Protein AF-A0A3B3SW61-F1 (afdb_monomer)

Structure (mmCIF, N/CA/C/O backbone):
data_AF-A0A3B3SW61-F1
#
_entry.id   AF-A0A3B3SW61-F1
#
loop_
_atom_site.group_PDB
_atom_site.id
_atom_site.type_symbol
_atom_site.label_atom_id
_atom_site.label_alt_id
_atom_site.label_comp_id
_atom_site.label_asym_id
_atom_site.label_entity_id
_atom_site.label_seq_id
_atom_site.pdbx_PDB_ins_code
_atom_site.Cartn_x
_atom_site.Cartn_y
_atom_site.Cartn_z
_atom_site.occupancy
_atom_site.B_iso_or_equiv
_atom_site.auth_seq_id
_atom_site.auth_comp_id
_atom_site.auth_asym_id
_atom_site.auth_atom_id
_atom_site.pdbx_PDB_model_num
ATOM 1 N N . MET A 1 1 ? 24.365 -12.251 9.605 1.00 31.44 1 MET A N 1
ATOM 2 C CA . MET A 1 1 ? 22.947 -12.475 9.958 1.00 31.44 1 MET A CA 1
ATOM 3 C C . MET A 1 1 ? 22.188 -12.544 8.644 1.00 31.44 1 MET A C 1
ATOM 5 O O . MET A 1 1 ? 21.934 -11.515 8.028 1.00 31.44 1 MET A O 1
ATOM 9 N N . LEU A 1 2 ? 22.034 -13.763 8.128 1.00 22.08 2 LEU A N 1
ATOM 10 C CA . LEU A 1 2 ? 21.362 -14.038 6.863 1.00 22.08 2 LEU A CA 1
ATOM 11 C C . LEU A 1 2 ? 19.875 -13.718 7.051 1.00 22.08 2 LEU A C 1
ATOM 13 O O . LEU A 1 2 ? 19.217 -14.345 7.874 1.00 22.08 2 LEU A O 1
ATOM 17 N N . SER A 1 3 ? 19.357 -12.724 6.327 1.00 28.44 3 SER A N 1
ATOM 18 C CA . SER A 1 3 ? 17.913 -12.499 6.224 1.00 28.44 3 SER A CA 1
ATOM 19 C C . SER A 1 3 ? 17.337 -13.613 5.351 1.00 28.44 3 SER A C 1
ATOM 21 O O . SER A 1 3 ? 17.220 -13.475 4.136 1.00 28.44 3 SER A O 1
ATOM 23 N N . MET A 1 4 ? 17.069 -14.768 5.960 1.00 30.02 4 MET A N 1
ATOM 24 C CA . MET A 1 4 ? 16.315 -15.842 5.327 1.00 30.02 4 MET A CA 1
ATOM 25 C C . MET A 1 4 ? 14.887 -15.760 5.820 1.00 30.02 4 MET A C 1
ATOM 27 O O . MET A 1 4 ? 14.519 -16.306 6.853 1.00 30.02 4 MET A O 1
ATOM 31 N N . THR A 1 5 ? 14.074 -15.045 5.059 1.00 35.41 5 THR A N 1
ATOM 32 C CA . THR A 1 5 ? 12.634 -15.121 5.197 1.00 35.41 5 THR A CA 1
ATOM 33 C C . THR A 1 5 ? 12.111 -15.882 3.966 1.00 35.41 5 THR A C 1
ATOM 35 O O . THR A 1 5 ? 12.302 -15.492 2.825 1.00 35.41 5 THR A O 1
ATOM 38 N N . TYR A 1 6 ? 11.444 -17.009 4.244 1.00 39.66 6 TYR A N 1
ATOM 39 C CA . TYR A 1 6 ? 10.606 -17.940 3.451 1.00 39.66 6 TYR A CA 1
ATOM 40 C C . TYR A 1 6 ? 9.915 -17.514 2.113 1.00 39.66 6 TYR A C 1
ATOM 42 O O . TYR A 1 6 ? 9.439 -16.400 1.949 1.00 39.66 6 TYR A O 1
ATOM 50 N N . SER A 1 7 ? 9.765 -18.467 1.186 1.00 32.28 7 SER A N 1
ATOM 51 C CA . SER A 1 7 ? 9.124 -18.350 -0.135 1.00 32.28 7 SER A CA 1
ATOM 52 C C . SER A 1 7 ? 7.865 -19.225 -0.204 1.00 32.28 7 SER A C 1
ATOM 54 O O . SER A 1 7 ? 7.958 -20.424 0.026 1.00 32.28 7 SER A O 1
ATOM 56 N N . GLU A 1 8 ? 6.710 -18.678 -0.604 1.00 35.56 8 GLU A N 1
ATOM 57 C CA . GLU A 1 8 ? 5.520 -19.470 -0.992 1.00 35.56 8 GLU A CA 1
ATOM 58 C C . GLU A 1 8 ? 5.561 -19.934 -2.469 1.00 35.56 8 GLU A C 1
ATOM 60 O O . GLU A 1 8 ? 4.531 -20.192 -3.098 1.00 35.56 8 GLU A O 1
ATOM 65 N N . SER A 1 9 ? 6.745 -20.049 -3.077 1.00 30.30 9 SER A N 1
ATOM 66 C CA . SER A 1 9 ? 6.878 -20.451 -4.482 1.00 30.30 9 SER A CA 1
ATOM 67 C C . SER A 1 9 ? 6.997 -21.968 -4.661 1.00 30.30 9 SER A C 1
ATOM 69 O O . SER A 1 9 ? 8.022 -22.454 -5.127 1.00 30.30 9 SER A O 1
ATOM 71 N N . VAL A 1 10 ? 5.927 -22.721 -4.386 1.00 31.41 10 VAL A N 1
ATOM 72 C CA . VAL A 1 10 ? 5.709 -24.045 -5.010 1.00 31.41 10 VAL A CA 1
ATOM 73 C C . VAL A 1 10 ? 4.218 -24.237 -5.316 1.00 31.41 10 VAL A C 1
ATOM 75 O O . VAL A 1 10 ? 3.521 -25.048 -4.714 1.00 31.41 10 VAL A O 1
ATOM 78 N N . ARG A 1 11 ? 3.698 -23.467 -6.281 1.00 37.19 11 ARG A N 1
ATOM 79 C CA . ARG A 1 11 ? 2.415 -23.766 -6.957 1.00 37.19 11 ARG A CA 1
ATOM 80 C C . ARG A 1 11 ? 2.598 -24.435 -8.331 1.00 37.19 11 ARG A C 1
ATOM 82 O O . ARG A 1 11 ? 1.612 -24.686 -9.014 1.00 37.19 11 ARG A O 1
ATOM 89 N N . SER A 1 12 ? 3.825 -24.758 -8.752 1.00 33.00 12 SER A N 1
ATOM 90 C CA . SER A 1 12 ? 4.093 -25.288 -10.103 1.00 33.00 12 SER A CA 1
ATOM 91 C C . SER A 1 12 ? 3.860 -26.798 -10.281 1.00 33.00 12 SER A C 1
ATOM 93 O O . SER A 1 12 ? 3.837 -27.257 -11.418 1.00 33.00 12 SER A O 1
ATOM 95 N N . GLY A 1 13 ? 3.641 -27.572 -9.210 1.00 28.38 13 GLY A N 1
ATOM 96 C CA . GLY A 1 13 ? 3.442 -29.030 -9.304 1.00 28.38 13 GLY A CA 1
ATOM 97 C C . GLY A 1 13 ? 1.989 -29.501 -9.455 1.00 28.38 13 GLY A C 1
ATOM 98 O O . GLY A 1 13 ? 1.749 -30.552 -10.037 1.00 28.38 13 GLY A O 1
ATOM 99 N N . ILE A 1 14 ? 1.009 -28.732 -8.966 1.00 29.86 14 ILE A N 1
ATOM 100 C CA . ILE A 1 14 ? -0.398 -29.184 -8.873 1.00 29.86 14 ILE A CA 1
ATOM 101 C C . ILE A 1 14 ? -1.234 -28.745 -10.090 1.00 29.86 14 ILE A C 1
ATOM 103 O O . ILE A 1 14 ? -2.204 -29.402 -10.454 1.00 29.86 14 ILE A O 1
ATOM 107 N N . ASN A 1 15 ? -0.816 -27.697 -10.807 1.00 28.27 15 ASN A N 1
ATOM 108 C CA . ASN A 1 15 ? -1.546 -27.188 -11.977 1.00 28.27 15 ASN A CA 1
ATOM 109 C C . ASN A 1 15 ? -1.396 -28.031 -13.259 1.00 28.27 15 ASN A C 1
ATOM 111 O O . ASN A 1 15 ? -1.887 -27.616 -14.303 1.00 28.27 15 ASN A O 1
ATOM 115 N N . ARG A 1 16 ? -0.753 -29.207 -13.210 1.00 28.89 16 ARG A N 1
ATOM 116 C CA . ARG A 1 16 ? -0.733 -30.140 -14.353 1.00 28.89 16 ARG A CA 1
ATOM 117 C C . ARG A 1 16 ? -1.947 -31.077 -14.419 1.00 28.89 16 ARG A C 1
ATOM 119 O O . ARG A 1 16 ? -2.065 -31.780 -15.411 1.00 28.89 16 ARG A O 1
ATOM 126 N N . TYR A 1 17 ? -2.850 -31.058 -13.431 1.00 28.19 17 TYR A N 1
ATOM 127 C CA . TYR A 1 17 ? -3.995 -31.985 -13.389 1.00 28.19 17 TYR A CA 1
ATOM 128 C C . TYR A 1 17 ? -5.391 -31.354 -13.296 1.00 28.19 17 TYR A C 1
ATOM 130 O O . TYR A 1 17 ? -6.367 -32.083 -13.170 1.00 28.19 17 TYR A O 1
ATOM 138 N N . HIS A 1 18 ? -5.537 -30.033 -13.425 1.00 31.31 18 HIS A N 1
ATOM 139 C CA . HIS A 1 18 ? -6.867 -29.410 -13.438 1.00 31.31 18 HIS A CA 1
ATOM 140 C C . HIS A 1 18 ? -7.036 -28.459 -14.616 1.00 31.31 18 HIS A C 1
ATOM 142 O O . HIS A 1 18 ? -7.050 -27.238 -14.482 1.00 31.31 18 HIS A O 1
ATOM 148 N N . SER A 1 19 ? -7.181 -29.063 -15.788 1.00 31.80 19 SER A N 1
ATOM 149 C CA . SER A 1 19 ? -7.811 -28.453 -16.949 1.00 31.80 19 SER A CA 1
ATOM 150 C C . SER A 1 19 ? -9.094 -29.223 -17.255 1.00 31.80 19 SER A C 1
ATOM 152 O O . SER A 1 19 ? -9.089 -30.048 -18.154 1.00 31.80 19 SER A O 1
ATOM 154 N N . GLU A 1 20 ? -10.160 -28.967 -16.491 1.00 25.61 20 GLU A N 1
ATOM 155 C CA . GLU A 1 20 ? -11.553 -29.115 -16.940 1.00 25.61 20 GLU A CA 1
ATOM 156 C C . GLU A 1 20 ? -12.473 -28.141 -16.171 1.00 25.61 20 GLU A C 1
ATOM 158 O O . GLU A 1 20 ? -12.154 -27.755 -15.040 1.00 25.61 20 GLU A O 1
ATOM 163 N N . PRO A 1 21 ? -13.568 -27.656 -16.789 1.00 32.59 21 PRO A N 1
ATOM 164 C CA . PRO A 1 21 ? -14.309 -26.489 -16.334 1.00 32.59 21 PRO A CA 1
ATOM 165 C C . PRO A 1 21 ? -15.531 -26.876 -15.493 1.00 32.59 21 PRO A C 1
ATOM 167 O O . PRO A 1 21 ? -16.487 -27.449 -16.000 1.00 32.59 21 PRO A O 1
ATOM 170 N N . GLY A 1 22 ? -15.536 -26.468 -14.224 1.00 38.56 22 GLY A N 1
ATOM 171 C CA . GLY A 1 22 ? -16.728 -26.514 -13.374 1.00 38.56 22 GLY A CA 1
ATOM 172 C C . GLY A 1 22 ? -16.395 -26.862 -11.933 1.00 38.56 22 GLY A C 1
ATOM 173 O O . GLY A 1 22 ? -16.347 -28.030 -11.580 1.00 38.56 22 GLY A O 1
ATOM 174 N N . LEU A 1 23 ? -16.179 -25.857 -11.084 1.00 35.75 23 LEU A N 1
ATOM 175 C CA . LEU A 1 23 ? -16.117 -26.068 -9.638 1.00 35.75 23 LEU A CA 1
ATOM 176 C C . LEU A 1 23 ? -16.973 -25.013 -8.941 1.00 35.75 23 LEU A C 1
ATOM 178 O O . LEU A 1 23 ? -16.667 -23.821 -8.945 1.00 35.75 23 LEU A O 1
ATOM 182 N N . SER A 1 24 ? -18.075 -25.516 -8.392 1.00 39.88 24 SER A N 1
ATOM 183 C CA . SER A 1 24 ? -18.967 -24.885 -7.430 1.00 39.88 24 SER A CA 1
ATOM 184 C C . SER A 1 24 ? -18.215 -24.375 -6.199 1.00 39.88 24 SER A C 1
ATOM 186 O O . SER A 1 24 ? -17.149 -24.885 -5.851 1.00 39.8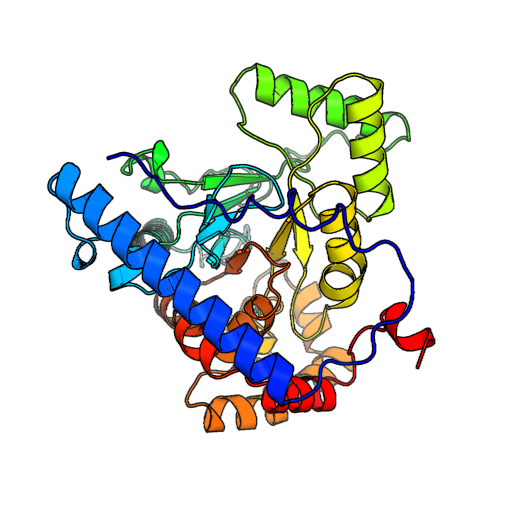8 24 SER A O 1
ATOM 188 N N . VAL A 1 25 ? -18.813 -23.400 -5.511 1.00 41.09 25 VAL A N 1
ATOM 189 C CA . VAL A 1 25 ? -18.373 -22.903 -4.197 1.00 41.09 25 VAL A CA 1
ATOM 190 C C . VAL A 1 25 ? -18.068 -24.090 -3.258 1.00 41.09 25 VAL A C 1
ATOM 192 O O . VAL A 1 25 ? -18.908 -24.989 -3.160 1.00 41.09 25 VAL A O 1
ATOM 195 N N . PRO A 1 26 ? -16.898 -24.134 -2.585 1.00 41.12 26 PRO A N 1
ATOM 196 C CA . PRO A 1 26 ? -16.522 -25.272 -1.749 1.00 41.12 26 PRO A CA 1
ATOM 197 C C . PRO A 1 26 ? -17.505 -25.473 -0.593 1.00 41.12 26 PRO A C 1
ATOM 199 O O . PRO A 1 26 ? -17.930 -24.511 0.054 1.00 41.12 26 PRO A O 1
ATOM 202 N N . ARG A 1 27 ? -17.846 -26.728 -0.291 1.00 43.34 27 ARG A N 1
ATOM 203 C CA . ARG A 1 27 ? -18.752 -27.063 0.823 1.00 43.34 27 ARG A CA 1
ATOM 204 C C . ARG A 1 27 ? -18.097 -26.734 2.179 1.00 43.34 27 ARG A C 1
ATOM 206 O O . ARG A 1 27 ? -16.873 -26.795 2.291 1.00 43.34 27 ARG A O 1
ATOM 213 N N . PRO A 1 28 ? -18.863 -26.467 3.255 1.00 51.44 28 PRO A N 1
ATOM 214 C CA . PRO A 1 28 ? -18.308 -26.125 4.574 1.00 51.44 28 PRO A CA 1
ATOM 215 C C . PRO A 1 28 ? -17.262 -27.124 5.108 1.00 51.44 28 PRO A C 1
ATOM 217 O O . PRO A 1 28 ? -16.262 -26.726 5.702 1.00 51.44 28 PRO A O 1
ATOM 220 N N . ALA A 1 29 ? -17.434 -28.420 4.823 1.00 49.50 29 ALA A N 1
ATOM 221 C CA . ALA A 1 29 ? -16.477 -29.467 5.187 1.00 49.50 29 ALA A CA 1
ATOM 222 C C . ALA A 1 29 ? -15.121 -29.350 4.453 1.00 49.50 29 ALA A C 1
ATOM 224 O O . ALA A 1 29 ? -14.077 -29.655 5.033 1.00 49.50 29 ALA A O 1
ATOM 225 N N . GLU A 1 30 ? -15.122 -28.869 3.205 1.00 53.88 30 GLU A N 1
ATOM 226 C CA . GLU A 1 30 ? -13.921 -28.644 2.388 1.00 53.88 30 GLU A CA 1
ATOM 227 C C . GLU A 1 30 ? -13.146 -27.413 2.897 1.00 53.88 30 GLU A C 1
ATOM 229 O O . GLU A 1 30 ? -11.917 -27.444 2.975 1.00 53.88 30 GLU A O 1
ATOM 234 N N . H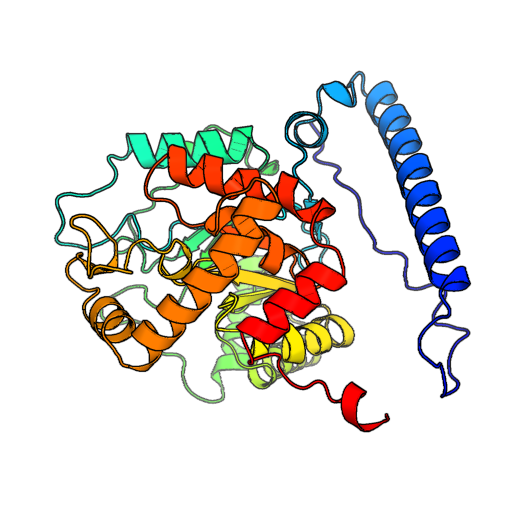IS A 1 31 ? -13.848 -26.374 3.372 1.00 56.91 31 HIS A N 1
ATOM 235 C CA . HIS A 1 31 ? -13.238 -25.222 4.050 1.00 56.91 31 HIS A CA 1
ATOM 236 C C . HIS A 1 31 ? -12.486 -25.625 5.329 1.00 56.91 31 HIS A C 1
ATOM 238 O O . HIS A 1 31 ? -11.333 -25.230 5.517 1.00 56.91 31 HIS A O 1
ATOM 244 N N . SER A 1 32 ? -13.088 -26.463 6.180 1.00 61.12 32 SER A N 1
ATOM 245 C CA . SER A 1 32 ? -12.436 -26.953 7.404 1.00 61.12 32 SER A CA 1
ATOM 246 C C . SER A 1 32 ? -11.259 -27.899 7.128 1.00 61.12 32 SER A C 1
ATOM 248 O O . SER A 1 32 ? -10.341 -28.001 7.942 1.00 61.12 32 SER A O 1
ATOM 250 N N . GLN A 1 33 ? -11.261 -28.622 6.003 1.00 67.88 33 GLN A N 1
ATOM 251 C CA . GLN A 1 33 ? -10.112 -29.430 5.575 1.00 67.88 33 GLN A CA 1
ATOM 252 C C . GLN A 1 33 ? -8.972 -28.561 5.032 1.00 67.88 33 GLN A C 1
ATOM 254 O O . GLN A 1 33 ? -7.822 -28.763 5.418 1.00 67.88 33 GLN A O 1
ATOM 259 N N . LEU A 1 34 ? -9.279 -27.560 4.201 1.00 66.44 34 LEU A N 1
ATOM 260 C CA . LEU A 1 34 ? -8.298 -26.595 3.692 1.00 66.44 34 LEU A CA 1
ATOM 261 C C . LEU A 1 34 ? -7.635 -25.805 4.823 1.00 66.44 34 LEU A C 1
ATOM 263 O O . LEU A 1 34 ? -6.422 -25.593 4.799 1.00 66.44 34 LEU A O 1
ATOM 267 N N . GLN A 1 35 ? -8.409 -25.403 5.832 1.00 67.12 35 GLN A N 1
ATOM 268 C CA . GLN A 1 35 ? -7.884 -24.728 7.014 1.00 67.12 35 GLN A CA 1
ATOM 269 C C . GLN A 1 35 ? -6.935 -25.634 7.810 1.00 67.12 35 GLN A C 1
ATOM 271 O O . GLN A 1 35 ? -5.802 -25.234 8.073 1.00 67.12 35 GLN A O 1
ATOM 276 N N . ARG A 1 36 ? -7.325 -26.889 8.074 1.00 72.06 36 ARG A N 1
ATOM 277 C CA . ARG A 1 36 ? -6.449 -27.874 8.734 1.00 72.06 36 ARG A CA 1
ATOM 278 C C . ARG A 1 36 ? -5.160 -28.140 7.955 1.00 72.06 36 ARG A C 1
ATOM 280 O O . ARG A 1 36 ? -4.090 -28.214 8.549 1.00 72.06 36 ARG A O 1
ATOM 287 N N . GLN A 1 37 ? -5.226 -28.235 6.627 1.00 72.81 37 GLN A N 1
ATOM 288 C CA . GLN A 1 37 ? -4.029 -28.388 5.792 1.00 72.81 37 GLN A CA 1
ATOM 289 C C . GLN A 1 37 ? -3.109 -27.160 5.857 1.00 72.81 37 GLN A C 1
ATOM 291 O O . GLN A 1 37 ? -1.886 -27.310 5.875 1.00 72.81 37 GLN A O 1
ATOM 296 N N . ARG A 1 38 ? -3.672 -25.944 5.902 1.00 70.75 38 ARG A N 1
ATOM 297 C CA . ARG A 1 38 ? -2.899 -24.704 6.092 1.00 70.75 38 ARG A CA 1
ATOM 298 C C . ARG A 1 38 ? -2.202 -24.694 7.453 1.00 70.75 38 ARG A C 1
ATOM 300 O O . ARG A 1 38 ? -1.011 -24.405 7.507 1.00 70.75 38 ARG A O 1
ATOM 307 N N . GLU A 1 39 ? -2.912 -25.066 8.514 1.00 74.88 39 GLU A N 1
ATOM 308 C CA . GLU A 1 39 ? -2.375 -25.152 9.878 1.00 74.88 39 GLU A CA 1
ATOM 309 C C . GLU A 1 39 ? -1.251 -26.191 9.983 1.00 74.88 39 GLU A C 1
ATOM 311 O O . GLU A 1 39 ? -0.175 -25.886 10.495 1.00 74.88 39 GLU A O 1
ATOM 316 N N . GLN A 1 40 ? -1.440 -27.386 9.414 1.00 76.56 40 GLN A N 1
ATOM 317 C CA . GLN A 1 40 ? -0.412 -28.434 9.386 1.00 76.56 40 GLN A CA 1
ATOM 318 C C . GLN A 1 40 ? 0.857 -27.992 8.645 1.00 76.56 40 GLN A C 1
ATOM 320 O O . GLN A 1 40 ? 1.968 -28.246 9.111 1.00 76.56 40 GLN A O 1
ATOM 325 N N . ARG A 1 41 ? 0.714 -27.302 7.506 1.00 75.31 41 ARG A N 1
ATOM 326 C CA . ARG A 1 41 ? 1.860 -26.765 6.753 1.00 75.31 41 ARG A CA 1
ATOM 327 C C . ARG A 1 41 ? 2.576 -25.656 7.513 1.00 75.31 41 ARG A C 1
ATOM 329 O O . ARG A 1 41 ? 3.802 -25.662 7.562 1.00 75.31 41 ARG A O 1
ATOM 336 N N . ALA A 1 42 ? 1.824 -24.741 8.124 1.00 73.94 42 ALA A N 1
ATOM 337 C CA . ALA A 1 42 ? 2.391 -23.684 8.953 1.00 73.94 42 ALA A CA 1
ATOM 338 C C . ALA A 1 42 ? 3.188 -24.271 10.129 1.00 73.94 42 ALA A C 1
ATOM 340 O O . ALA A 1 42 ? 4.319 -23.852 10.363 1.00 73.94 42 ALA A O 1
ATOM 341 N N . ALA A 1 43 ? 2.653 -25.296 10.800 1.00 77.50 43 ALA A N 1
ATOM 342 C CA . ALA A 1 43 ? 3.328 -25.982 11.900 1.00 77.50 43 ALA A CA 1
ATOM 343 C C . ALA A 1 43 ? 4.609 -26.707 11.453 1.00 77.50 43 ALA A C 1
ATOM 345 O O . ALA A 1 43 ? 5.641 -26.605 12.114 1.00 77.50 43 ALA A O 1
ATOM 346 N N . MET A 1 44 ? 4.575 -27.404 10.312 1.00 78.50 44 MET A N 1
ATOM 347 C CA . MET A 1 44 ? 5.760 -28.062 9.750 1.00 78.50 44 MET A CA 1
ATOM 348 C C . MET A 1 44 ? 6.855 -27.048 9.391 1.00 78.50 44 MET A C 1
ATOM 350 O O . MET A 1 44 ? 8.032 -27.288 9.639 1.00 78.50 44 MET A O 1
ATOM 354 N N . HIS A 1 45 ? 6.482 -25.893 8.840 1.00 72.81 45 HIS A N 1
ATOM 355 C CA . HIS A 1 45 ? 7.439 -24.826 8.559 1.00 72.81 45 HIS A CA 1
ATOM 356 C C . HIS A 1 45 ? 8.017 -24.172 9.798 1.00 72.81 45 HIS A C 1
ATOM 358 O O . HIS A 1 45 ? 9.206 -23.863 9.796 1.00 72.81 45 HIS A O 1
ATOM 364 N N . LEU A 1 46 ? 7.210 -23.990 10.843 1.00 77.62 46 LEU A N 1
ATOM 365 C CA . LEU A 1 46 ? 7.704 -23.462 12.107 1.00 77.62 46 LEU A CA 1
ATOM 366 C C . LEU A 1 46 ? 8.801 -24.373 12.674 1.00 77.62 46 LEU A C 1
ATOM 368 O O . LEU A 1 46 ? 9.880 -23.887 12.991 1.00 77.62 46 LEU A O 1
ATOM 372 N N . ARG A 1 47 ? 8.576 -25.695 12.665 1.00 81.81 47 ARG A N 1
ATOM 373 C CA . ARG A 1 47 ? 9.578 -26.693 13.082 1.00 81.81 47 ARG A CA 1
ATOM 374 C C . ARG A 1 47 ? 10.853 -26.631 12.244 1.00 81.81 47 ARG A C 1
ATOM 376 O O . ARG A 1 47 ? 11.937 -26.510 12.798 1.00 81.81 47 ARG A O 1
ATOM 383 N N . ASN A 1 48 ? 10.731 -26.621 10.915 1.00 83.06 48 ASN A N 1
ATOM 384 C CA . ASN A 1 48 ? 11.902 -26.525 10.035 1.00 83.06 48 ASN A CA 1
ATOM 385 C C . ASN A 1 48 ? 12.709 -25.238 10.278 1.00 83.06 48 ASN A C 1
ATOM 387 O O . ASN A 1 48 ? 13.934 -25.236 10.168 1.00 83.06 48 ASN A O 1
ATOM 391 N N . MET A 1 49 ? 12.025 -24.130 10.577 1.00 77.44 49 MET A N 1
ATOM 392 C CA . MET A 1 49 ? 12.671 -22.859 10.885 1.00 77.44 49 MET A CA 1
ATOM 393 C C . MET A 1 49 ? 13.357 -22.894 12.252 1.00 77.44 49 MET A C 1
ATOM 395 O O . MET A 1 49 ? 14.489 -22.433 12.355 1.00 77.44 49 MET A O 1
ATOM 399 N N . GLU A 1 50 ? 12.727 -23.471 13.276 1.00 82.88 50 GLU A N 1
ATOM 400 C CA . GLU A 1 50 ? 13.361 -23.690 14.581 1.00 82.88 50 GLU A CA 1
ATOM 401 C C . GLU A 1 50 ? 14.634 -24.526 14.455 1.00 82.88 50 GLU A C 1
ATOM 403 O O . GLU A 1 50 ? 15.662 -24.150 15.014 1.00 82.88 50 GLU A O 1
ATOM 408 N N . ASP A 1 51 ? 14.597 -25.614 13.685 1.00 85.19 51 ASP A N 1
ATOM 409 C CA . ASP A 1 51 ? 15.768 -26.462 13.455 1.00 85.19 51 ASP A CA 1
ATOM 410 C C . ASP A 1 51 ? 16.883 -25.689 12.733 1.00 85.19 51 ASP A C 1
ATOM 412 O O . ASP A 1 51 ? 18.045 -25.740 13.138 1.00 85.19 51 ASP A O 1
ATOM 416 N N . PHE A 1 52 ? 16.537 -24.895 11.713 1.00 83.25 52 PHE A N 1
ATOM 417 C CA . PHE A 1 52 ? 17.494 -24.038 11.011 1.00 83.25 52 PHE A CA 1
ATOM 418 C C . PHE A 1 52 ? 18.137 -22.985 11.917 1.00 83.25 52 PHE A C 1
ATOM 420 O O . PHE A 1 52 ? 19.352 -22.778 11.859 1.00 83.25 52 PHE A O 1
ATOM 427 N N . LEU A 1 53 ? 17.339 -22.314 12.747 1.00 83.88 53 LEU A N 1
ATOM 428 C CA . LEU A 1 53 ? 17.827 -21.296 13.673 1.00 83.88 53 LEU A CA 1
ATOM 429 C C . LEU A 1 53 ? 18.737 -21.921 14.735 1.00 83.88 53 LEU A C 1
ATOM 431 O O . LEU A 1 53 ? 19.839 -21.414 14.950 1.00 83.88 53 LEU A O 1
ATOM 435 N N . LYS A 1 54 ? 18.353 -23.080 15.289 1.00 86.19 54 LYS A N 1
ATOM 436 C CA . LYS A 1 54 ? 19.183 -23.852 16.227 1.00 86.19 54 LYS A CA 1
ATOM 437 C C . LYS A 1 54 ? 20.536 -24.223 15.627 1.00 86.19 54 LYS A C 1
ATOM 439 O O . LYS A 1 54 ? 21.550 -24.052 16.298 1.00 86.19 54 LYS A O 1
ATOM 444 N N . MET A 1 55 ? 20.583 -24.644 14.357 1.00 88.06 55 MET A N 1
ATOM 445 C CA . MET A 1 55 ? 21.851 -24.927 13.660 1.00 88.06 55 MET A CA 1
ATOM 446 C C . MET A 1 55 ? 22.791 -23.713 13.585 1.00 88.06 55 MET A C 1
ATOM 448 O O . MET A 1 55 ? 24.001 -23.886 13.475 1.00 88.06 55 MET A O 1
ATOM 452 N N . HIS A 1 56 ? 22.255 -22.493 13.656 1.00 84.12 56 HIS A N 1
ATOM 453 C CA . HIS A 1 56 ? 23.022 -21.247 13.613 1.00 84.12 56 HIS A CA 1
ATOM 454 C C . HIS A 1 56 ? 23.148 -20.569 14.988 1.00 84.12 56 HIS A C 1
ATOM 456 O O . HIS A 1 56 ? 23.595 -19.424 15.053 1.00 84.12 56 HIS A O 1
ATOM 462 N N . GLY A 1 57 ? 22.760 -21.253 16.072 1.00 83.50 57 GLY A N 1
ATOM 463 C CA . GLY A 1 57 ? 22.810 -20.717 17.435 1.00 83.50 57 GLY A CA 1
ATOM 464 C C . GLY A 1 57 ? 21.835 -19.564 17.690 1.00 83.50 57 GLY A C 1
ATOM 465 O O . GLY A 1 57 ? 22.131 -18.700 18.506 1.00 83.50 57 GLY A O 1
ATOM 466 N N . LEU A 1 58 ? 20.710 -19.519 16.969 1.00 83.88 58 LEU A N 1
ATOM 467 C CA . LEU A 1 58 ? 19.662 -18.504 17.108 1.00 83.88 58 LEU A CA 1
ATOM 468 C C . LEU A 1 58 ? 18.371 -19.128 17.654 1.00 83.88 58 LEU A C 1
ATOM 470 O O . LEU A 1 58 ? 18.065 -20.286 17.359 1.00 83.88 58 LEU A O 1
ATOM 474 N N . SER A 1 59 ? 17.585 -18.350 18.400 1.00 81.31 59 SER A N 1
ATOM 475 C CA . SER A 1 59 ? 16.243 -18.741 18.845 1.00 81.31 59 SER A CA 1
ATOM 476 C C . SER A 1 59 ? 15.144 -18.153 17.952 1.00 81.31 59 SER A C 1
ATOM 478 O O . SER A 1 59 ? 15.253 -17.041 17.428 1.00 81.31 59 SER A O 1
ATOM 480 N N . LEU A 1 60 ? 14.037 -18.889 17.808 1.00 76.38 60 LEU A N 1
ATOM 481 C CA . LEU A 1 60 ? 12.826 -18.370 17.171 1.00 76.38 60 LEU A CA 1
ATOM 482 C C . LEU A 1 60 ? 12.224 -17.201 17.968 1.00 76.38 60 LEU A C 1
ATOM 484 O O . LEU A 1 60 ? 11.748 -16.239 17.371 1.00 76.38 60 LEU A O 1
ATOM 488 N N . GLU A 1 61 ? 12.294 -17.253 19.298 1.00 76.81 61 GLU A N 1
ATOM 489 C CA . GLU A 1 61 ? 11.744 -16.227 20.198 1.00 76.81 61 GLU A CA 1
ATOM 490 C C . GLU A 1 61 ? 12.506 -14.894 20.118 1.00 76.81 61 GLU A C 1
ATOM 492 O O . GLU A 1 61 ? 11.970 -13.831 20.433 1.00 76.81 61 GLU A O 1
ATOM 497 N N . GLU A 1 62 ? 13.751 -14.938 19.644 1.00 76.62 62 GLU A N 1
ATOM 498 C CA . GLU A 1 62 ? 14.598 -13.765 19.405 1.00 76.62 62 GLU A CA 1
ATOM 499 C C . GLU A 1 62 ? 14.349 -13.134 18.026 1.00 76.62 62 GLU A C 1
ATOM 501 O O . GLU A 1 62 ? 14.838 -12.040 17.734 1.00 76.62 62 GLU A O 1
ATOM 506 N N . CYS A 1 63 ? 13.596 -13.802 17.146 1.00 76.81 63 CYS A N 1
ATOM 507 C CA . CYS A 1 63 ? 13.307 -13.276 15.820 1.00 76.81 63 CYS A CA 1
ATOM 508 C C . CYS A 1 63 ? 12.294 -12.130 15.907 1.00 76.81 63 CYS A C 1
ATOM 510 O O . CYS A 1 63 ? 11.200 -12.287 16.448 1.00 76.81 63 CYS A O 1
ATOM 512 N N . VAL A 1 64 ? 12.606 -11.005 15.256 1.00 77.50 64 VAL A N 1
ATOM 513 C CA . VAL A 1 64 ? 11.748 -9.804 15.226 1.00 77.50 64 VAL A CA 1
ATOM 514 C C . VAL A 1 64 ? 10.309 -10.139 14.821 1.00 77.50 64 VAL A C 1
ATOM 516 O O . VAL A 1 64 ? 9.366 -9.669 15.440 1.00 77.50 64 VAL A O 1
ATOM 519 N N . SER A 1 65 ? 10.115 -11.014 13.828 1.00 75.31 65 SER A N 1
ATOM 520 C CA . SER A 1 65 ? 8.775 -11.436 13.398 1.00 75.31 65 SER A CA 1
ATOM 521 C C . SER A 1 65 ? 7.969 -12.147 14.486 1.00 75.31 65 SER A C 1
ATOM 523 O O . SER A 1 65 ? 6.747 -12.038 14.491 1.00 75.31 65 SER A O 1
ATOM 525 N N . TYR A 1 66 ? 8.633 -12.903 15.366 1.00 77.81 66 TYR A N 1
ATOM 526 C CA . TYR A 1 66 ? 7.981 -13.616 16.463 1.00 77.81 66 TYR A CA 1
ATOM 527 C C . TYR A 1 66 ? 7.582 -12.640 17.572 1.00 77.81 66 TYR A C 1
ATOM 529 O O . TYR A 1 66 ? 6.453 -12.680 18.048 1.00 77.81 66 TYR A O 1
ATOM 537 N N . GLN A 1 67 ? 8.472 -11.703 17.907 1.00 80.88 67 GLN A N 1
ATOM 538 C CA . GLN A 1 67 ? 8.233 -10.687 18.933 1.00 80.88 67 GLN A CA 1
ATOM 539 C C . GLN A 1 67 ? 7.154 -9.674 18.528 1.00 80.88 67 GLN A C 1
ATOM 541 O O . GLN A 1 67 ? 6.331 -9.286 19.352 1.00 80.88 67 GLN A O 1
ATOM 546 N N . THR A 1 68 ? 7.135 -9.250 17.260 1.00 84.25 68 THR A N 1
ATOM 547 C CA . THR A 1 68 ? 6.244 -8.173 16.795 1.00 84.25 68 THR A CA 1
ATOM 548 C C . THR A 1 68 ? 4.988 -8.686 16.090 1.00 84.25 68 THR A C 1
ATOM 550 O O . THR A 1 68 ? 4.039 -7.934 15.871 1.00 84.25 68 THR A O 1
ATOM 553 N N . GLY A 1 69 ? 4.969 -9.960 15.685 1.00 86.50 69 GLY A N 1
ATOM 554 C CA . GLY A 1 69 ? 3.917 -10.530 14.840 1.00 86.50 69 GLY A CA 1
ATOM 555 C C . GLY A 1 69 ? 3.941 -10.029 13.388 1.00 86.50 69 GLY A C 1
ATOM 556 O O . GLY A 1 69 ? 3.016 -10.326 12.624 1.00 86.50 69 GLY A O 1
ATOM 557 N N . MET A 1 70 ? 4.975 -9.276 12.983 1.00 93.25 70 MET A N 1
ATOM 558 C CA . MET A 1 70 ? 5.098 -8.747 11.625 1.00 93.25 70 MET A CA 1
ATOM 559 C C . MET A 1 70 ? 5.184 -9.875 10.596 1.00 93.25 70 MET A C 1
ATOM 561 O O . MET A 1 70 ? 6.059 -10.743 10.644 1.00 93.25 70 MET A O 1
ATOM 565 N N . LYS A 1 71 ? 4.288 -9.827 9.609 1.00 91.38 71 LYS A N 1
ATOM 566 C CA . LYS A 1 71 ? 4.254 -10.792 8.510 1.00 91.38 71 LYS A CA 1
ATOM 567 C C . LYS A 1 71 ? 5.067 -10.261 7.345 1.00 91.38 71 LYS A C 1
ATOM 569 O O . LYS A 1 71 ? 4.883 -9.127 6.923 1.00 91.38 71 LYS A O 1
ATOM 574 N N . TYR A 1 72 ? 5.900 -11.113 6.769 1.00 92.56 72 TYR A N 1
ATOM 575 C CA . TYR A 1 72 ? 6.636 -10.804 5.548 1.00 92.56 72 TYR A CA 1
ATOM 576 C C . TYR A 1 72 ? 5.983 -11.518 4.366 1.00 92.56 72 TYR A C 1
ATOM 578 O O . TYR A 1 72 ? 5.410 -12.597 4.528 1.00 92.56 72 TYR A O 1
ATOM 586 N N . ARG A 1 73 ? 6.081 -10.970 3.158 1.00 93.38 73 ARG A N 1
ATOM 587 C CA . ARG A 1 73 ? 5.528 -11.559 1.924 1.00 93.38 73 ARG A CA 1
ATOM 588 C C . ARG A 1 73 ? 6.460 -11.275 0.752 1.00 93.38 73 ARG A C 1
ATOM 590 O O . ARG A 1 73 ? 7.261 -10.345 0.816 1.00 93.38 73 ARG A O 1
ATOM 597 N N . ASN A 1 74 ? 6.374 -12.074 -0.306 1.00 96.94 74 ASN A N 1
ATOM 598 C CA . ASN A 1 74 ? 7.019 -11.736 -1.571 1.00 96.94 74 ASN A CA 1
ATOM 599 C C . ASN A 1 74 ? 6.333 -10.508 -2.187 1.00 96.94 74 ASN A C 1
ATOM 601 O O . ASN A 1 74 ? 5.104 -10.384 -2.147 1.00 96.94 74 ASN A O 1
ATOM 605 N N . LEU A 1 75 ? 7.123 -9.606 -2.771 1.00 96.31 75 LEU A N 1
ATOM 606 C CA . LEU A 1 75 ? 6.597 -8.524 -3.593 1.00 96.31 75 LEU A CA 1
ATOM 607 C C . LEU A 1 75 ? 6.295 -9.075 -4.992 1.00 96.31 75 LEU A C 1
ATOM 609 O O . LEU A 1 75 ? 7.193 -9.251 -5.820 1.00 96.31 75 LEU A O 1
ATOM 613 N N . GLY A 1 76 ? 5.027 -9.407 -5.228 1.00 95.00 76 GLY A N 1
ATOM 614 C CA . GLY A 1 76 ? 4.615 -10.144 -6.424 1.00 95.00 76 GLY A CA 1
ATOM 615 C C . GLY A 1 76 ? 5.206 -11.554 -6.456 1.00 95.00 76 GLY A C 1
ATOM 616 O O . GLY A 1 76 ? 5.326 -12.211 -5.425 1.00 95.00 76 GLY A O 1
ATOM 617 N N . LYS A 1 77 ? 5.592 -12.023 -7.646 1.00 96.81 77 LYS A N 1
ATOM 618 C CA . LYS A 1 77 ? 6.321 -13.292 -7.831 1.00 96.81 77 LYS A CA 1
ATOM 619 C C . LYS A 1 77 ? 7.847 -13.137 -7.733 1.00 96.81 77 LYS A C 1
ATOM 621 O O . LYS A 1 77 ? 8.568 -14.086 -8.025 1.00 96.81 77 LYS A O 1
ATOM 626 N N . SER A 1 78 ? 8.350 -11.956 -7.365 1.00 95.25 78 SER A N 1
ATOM 627 C CA . SER A 1 78 ? 9.790 -11.744 -7.182 1.00 95.25 78 SER A CA 1
ATOM 628 C C . SER A 1 78 ? 10.310 -12.440 -5.917 1.00 95.25 78 SER A C 1
ATOM 630 O O . SER A 1 78 ? 9.544 -12.786 -5.016 1.00 95.25 78 SER A O 1
ATOM 632 N N . GLY A 1 79 ? 11.630 -12.613 -5.816 1.00 94.44 79 GLY A N 1
ATOM 633 C CA . GLY A 1 79 ? 12.283 -13.102 -4.595 1.00 94.44 79 GLY A CA 1
ATOM 634 C C . GLY A 1 79 ? 12.391 -12.058 -3.475 1.00 94.44 79 GLY A C 1
ATOM 635 O O . GLY A 1 79 ? 12.815 -12.398 -2.373 1.00 94.44 79 GLY A O 1
ATOM 636 N N . LEU A 1 80 ? 12.026 -10.795 -3.730 1.00 94.81 80 LEU A N 1
ATOM 637 C CA . LEU A 1 80 ? 12.132 -9.715 -2.751 1.00 94.81 80 LEU A CA 1
ATOM 638 C C . LEU A 1 80 ? 11.056 -9.863 -1.673 1.00 94.81 80 LEU A C 1
ATOM 640 O O . LEU A 1 80 ? 9.863 -9.873 -1.984 1.00 94.81 80 LEU A O 1
ATOM 644 N N . ARG A 1 81 ? 11.472 -9.919 -0.403 1.00 95.25 81 ARG A N 1
ATOM 645 C CA . ARG A 1 81 ? 10.550 -9.958 0.734 1.00 95.25 81 ARG A CA 1
ATOM 646 C C . ARG A 1 81 ? 10.399 -8.619 1.426 1.00 95.25 81 ARG A C 1
ATOM 648 O O . ARG A 1 81 ? 11.377 -7.986 1.818 1.00 95.25 81 ARG A O 1
ATOM 655 N N . VAL A 1 82 ? 9.144 -8.246 1.628 1.00 96.06 82 VAL A N 1
ATOM 656 C CA . VAL A 1 82 ? 8.732 -7.018 2.302 1.00 96.06 82 VAL A CA 1
ATOM 657 C C . VAL A 1 82 ? 7.855 -7.358 3.500 1.00 96.06 82 VAL A C 1
ATOM 659 O O . VAL A 1 82 ? 7.122 -8.350 3.473 1.00 96.06 82 VAL A O 1
ATOM 662 N N . SER A 1 83 ? 7.938 -6.558 4.557 1.00 96.81 83 SER A N 1
ATOM 663 C CA . SER A 1 83 ? 6.940 -6.534 5.624 1.00 96.81 83 SER A CA 1
ATOM 664 C C . SER A 1 83 ? 5.569 -6.186 5.033 1.00 96.81 83 SER A C 1
ATOM 666 O O . SER A 1 83 ? 5.483 -5.449 4.054 1.00 96.81 83 SER A O 1
ATOM 668 N N . CYS A 1 84 ? 4.484 -6.726 5.592 1.00 96.69 84 CYS A N 1
ATOM 669 C CA . CYS A 1 84 ? 3.133 -6.446 5.101 1.00 96.69 84 CYS A CA 1
ATOM 670 C C . CYS A 1 84 ? 2.710 -4.992 5.358 1.00 96.69 84 CYS A C 1
ATOM 672 O O . CYS A 1 84 ? 1.810 -4.485 4.697 1.00 96.69 84 CYS A O 1
ATOM 674 N N . LEU A 1 85 ? 3.372 -4.309 6.287 1.00 97.62 85 LEU A N 1
ATOM 675 C CA . LEU A 1 85 ? 3.294 -2.865 6.457 1.00 97.62 85 LEU A CA 1
ATOM 676 C C . LEU A 1 85 ? 4.624 -2.246 6.032 1.00 97.62 85 LEU A C 1
ATOM 678 O O . LEU A 1 85 ? 5.684 -2.753 6.395 1.00 97.62 85 LEU A O 1
ATOM 682 N N . GLY A 1 86 ? 4.569 -1.149 5.287 1.00 95.62 86 GLY A N 1
ATOM 683 C CA . GLY A 1 86 ? 5.719 -0.298 4.987 1.00 95.62 86 GLY A CA 1
ATOM 684 C C . GLY A 1 86 ? 5.496 1.112 5.517 1.00 95.62 86 GLY A C 1
ATOM 685 O O . GLY A 1 86 ? 4.359 1.497 5.778 1.00 95.62 86 GLY A O 1
ATOM 686 N N . LEU A 1 87 ? 6.559 1.897 5.651 1.00 92.31 87 LEU A N 1
ATOM 687 C CA . LEU A 1 87 ? 6.471 3.309 6.024 1.00 92.31 87 LEU A CA 1
ATOM 688 C C . LEU A 1 87 ? 6.785 4.183 4.805 1.00 92.31 87 LEU A C 1
ATOM 690 O O . LEU A 1 87 ? 7.879 4.111 4.249 1.00 92.31 87 LEU A O 1
ATOM 694 N N . GLY A 1 88 ? 5.827 5.002 4.379 1.00 82.75 88 GLY A N 1
ATOM 695 C CA . GLY A 1 88 ? 6.030 5.985 3.319 1.00 82.75 88 GLY A CA 1
ATOM 696 C C . GLY A 1 88 ? 6.369 7.367 3.875 1.00 82.75 88 GLY A C 1
ATOM 697 O O . GLY A 1 88 ? 5.742 7.838 4.820 1.00 82.75 88 GLY A O 1
ATOM 698 N N .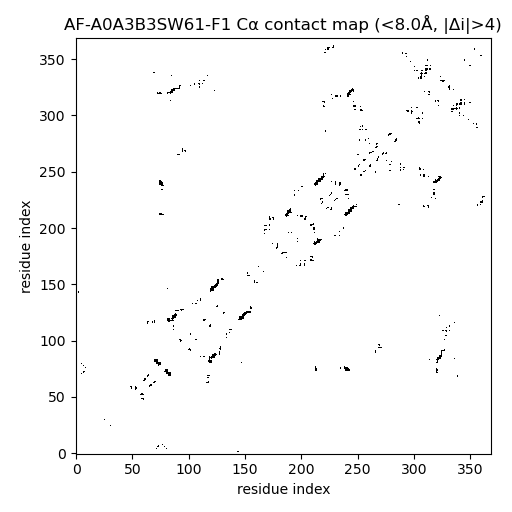 GLU A 1 89 ? 7.287 8.076 3.220 1.00 69.19 89 GLU A N 1
ATOM 699 C CA . GLU A 1 89 ? 7.612 9.489 3.486 1.00 69.19 89 GLU A CA 1
ATOM 700 C C . GLU A 1 89 ? 6.501 10.448 2.989 1.00 69.19 89 GLU A C 1
ATOM 702 O O . GLU A 1 89 ? 6.564 11.670 3.140 1.00 69.19 89 GLU A O 1
ATOM 707 N N . CYS A 1 90 ? 5.442 9.910 2.380 1.00 49.12 90 CYS A N 1
ATOM 708 C CA . CYS A 1 90 ? 4.470 10.694 1.636 1.00 49.12 90 CYS A CA 1
ATOM 709 C C . CYS A 1 90 ? 3.526 11.501 2.556 1.00 49.12 90 CYS A C 1
ATOM 711 O O . CYS A 1 90 ? 2.537 10.995 3.089 1.00 49.12 90 CYS A O 1
ATOM 713 N N . THR A 1 91 ? 3.809 12.809 2.618 1.00 43.91 91 THR A N 1
ATOM 714 C CA . THR A 1 91 ? 2.948 13.989 2.893 1.00 43.91 91 THR A CA 1
ATOM 715 C C . THR A 1 91 ? 2.782 14.558 4.304 1.00 43.91 91 THR A C 1
ATOM 717 O O . THR A 1 91 ? 2.463 15.742 4.381 1.00 43.91 91 THR A O 1
ATOM 720 N N . ASP A 1 92 ? 3.106 13.869 5.402 1.00 42.47 92 ASP A N 1
ATOM 721 C CA . ASP A 1 92 ? 3.104 14.554 6.720 1.00 42.47 92 ASP A CA 1
ATOM 722 C C . ASP A 1 92 ? 4.365 15.405 6.956 1.00 42.47 92 ASP A C 1
ATOM 724 O O . ASP A 1 92 ? 4.426 16.215 7.875 1.00 42.47 92 ASP A O 1
ATOM 728 N N . VAL A 1 93 ? 5.364 15.274 6.078 1.00 39.91 93 VAL A N 1
ATOM 729 C CA . VAL A 1 93 ? 6.688 15.896 6.230 1.00 39.91 93 VAL A CA 1
ATOM 730 C C . VAL A 1 93 ? 6.882 17.134 5.340 1.00 39.91 93 VAL A C 1
ATOM 732 O O . VAL A 1 93 ? 7.884 17.841 5.467 1.00 39.91 93 VAL A O 1
ATOM 735 N N . VAL A 1 94 ? 5.961 17.441 4.415 1.00 37.94 94 VAL A N 1
ATOM 736 C CA . VAL A 1 94 ? 6.260 18.408 3.345 1.00 37.94 94 VAL A CA 1
ATOM 737 C C . VAL A 1 94 ? 5.044 19.243 2.937 1.00 37.94 94 VAL A C 1
ATOM 739 O O . VAL A 1 94 ? 4.318 18.921 1.999 1.00 37.94 94 VAL A O 1
ATOM 742 N N . SER A 1 95 ? 4.902 20.408 3.569 1.00 34.19 95 SER A N 1
ATOM 743 C CA . SER A 1 95 ? 4.512 21.621 2.849 1.00 34.19 95 SER A CA 1
ATOM 744 C C . SER A 1 95 ? 5.666 22.609 2.947 1.00 34.19 95 SER A C 1
ATOM 746 O O . SER A 1 95 ? 6.161 22.894 4.036 1.00 34.19 95 SER A O 1
ATOM 748 N N . LYS A 1 96 ? 6.093 23.140 1.797 1.00 34.94 96 LYS A N 1
ATOM 749 C CA . LYS A 1 96 ? 7.221 24.072 1.597 1.00 34.94 96 LYS A CA 1
ATOM 750 C C . LYS A 1 96 ? 7.078 25.410 2.349 1.00 34.94 96 LYS A C 1
ATOM 752 O O . LYS A 1 96 ? 7.845 26.332 2.102 1.00 34.94 96 LYS A O 1
ATOM 757 N N . THR A 1 97 ? 6.065 25.561 3.199 1.00 32.53 97 THR A N 1
ATOM 758 C CA . THR A 1 97 ? 5.731 26.814 3.886 1.00 32.53 97 THR A CA 1
ATOM 759 C C . THR A 1 97 ? 5.169 26.619 5.297 1.00 32.53 97 THR A C 1
ATOM 761 O O . THR A 1 97 ? 4.758 27.599 5.909 1.00 32.53 97 THR A O 1
ATOM 764 N N . CYS A 1 98 ? 5.143 25.392 5.831 1.00 30.39 98 CYS A N 1
ATOM 765 C CA . CYS A 1 98 ? 4.717 25.150 7.208 1.00 30.39 98 CYS A CA 1
ATOM 766 C C . CYS A 1 98 ? 5.929 24.940 8.115 1.00 30.39 98 CYS A C 1
ATOM 768 O O . CYS A 1 98 ? 6.715 24.016 7.920 1.00 30.39 98 CYS A O 1
ATOM 770 N N . SER A 1 99 ? 5.987 25.716 9.193 1.00 28.44 99 SER A N 1
ATOM 771 C CA . SER A 1 99 ? 6.836 25.501 10.372 1.00 28.44 99 SER A CA 1
ATOM 772 C C . SER A 1 99 ? 6.536 24.186 11.122 1.00 28.44 99 SER A C 1
ATOM 774 O O . SER A 1 99 ? 7.098 23.941 12.178 1.00 28.44 99 SER A O 1
ATOM 776 N N . LEU A 1 100 ? 5.682 23.319 10.566 1.00 36.47 100 LEU A N 1
ATOM 777 C CA . LEU A 1 100 ? 5.422 21.940 10.991 1.00 36.47 100 LEU A CA 1
ATOM 778 C C . LEU A 1 100 ? 6.270 20.982 10.155 1.00 36.47 100 LEU A C 1
ATOM 780 O O . LEU A 1 100 ? 5.798 19.986 9.612 1.00 36.47 100 LEU A O 1
ATOM 784 N N . THR A 1 101 ? 7.547 21.323 10.008 1.00 42.28 101 THR A N 1
ATOM 785 C CA . THR A 1 101 ? 8.526 20.303 9.659 1.00 42.28 101 THR A CA 1
ATOM 786 C C . THR A 1 101 ? 8.481 19.341 10.832 1.00 42.28 101 THR A C 1
ATOM 788 O O . THR A 1 101 ? 8.744 19.777 11.952 1.00 42.28 101 THR A O 1
ATOM 791 N N . LEU A 1 102 ? 8.141 18.066 10.621 1.00 49.00 102 LEU A N 1
ATOM 792 C CA . LEU A 1 102 ? 8.574 17.077 11.597 1.00 49.00 102 LEU A CA 1
ATOM 793 C C . LEU A 1 102 ? 10.065 17.310 11.778 1.00 49.00 102 LEU A C 1
ATOM 795 O O . LEU A 1 102 ? 10.825 17.202 10.807 1.00 49.00 102 LEU A O 1
ATOM 799 N N . VAL A 1 103 ? 10.446 17.754 12.978 1.00 55.41 103 VAL A N 1
ATOM 800 C CA . VAL A 1 103 ? 11.843 17.967 13.345 1.00 55.41 103 VAL A CA 1
ATOM 801 C C . VAL A 1 103 ? 12.574 16.696 12.907 1.00 55.41 103 VAL A C 1
ATOM 803 O O . VAL A 1 103 ? 12.004 15.621 13.091 1.00 55.41 103 VAL A O 1
ATOM 806 N N . PRO A 1 104 ? 13.761 16.760 12.279 1.00 64.19 104 PRO A N 1
ATOM 807 C CA . PRO A 1 104 ? 14.475 15.567 11.805 1.00 64.19 104 PRO A CA 1
ATOM 808 C C . PRO A 1 104 ? 14.474 14.399 12.810 1.00 64.19 104 PRO A C 1
ATOM 810 O O . PRO A 1 104 ? 14.328 13.247 12.417 1.00 64.19 104 PRO A O 1
ATOM 813 N N . GLN A 1 105 ? 14.483 14.738 14.101 1.00 69.50 105 GLN A N 1
ATOM 814 C CA . GLN A 1 105 ? 14.276 13.856 15.249 1.00 69.50 105 GLN A CA 1
ATOM 815 C C . GLN A 1 105 ? 12.991 13.002 15.189 1.00 69.50 105 GLN A C 1
ATOM 817 O O . GLN A 1 105 ? 13.059 11.802 15.414 1.00 69.50 105 GLN A O 1
ATOM 822 N N . MET A 1 106 ? 11.822 13.560 14.852 1.00 78.38 106 MET A N 1
ATOM 823 C CA . MET A 1 106 ? 10.569 12.794 14.760 1.00 78.38 106 MET A CA 1
ATOM 824 C C . MET A 1 106 ? 10.565 11.838 13.562 1.00 78.38 106 MET A C 1
ATOM 826 O O . MET A 1 106 ? 10.063 10.724 13.662 1.00 78.38 106 MET A O 1
ATOM 830 N N . ALA A 1 107 ? 11.146 12.234 12.424 1.00 74.06 107 ALA A N 1
ATOM 831 C CA . ALA A 1 107 ? 11.281 11.327 11.281 1.00 74.06 107 ALA A CA 1
ATOM 832 C C . ALA A 1 107 ? 12.182 10.129 11.630 1.00 74.06 107 ALA A C 1
ATOM 834 O O . ALA A 1 107 ? 11.859 8.988 11.305 1.00 74.06 107 ALA A O 1
ATOM 835 N N . GLU A 1 108 ? 13.278 10.383 12.345 1.00 78.06 108 GLU A N 1
ATOM 836 C CA . GLU A 1 108 ? 14.151 9.352 12.905 1.00 78.06 108 GLU A CA 1
ATOM 837 C C . GLU A 1 108 ? 13.430 8.453 13.920 1.00 78.06 108 GLU A C 1
ATOM 839 O O . GLU A 1 108 ? 13.544 7.230 13.827 1.00 78.06 108 GLU A O 1
ATOM 844 N N . GLN A 1 109 ? 12.629 9.022 14.824 1.00 84.31 109 GLN A N 1
ATOM 845 C CA . GLN A 1 109 ? 11.815 8.257 15.774 1.00 84.31 109 GLN A CA 1
ATOM 846 C C . GLN A 1 109 ? 10.811 7.347 15.061 1.00 84.31 109 GLN A C 1
ATOM 848 O O . GLN A 1 109 ? 10.736 6.164 15.377 1.00 84.31 109 GLN A O 1
ATOM 853 N N . LEU A 1 110 ? 10.087 7.859 14.062 1.00 87.12 110 LEU A N 1
ATOM 854 C CA . LEU A 1 110 ? 9.136 7.073 13.270 1.00 87.12 110 LEU A CA 1
ATOM 855 C C . LEU A 1 110 ? 9.819 5.917 12.534 1.00 87.12 110 LEU A C 1
ATOM 857 O O . LEU A 1 110 ? 9.326 4.792 12.561 1.00 87.12 110 LEU A O 1
ATOM 861 N N . MET A 1 111 ? 10.959 6.175 11.890 1.00 85.12 111 MET A N 1
ATOM 862 C CA . MET A 1 111 ? 11.710 5.128 11.192 1.00 85.12 111 MET A CA 1
ATOM 863 C C . MET A 1 111 ? 12.272 4.083 12.156 1.00 85.12 111 MET A C 1
ATOM 865 O O . MET A 1 111 ? 12.202 2.890 11.864 1.00 85.12 111 MET A O 1
ATOM 869 N N . THR A 1 112 ? 12.804 4.519 13.300 1.00 86.88 112 THR A N 1
ATOM 870 C CA . THR A 1 112 ? 13.329 3.628 14.343 1.00 86.88 112 THR A CA 1
ATOM 871 C C . THR A 1 112 ? 12.224 2.731 14.877 1.00 86.88 112 THR A C 1
ATOM 873 O O .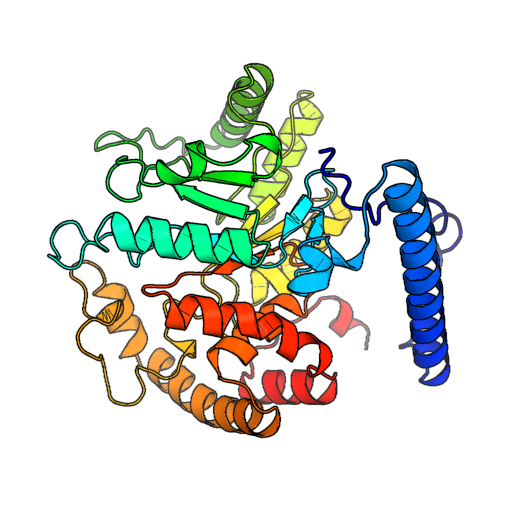 THR A 1 112 ? 12.371 1.512 14.858 1.00 86.88 112 THR A O 1
ATOM 876 N N . LEU A 1 113 ? 11.082 3.321 15.227 1.00 90.81 113 LEU A N 1
ATOM 877 C CA . LEU A 1 113 ? 9.920 2.605 15.733 1.00 90.81 113 LEU A CA 1
ATOM 878 C C . LEU A 1 113 ? 9.367 1.613 14.706 1.00 90.81 113 LEU A C 1
ATOM 880 O O . LEU A 1 113 ? 9.072 0.470 15.048 1.00 90.81 113 LEU A O 1
ATOM 884 N N . ALA A 1 114 ? 9.270 2.016 13.437 1.00 91.50 114 ALA A N 1
ATOM 885 C CA . ALA A 1 114 ? 8.873 1.129 12.350 1.00 91.50 114 ALA A CA 1
ATOM 886 C C . ALA A 1 114 ? 9.826 -0.073 12.238 1.00 91.50 114 ALA A C 1
ATOM 888 O O . ALA A 1 114 ? 9.373 -1.219 12.219 1.00 91.50 114 ALA A O 1
ATOM 889 N N . TYR A 1 115 ? 11.137 0.180 12.207 1.00 90.38 115 TYR A N 1
ATOM 890 C CA . TYR A 1 115 ? 12.155 -0.863 12.087 1.00 90.38 115 TYR A CA 1
ATOM 891 C C . TYR A 1 115 ? 12.147 -1.832 13.275 1.00 90.38 115 TYR A C 1
ATOM 893 O O . TYR A 1 115 ? 12.191 -3.045 13.078 1.00 90.38 115 TYR A O 1
ATOM 901 N N . GLU A 1 116 ? 12.043 -1.317 14.501 1.00 90.19 116 GLU A N 1
ATOM 902 C CA . GLU A 1 116 ? 11.979 -2.120 15.730 1.00 90.19 116 GLU A CA 1
ATOM 903 C C . GLU A 1 116 ? 10.718 -2.988 15.790 1.00 90.19 116 GLU A C 1
ATOM 905 O O . GLU A 1 116 ? 10.762 -4.104 16.298 1.00 90.19 116 GLU A O 1
ATOM 910 N N . ASN A 1 117 ? 9.626 -2.543 15.163 1.00 93.44 117 ASN A N 1
ATOM 911 C CA . ASN A 1 117 ? 8.408 -3.335 14.988 1.00 93.44 117 ASN A CA 1
ATOM 912 C C . ASN A 1 117 ? 8.453 -4.284 13.766 1.00 93.44 117 ASN A C 1
ATOM 914 O O . ASN A 1 117 ? 7.466 -4.953 13.449 1.00 93.44 117 ASN A O 1
ATOM 918 N N . GLY A 1 118 ? 9.597 -4.396 13.083 1.00 92.69 118 GLY A N 1
ATOM 919 C CA . GLY A 1 118 ? 9.815 -5.318 11.965 1.00 92.69 118 GLY A CA 1
ATOM 920 C C . GLY A 1 118 ? 9.427 -4.778 10.588 1.00 92.69 118 GLY A C 1
ATOM 921 O O . GLY A 1 118 ? 9.394 -5.540 9.624 1.00 92.69 118 GLY A O 1
ATOM 922 N N . ILE A 1 119 ? 9.136 -3.484 10.447 1.00 94.62 119 ILE A N 1
ATOM 923 C CA . ILE A 1 119 ? 8.965 -2.885 9.120 1.00 94.62 119 ILE A CA 1
ATOM 924 C C . ILE A 1 119 ? 10.333 -2.809 8.439 1.00 94.62 119 ILE A C 1
ATOM 926 O O . ILE A 1 119 ? 11.250 -2.148 8.926 1.00 94.62 119 ILE A O 1
ATOM 930 N N . ASN A 1 120 ? 10.463 -3.465 7.285 1.00 94.44 120 ASN A N 1
ATOM 931 C CA . ASN A 1 120 ? 11.676 -3.409 6.469 1.00 94.44 120 ASN A CA 1
ATOM 932 C C . ASN A 1 120 ? 11.520 -2.540 5.214 1.00 94.44 120 ASN A C 1
ATOM 934 O O . ASN A 1 120 ? 12.523 -2.237 4.571 1.00 94.44 120 ASN A O 1
ATOM 938 N N . LEU A 1 121 ? 10.289 -2.164 4.859 1.00 94.56 121 LEU A N 1
ATOM 939 C CA . LEU A 1 121 ? 9.958 -1.421 3.649 1.00 94.56 121 LEU A CA 1
ATOM 940 C C . LEU A 1 121 ? 9.784 0.071 3.947 1.00 94.56 121 LEU A C 1
ATOM 942 O O . LEU A 1 121 ? 8.862 0.458 4.666 1.00 94.56 121 LEU A O 1
ATOM 946 N N . PHE A 1 122 ? 10.626 0.897 3.328 1.00 91.75 122 PHE A N 1
ATOM 947 C CA . PHE A 1 122 ? 10.618 2.353 3.456 1.00 91.75 122 PHE A CA 1
ATOM 948 C C . PHE A 1 122 ? 10.540 3.001 2.076 1.00 91.75 122 PHE A C 1
ATOM 950 O O . PHE A 1 122 ? 11.366 2.721 1.207 1.00 91.75 122 PHE A O 1
ATOM 957 N N . ASP A 1 123 ? 9.553 3.869 1.878 1.00 88.19 123 ASP A N 1
ATOM 958 C CA . ASP A 1 123 ? 9.226 4.432 0.571 1.00 88.19 123 ASP A CA 1
ATOM 959 C C . ASP A 1 123 ? 9.367 5.960 0.534 1.00 88.19 123 ASP A C 1
ATOM 961 O O . ASP A 1 123 ? 8.881 6.661 1.418 1.00 88.19 123 ASP A O 1
ATOM 965 N N . THR A 1 124 ? 10.001 6.482 -0.516 1.00 84.62 124 THR A N 1
ATOM 966 C CA . THR A 1 124 ? 10.190 7.919 -0.764 1.00 84.62 124 THR A CA 1
ATOM 967 C C . THR A 1 124 ? 9.996 8.273 -2.251 1.00 84.62 124 THR A C 1
ATOM 969 O O . THR A 1 124 ? 9.594 7.437 -3.064 1.00 84.62 124 THR A O 1
ATO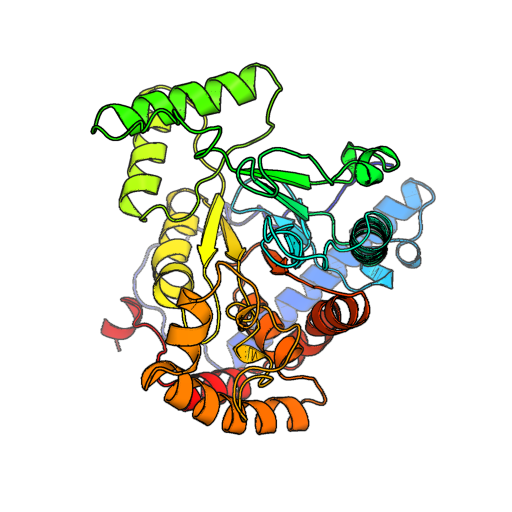M 972 N N . ALA A 1 125 ? 10.225 9.531 -2.625 1.00 76.88 125 ALA A N 1
ATOM 973 C CA . ALA A 1 125 ? 10.236 10.021 -3.999 1.00 76.88 125 ALA A CA 1
ATOM 974 C C . ALA A 1 125 ? 11.068 11.303 -4.102 1.00 76.88 125 ALA A C 1
ATOM 976 O O . ALA A 1 125 ? 11.090 12.103 -3.171 1.00 76.88 125 ALA A O 1
ATOM 977 N N . GLU A 1 126 ? 11.675 11.559 -5.262 1.00 75.56 126 GLU A N 1
ATOM 978 C CA . GLU A 1 126 ? 12.490 12.770 -5.473 1.00 75.56 126 GLU A CA 1
ATOM 979 C C . GLU A 1 126 ? 11.697 14.079 -5.293 1.00 75.56 126 GLU A C 1
ATOM 981 O O . GLU A 1 126 ? 12.223 15.091 -4.831 1.00 75.56 126 GLU A O 1
ATOM 986 N N . VAL A 1 127 ? 10.399 14.050 -5.614 1.00 69.31 127 VAL A N 1
ATOM 987 C CA . VAL A 1 127 ? 9.508 15.210 -5.491 1.00 69.31 127 VAL A CA 1
ATOM 988 C C . VAL A 1 127 ? 9.236 15.562 -4.028 1.00 69.31 127 VAL A C 1
ATOM 990 O O . VAL A 1 127 ? 8.894 16.706 -3.703 1.00 69.31 127 VAL A O 1
ATOM 993 N N . TYR A 1 128 ? 9.409 14.600 -3.119 1.00 67.56 128 TYR A N 1
ATOM 994 C CA . TYR A 1 128 ? 9.237 14.842 -1.698 1.00 67.56 128 TYR A CA 1
ATOM 995 C C . TYR A 1 128 ? 10.361 15.759 -1.209 1.00 67.56 128 TYR A C 1
ATOM 997 O O . TYR A 1 128 ? 11.534 15.605 -1.539 1.00 67.56 128 TYR A O 1
ATOM 1005 N N . ALA A 1 129 ? 9.974 16.800 -0.472 1.00 56.28 129 ALA A N 1
ATOM 1006 C CA . ALA A 1 129 ? 10.870 17.816 0.079 1.00 56.28 129 ALA A CA 1
ATOM 1007 C C . ALA A 1 129 ? 11.800 18.510 -0.945 1.00 56.28 129 ALA A C 1
ATOM 1009 O O . ALA A 1 129 ? 12.806 19.093 -0.537 1.00 56.28 129 ALA A O 1
ATOM 1010 N N . ALA A 1 130 ? 11.451 18.505 -2.242 1.00 56.12 130 ALA A N 1
ATOM 1011 C CA . ALA A 1 130 ? 12.294 19.012 -3.331 1.00 56.12 130 ALA A CA 1
ATOM 1012 C C . ALA A 1 130 ? 13.701 18.379 -3.346 1.00 56.12 130 ALA A C 1
ATOM 1014 O O . ALA A 1 130 ? 14.701 19.090 -3.435 1.00 56.12 130 ALA A O 1
ATOM 1015 N N . GLY A 1 131 ? 13.764 17.053 -3.205 1.00 52.22 131 GLY A N 1
ATOM 1016 C CA . GLY A 1 131 ? 15.001 16.285 -3.309 1.00 52.22 131 GLY A CA 1
ATOM 1017 C C . GLY A 1 131 ? 15.887 16.305 -2.064 1.00 52.22 131 GLY A C 1
ATOM 1018 O O . GLY A 1 131 ? 17.014 15.835 -2.145 1.00 52.22 131 GLY A O 1
ATOM 1019 N N . LYS A 1 132 ? 15.426 16.829 -0.916 1.00 53.94 132 LYS A N 1
ATOM 1020 C CA . LYS A 1 132 ? 16.160 16.716 0.359 1.00 53.94 132 LYS A CA 1
ATOM 1021 C C . LYS A 1 132 ? 15.939 15.319 0.957 1.00 53.94 132 LYS A C 1
ATOM 1023 O O . LYS A 1 132 ? 14.852 15.087 1.486 1.00 53.94 132 LYS A O 1
ATOM 1028 N N . PRO A 1 133 ? 16.930 14.408 0.922 1.00 47.81 133 PRO A N 1
ATOM 1029 C CA . PRO A 1 133 ? 16.739 13.054 1.418 1.00 47.81 133 PRO A CA 1
ATOM 1030 C C . PRO A 1 133 ? 16.694 13.068 2.950 1.00 47.81 133 PRO A C 1
ATOM 1032 O O . PRO A 1 133 ? 17.623 13.552 3.594 1.00 47.81 133 PRO A O 1
ATOM 1035 N N . ARG A 1 134 ? 15.616 12.542 3.546 1.00 53.19 134 ARG A N 1
ATOM 1036 C CA . ARG A 1 134 ? 15.463 12.438 5.014 1.00 53.19 134 ARG A CA 1
ATOM 1037 C C . ARG A 1 134 ? 15.673 11.026 5.562 1.00 53.19 134 ARG A C 1
ATOM 1039 O O . ARG A 1 134 ? 15.604 10.823 6.768 1.00 53.19 134 ARG A O 1
ATOM 1046 N N . LEU A 1 135 ? 16.023 10.069 4.702 1.00 53.72 135 LEU A N 1
ATOM 1047 C CA . LEU A 1 135 ? 16.381 8.693 5.079 1.00 53.72 135 LEU A CA 1
ATOM 1048 C C . LEU A 1 135 ? 17.796 8.574 5.692 1.00 53.72 135 LEU A C 1
ATOM 1050 O O . LEU A 1 135 ? 18.350 7.479 5.750 1.00 53.72 135 LEU A O 1
ATOM 1054 N N . SER A 1 136 ? 18.411 9.668 6.155 1.00 48.72 136 SER A N 1
ATOM 1055 C CA . SER A 1 136 ? 19.788 9.661 6.674 1.00 48.72 136 SER A CA 1
ATOM 1056 C C . SER A 1 136 ? 19.980 8.715 7.868 1.00 48.72 136 SER A C 1
ATOM 1058 O O . SER A 1 136 ? 21.016 8.061 7.953 1.00 48.72 136 SER A O 1
ATOM 1060 N N . CYS A 1 137 ? 18.976 8.558 8.737 1.00 48.94 137 CYS A N 1
ATOM 1061 C CA . CYS A 1 137 ? 19.034 7.658 9.902 1.00 48.94 137 CYS A CA 1
ATOM 1062 C C . CYS A 1 137 ? 19.111 6.161 9.516 1.00 48.94 137 CYS A C 1
ATOM 1064 O O . CYS A 1 137 ? 19.685 5.344 10.235 1.00 48.94 137 CYS A O 1
ATOM 1066 N N . VAL A 1 138 ? 18.628 5.788 8.324 1.00 52.28 138 VAL A N 1
ATOM 1067 C CA . VAL A 1 138 ? 18.669 4.402 7.822 1.00 52.28 138 VAL A CA 1
ATOM 1068 C C . VAL A 1 138 ? 20.111 3.910 7.608 1.00 52.28 138 VAL A C 1
ATOM 1070 O O . VAL A 1 138 ? 20.369 2.706 7.642 1.00 52.28 138 VAL A O 1
ATOM 1073 N N . SER A 1 139 ? 21.070 4.832 7.456 1.00 52.47 139 SER A N 1
ATOM 1074 C CA . SER A 1 139 ? 22.498 4.526 7.290 1.00 52.47 139 SER A CA 1
ATOM 1075 C C . SER A 1 139 ? 23.137 3.802 8.484 1.00 52.47 139 SER A C 1
ATOM 1077 O O . SER A 1 139 ? 24.155 3.136 8.307 1.00 52.47 139 SER A O 1
ATOM 1079 N N . LEU A 1 140 ? 22.532 3.873 9.677 1.00 53.44 140 LEU A N 1
ATOM 1080 C CA . LEU A 1 140 ? 23.035 3.212 10.888 1.00 53.44 140 LEU A CA 1
ATOM 1081 C C . LEU A 1 140 ? 22.629 1.732 10.986 1.00 53.44 140 LEU A C 1
ATOM 1083 O O . LEU A 1 140 ? 23.118 1.001 11.850 1.00 53.44 140 LEU A O 1
ATOM 1087 N N . ARG A 1 141 ? 21.725 1.264 10.118 1.00 69.31 141 ARG A N 1
ATOM 1088 C CA . ARG A 1 141 ? 21.261 -0.128 10.087 1.00 69.31 141 ARG A CA 1
ATOM 1089 C C . ARG A 1 141 ? 21.942 -0.890 8.947 1.00 69.31 141 ARG A C 1
ATOM 1091 O O . ARG A 1 141 ? 22.421 -0.317 7.970 1.00 69.31 141 ARG A O 1
ATOM 1098 N N . ARG A 1 142 ? 21.981 -2.224 9.046 1.00 77.75 142 ARG A N 1
ATOM 1099 C CA . ARG A 1 142 ? 22.540 -3.064 7.975 1.00 77.75 142 ARG A CA 1
ATOM 1100 C C . ARG A 1 142 ? 21.716 -2.882 6.702 1.00 77.75 142 ARG A C 1
ATOM 1102 O O . ARG A 1 142 ? 20.554 -3.260 6.659 1.00 77.75 142 ARG A O 1
ATOM 1109 N N . ARG A 1 143 ? 22.334 -2.389 5.626 1.00 83.06 143 ARG A N 1
ATOM 1110 C CA . ARG A 1 143 ? 21.657 -2.160 4.336 1.00 83.06 143 ARG A CA 1
ATOM 1111 C C . ARG A 1 143 ? 20.908 -3.390 3.804 1.00 83.06 143 ARG A C 1
ATOM 1113 O O . ARG A 1 143 ? 19.900 -3.228 3.121 1.00 83.06 143 ARG A O 1
ATOM 1120 N N . SER A 1 144 ? 21.387 -4.594 4.116 1.00 85.88 144 SER A N 1
ATOM 1121 C CA . SER A 1 144 ? 20.790 -5.869 3.703 1.00 85.88 144 SER A CA 1
ATOM 1122 C C . SER A 1 144 ? 19.503 -6.250 4.444 1.00 85.88 144 SER A C 1
ATOM 1124 O O . SER A 1 144 ? 18.791 -7.128 3.964 1.00 85.88 144 SER A O 1
ATOM 1126 N N . SER A 1 145 ? 19.177 -5.617 5.578 1.00 86.00 145 SER A N 1
ATOM 1127 C CA . SER A 1 145 ? 17.905 -5.838 6.284 1.00 86.00 145 SER A CA 1
ATOM 1128 C C . SER A 1 145 ? 16.788 -4.893 5.8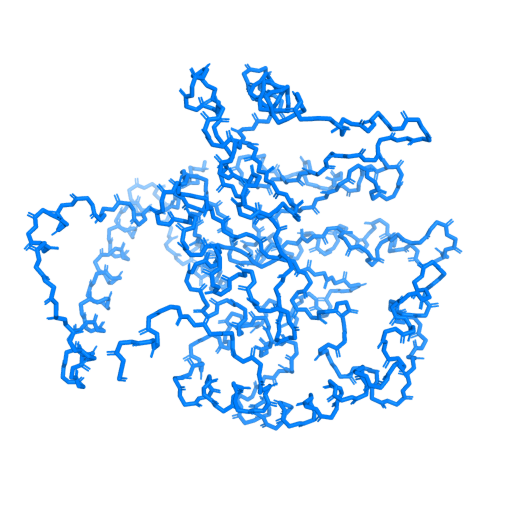32 1.00 86.00 145 SER A C 1
ATOM 1130 O O . SER A 1 145 ? 15.678 -4.980 6.347 1.00 86.00 145 SER A O 1
ATOM 1132 N N . LEU A 1 146 ? 17.059 -4.010 4.865 1.00 89.00 146 LEU A N 1
ATOM 1133 C CA . LEU A 1 146 ? 16.174 -2.917 4.468 1.00 89.00 146 LEU A CA 1
ATOM 1134 C C . LEU A 1 146 ? 15.795 -2.984 2.988 1.00 89.00 146 LEU A C 1
ATOM 1136 O O . LEU A 1 146 ? 16.633 -3.210 2.109 1.00 89.00 146 LEU A O 1
ATOM 1140 N N . VAL A 1 147 ? 14.534 -2.673 2.713 1.00 93.25 147 VAL A N 1
ATOM 1141 C CA . VAL A 1 147 ? 13.983 -2.456 1.378 1.00 93.25 147 VAL A CA 1
ATOM 1142 C C . VAL A 1 147 ? 13.631 -0.979 1.258 1.00 93.25 147 VAL A C 1
ATOM 1144 O O . VAL A 1 147 ? 12.675 -0.504 1.859 1.00 93.25 147 VAL A O 1
ATOM 1147 N N . ILE A 1 148 ? 14.428 -0.246 0.486 1.00 90.81 148 ILE A N 1
ATOM 1148 C CA . ILE A 1 148 ? 14.225 1.184 0.241 1.00 90.81 148 ILE A CA 1
ATOM 1149 C C . ILE A 1 148 ? 13.686 1.344 -1.177 1.00 90.81 148 ILE A C 1
ATOM 1151 O O . ILE A 1 148 ? 14.306 0.854 -2.124 1.00 90.81 148 ILE A O 1
ATOM 1155 N N . THR A 1 149 ? 12.556 2.029 -1.324 1.00 90.62 149 THR A N 1
ATOM 1156 C CA . THR A 1 149 ? 11.950 2.355 -2.618 1.00 90.62 149 THR A CA 1
ATOM 1157 C C . THR A 1 149 ? 11.926 3.865 -2.827 1.00 90.62 149 THR A C 1
ATOM 1159 O O . THR A 1 149 ? 11.678 4.630 -1.899 1.00 90.62 149 THR A O 1
ATOM 1162 N N . THR A 1 150 ? 12.187 4.309 -4.056 1.00 88.12 150 THR A N 1
ATOM 1163 C CA . THR A 1 150 ? 12.056 5.715 -4.462 1.00 88.12 150 THR A CA 1
ATOM 1164 C C . THR A 1 150 ? 11.304 5.815 -5.787 1.00 88.12 150 THR A C 1
ATOM 1166 O O . THR A 1 150 ? 11.327 4.871 -6.578 1.00 88.12 150 THR A O 1
ATOM 1169 N N . LYS A 1 151 ? 10.628 6.941 -6.028 1.00 86.25 151 LYS A N 1
ATOM 1170 C CA . LYS A 1 151 ? 9.897 7.231 -7.273 1.00 86.25 151 LYS A CA 1
ATOM 1171 C C . LYS A 1 151 ? 10.527 8.405 -8.004 1.00 86.25 151 LYS A C 1
ATOM 1173 O O . LYS A 1 151 ? 10.856 9.415 -7.378 1.00 86.25 151 LYS A O 1
ATOM 1178 N N . ILE A 1 152 ? 10.616 8.266 -9.322 1.00 83.88 152 ILE A N 1
ATOM 1179 C CA . ILE A 1 152 ? 11.219 9.234 -10.238 1.00 83.88 152 ILE A CA 1
ATOM 1180 C C . ILE A 1 152 ? 10.149 9.702 -11.224 1.00 83.88 152 ILE A C 1
ATOM 1182 O O . ILE A 1 152 ? 9.481 8.871 -11.837 1.00 83.88 152 ILE A O 1
ATOM 1186 N N . PHE A 1 153 ? 9.969 11.018 -11.325 1.00 79.25 153 PHE A N 1
ATOM 1187 C CA . PHE A 1 153 ? 9.158 11.695 -12.339 1.00 79.25 153 PHE A CA 1
ATOM 1188 C C . PHE A 1 153 ? 9.401 13.221 -12.327 1.00 79.25 153 PHE A C 1
ATOM 1190 O O . PHE A 1 153 ? 9.596 13.836 -13.371 1.00 79.25 153 PHE A O 1
ATOM 1197 N N . TRP A 1 154 ? 9.387 13.850 -11.144 1.00 70.56 154 TRP A N 1
ATOM 1198 C CA . TRP A 1 154 ? 9.472 15.306 -10.959 1.00 70.56 154 TRP A CA 1
ATOM 1199 C C . TRP A 1 154 ? 10.800 15.745 -10.311 1.00 70.56 154 TRP A C 1
ATOM 1201 O O . TRP A 1 154 ? 10.820 16.186 -9.160 1.00 70.56 154 TRP A O 1
ATOM 1211 N N . GLY A 1 155 ? 11.903 15.679 -11.061 1.00 60.78 155 GLY A N 1
ATOM 1212 C CA . GLY A 1 155 ? 13.253 16.028 -10.582 1.00 60.78 155 GLY A CA 1
ATOM 1213 C C . GLY A 1 155 ? 13.623 17.523 -10.602 1.00 60.78 155 GLY A C 1
ATOM 1214 O O . GLY A 1 155 ? 14.714 17.894 -10.176 1.00 60.78 155 GLY A O 1
ATOM 1215 N N . GLY A 1 156 ? 12.752 18.418 -11.090 1.00 58.97 156 GLY A N 1
ATOM 1216 C CA . GLY A 1 156 ? 13.035 19.859 -11.165 1.00 58.97 156 GLY A CA 1
ATOM 1217 C C . GLY A 1 156 ? 12.001 20.668 -11.958 1.00 58.97 156 GLY A C 1
ATOM 1218 O O . GLY A 1 156 ? 11.010 20.125 -12.435 1.00 58.97 156 GLY A O 1
ATOM 1219 N N . LYS A 1 157 ? 12.234 21.984 -12.123 1.00 51.09 157 LYS A N 1
ATOM 1220 C CA . LYS A 1 157 ? 11.358 22.889 -12.911 1.00 51.09 157 LYS A CA 1
ATOM 1221 C C . LYS A 1 157 ? 11.292 22.540 -14.408 1.00 51.09 157 LYS A C 1
ATOM 1223 O O . LYS A 1 157 ? 10.357 22.963 -15.074 1.00 51.09 157 LYS A O 1
ATOM 1228 N N . TYR A 1 158 ? 12.260 21.771 -14.901 1.00 46.62 158 TYR A N 1
ATOM 1229 C CA . TYR A 1 158 ? 12.381 21.328 -16.292 1.00 46.62 158 TYR A CA 1
ATOM 1230 C C . TYR A 1 158 ? 12.333 19.795 -16.389 1.00 46.62 158 TYR A C 1
ATOM 1232 O O . TYR A 1 158 ? 13.140 19.191 -17.088 1.00 46.62 158 TYR A O 1
ATOM 1240 N N . GLY A 1 159 ? 11.448 19.149 -15.621 1.00 38.84 159 GLY A N 1
ATOM 1241 C CA . GLY A 1 159 ? 11.260 17.699 -15.703 1.00 38.84 159 GLY A CA 1
ATOM 1242 C C . GLY A 1 159 ? 10.916 17.286 -17.136 1.00 38.84 159 GLY A C 1
ATOM 1243 O O . GLY A 1 159 ? 9.944 17.781 -17.705 1.00 38.84 159 GLY A O 1
ATOM 1244 N N . ILE A 1 160 ? 11.739 16.417 -17.726 1.00 36.84 160 ILE A N 1
ATOM 1245 C CA . ILE A 1 160 ? 11.511 15.874 -19.066 1.00 36.84 160 ILE A CA 1
ATOM 1246 C C . ILE A 1 160 ? 10.312 14.934 -18.973 1.00 36.84 160 ILE A C 1
ATOM 1248 O O . ILE A 1 160 ? 10.373 13.863 -18.373 1.00 36.84 160 ILE A O 1
ATOM 1252 N N . CYS A 1 161 ? 9.202 15.374 -19.552 1.00 38.38 161 CYS A N 1
ATOM 1253 C CA . CYS A 1 161 ? 7.990 14.591 -19.689 1.00 38.38 161 CYS A CA 1
ATOM 1254 C C . CYS A 1 161 ? 8.186 13.603 -20.850 1.00 38.38 161 CYS A C 1
ATOM 1256 O O . CYS A 1 161 ? 8.012 13.969 -22.011 1.00 38.38 161 CYS A O 1
ATOM 1258 N N . LEU A 1 162 ? 8.590 12.364 -20.558 1.00 38.12 162 LEU A N 1
ATOM 1259 C CA . LEU A 1 162 ? 8.614 11.281 -21.548 1.00 38.12 162 LEU A CA 1
ATOM 1260 C C . LEU A 1 162 ? 7.169 10.814 -21.812 1.00 38.12 162 LEU A C 1
ATOM 1262 O O . LEU A 1 162 ? 6.741 9.777 -21.317 1.00 38.12 162 LEU A O 1
ATOM 1266 N N . LEU A 1 163 ? 6.389 11.609 -22.550 1.00 38.97 163 LEU A N 1
ATOM 1267 C CA . LEU A 1 163 ? 5.033 11.261 -22.991 1.00 38.97 163 LEU A CA 1
ATOM 1268 C C . LEU A 1 163 ? 4.937 11.303 -24.515 1.00 38.97 163 LEU A C 1
ATOM 1270 O O . LEU A 1 163 ? 4.417 12.255 -25.084 1.00 38.97 163 LEU A O 1
ATOM 1274 N N . LEU A 1 164 ? 5.404 10.244 -25.169 1.00 34.22 164 LEU A N 1
ATOM 1275 C CA . LEU A 1 164 ? 4.955 9.818 -26.499 1.00 34.22 164 LEU A CA 1
ATOM 1276 C C . LEU A 1 164 ? 5.039 8.283 -26.552 1.00 34.22 164 LEU A C 1
ATOM 1278 O O . LEU A 1 164 ? 5.808 7.722 -25.785 1.00 34.22 164 LEU A O 1
ATOM 1282 N N . PRO A 1 165 ? 4.305 7.570 -27.422 1.00 40.69 165 PRO A N 1
ATOM 1283 C CA . PRO A 1 165 ? 4.243 6.094 -27.456 1.00 40.69 165 PRO A CA 1
ATOM 1284 C C . PRO A 1 165 ? 5.584 5.357 -27.696 1.00 40.69 165 PRO A C 1
ATOM 1286 O O . PRO A 1 165 ? 5.638 4.135 -27.634 1.00 40.69 165 PRO A O 1
ATOM 1289 N N . PHE A 1 166 ? 6.693 6.077 -27.894 1.00 45.84 166 PHE A N 1
ATOM 1290 C CA . PHE A 1 166 ? 8.063 5.547 -27.813 1.00 45.84 166 PHE A CA 1
ATOM 1291 C C . PHE A 1 166 ? 8.612 5.459 -26.366 1.00 45.84 166 PHE A C 1
ATOM 1293 O O . PHE A 1 166 ? 9.657 4.851 -26.127 1.00 45.84 166 PHE A O 1
ATOM 1300 N N . ALA A 1 167 ? 7.896 6.019 -25.387 1.00 72.81 167 ALA A N 1
ATOM 1301 C CA . ALA A 1 167 ? 8.336 6.215 -24.009 1.00 72.81 167 ALA A CA 1
ATOM 1302 C C . ALA A 1 167 ? 8.320 4.940 -23.164 1.00 72.81 167 ALA A C 1
ATOM 1304 O O . ALA A 1 167 ? 9.167 4.818 -22.283 1.00 72.81 167 ALA A O 1
ATOM 1305 N N . VAL A 1 168 ? 7.424 3.971 -23.406 1.00 86.06 168 VAL A N 1
ATOM 1306 C CA . VAL A 1 168 ? 7.429 2.725 -22.612 1.00 86.06 168 VAL A CA 1
ATOM 1307 C C . VAL A 1 168 ? 8.668 1.899 -22.937 1.00 86.06 168 VAL A C 1
ATOM 1309 O O . VAL A 1 168 ? 9.356 1.453 -22.021 1.00 86.06 168 VAL A O 1
ATOM 1312 N N . ALA A 1 169 ? 9.017 1.767 -24.221 1.00 90.56 169 ALA A N 1
ATOM 1313 C CA . ALA A 1 169 ? 10.233 1.075 -24.631 1.00 90.56 169 ALA A CA 1
ATOM 1314 C C . ALA A 1 169 ? 11.480 1.705 -24.002 1.00 90.56 169 ALA A C 1
ATOM 1316 O O . ALA A 1 169 ? 12.264 1.007 -23.359 1.00 90.56 169 ALA A O 1
ATOM 1317 N N . GLU A 1 170 ? 11.632 3.024 -24.132 1.00 93.62 170 GLU A N 1
ATOM 1318 C CA . GLU A 1 170 ? 12.742 3.770 -23.537 1.00 93.62 170 GLU A CA 1
ATOM 1319 C C . GLU A 1 170 ? 12.765 3.671 -22.005 1.00 93.62 170 GLU A C 1
ATOM 1321 O O . GLU A 1 170 ? 13.817 3.391 -21.434 1.00 93.62 170 GLU A O 1
ATOM 1326 N N . THR A 1 171 ? 11.611 3.789 -21.340 1.00 92.69 171 THR A N 1
ATOM 1327 C CA . THR A 1 171 ? 11.493 3.646 -19.880 1.00 92.69 171 THR A CA 1
ATOM 1328 C C . THR A 1 171 ? 11.954 2.266 -19.427 1.00 92.69 171 THR A C 1
ATOM 1330 O O . THR A 1 171 ? 12.752 2.165 -18.498 1.00 92.69 171 THR A O 1
ATOM 1333 N N . VAL A 1 172 ? 11.523 1.192 -20.097 1.00 96.31 172 VAL A N 1
ATOM 1334 C CA . VAL A 1 172 ? 11.958 -0.172 -19.758 1.00 96.31 172 VAL A CA 1
ATOM 1335 C C . VAL A 1 172 ? 13.466 -0.334 -19.993 1.00 96.31 172 VAL A C 1
ATOM 1337 O O . VAL A 1 172 ? 14.145 -0.943 -19.158 1.00 96.31 172 VAL A O 1
ATOM 1340 N N . ARG A 1 173 ? 14.029 0.262 -21.061 1.00 96.50 173 ARG A N 1
ATOM 1341 C CA . ARG A 1 173 ? 15.487 0.265 -21.291 1.00 96.50 173 ARG A CA 1
ATOM 1342 C C . ARG A 1 173 ? 16.233 0.997 -20.184 1.00 96.50 173 ARG A C 1
ATOM 1344 O O . ARG A 1 173 ? 17.212 0.458 -19.676 1.00 96.50 173 ARG A O 1
ATOM 1351 N N . ALA A 1 174 ? 15.772 2.185 -19.806 1.00 95.81 174 ALA A N 1
ATOM 1352 C CA . ALA A 1 174 ? 16.383 3.006 -18.770 1.00 95.81 174 ALA A CA 1
ATOM 1353 C C . ALA A 1 174 ? 16.323 2.307 -17.405 1.00 95.81 174 ALA A C 1
ATOM 1355 O O . ALA A 1 174 ? 17.342 2.196 -16.725 1.00 95.81 174 ALA A O 1
ATOM 1356 N N . MET A 1 175 ? 15.167 1.743 -17.043 1.00 96.81 175 MET A N 1
ATOM 1357 C CA . MET A 1 175 ? 14.993 0.982 -15.802 1.00 96.81 175 MET A CA 1
ATOM 1358 C C . MET A 1 175 ? 15.870 -0.275 -15.774 1.00 96.81 175 MET A C 1
ATOM 1360 O O . MET A 1 175 ? 16.495 -0.585 -14.763 1.00 96.81 175 MET A O 1
ATOM 1364 N N . THR A 1 176 ? 15.991 -0.972 -16.904 1.00 97.94 176 THR A N 1
ATOM 1365 C CA . THR A 1 176 ? 16.907 -2.115 -17.030 1.00 97.94 176 THR A CA 1
ATOM 1366 C C . THR A 1 176 ? 18.368 -1.681 -16.921 1.00 97.94 176 THR A C 1
ATOM 1368 O O . THR A 1 176 ? 19.161 -2.355 -16.267 1.00 97.94 176 THR A O 1
ATOM 1371 N N . HIS A 1 177 ? 18.734 -0.543 -17.514 1.00 97.88 177 HIS A N 1
ATOM 1372 C CA . HIS A 1 177 ? 20.085 0.003 -17.439 1.00 97.88 177 HIS A CA 1
ATOM 1373 C C . HIS A 1 177 ? 20.486 0.317 -15.993 1.00 97.88 177 HIS A C 1
ATOM 1375 O O . HIS A 1 177 ? 21.520 -0.173 -15.546 1.00 97.88 177 HIS A O 1
ATOM 1381 N N . VAL A 1 178 ? 19.664 1.053 -15.235 1.00 95.44 178 VAL A N 1
ATOM 1382 C CA . VAL A 1 178 ? 19.989 1.395 -13.836 1.00 95.44 178 VAL A CA 1
ATOM 1383 C C . VAL A 1 178 ? 20.068 0.161 -12.932 1.00 95.44 178 VAL A C 1
ATOM 1385 O O . VAL A 1 178 ? 20.845 0.159 -11.977 1.00 95.44 178 VAL A O 1
ATOM 1388 N N . ILE A 1 179 ? 19.329 -0.911 -13.246 1.00 97.31 179 ILE A N 1
ATOM 1389 C CA . ILE A 1 179 ? 19.466 -2.194 -12.545 1.00 97.31 179 ILE A CA 1
ATOM 1390 C C . ILE A 1 179 ? 20.800 -2.862 -12.880 1.00 97.31 179 ILE A C 1
ATOM 1392 O O . ILE A 1 179 ? 21.537 -3.254 -11.978 1.00 97.31 179 ILE A O 1
ATOM 1396 N N . ASN A 1 180 ? 21.159 -2.933 -14.162 1.00 98.06 180 ASN A N 1
ATOM 1397 C CA . ASN A 1 180 ? 22.424 -3.530 -14.596 1.00 98.06 180 ASN A CA 1
ATOM 1398 C C . ASN A 1 180 ? 23.655 -2.753 -14.095 1.00 98.06 180 ASN A C 1
ATOM 1400 O O . ASN A 1 180 ? 24.706 -3.351 -13.889 1.00 98.06 180 ASN A O 1
ATOM 1404 N N . GLN A 1 181 ? 23.526 -1.443 -13.866 1.00 97.88 181 GLN A N 1
ATOM 1405 C CA . GLN A 1 181 ? 24.559 -0.607 -13.238 1.00 97.88 181 GLN A CA 1
ATOM 1406 C C . GLN A 1 181 ? 24.605 -0.742 -11.702 1.00 97.88 181 GLN A C 1
ATOM 1408 O O . GLN A 1 181 ? 25.418 -0.091 -11.051 1.00 97.88 181 GLN A O 1
ATOM 1413 N N . GLY A 1 182 ? 23.727 -1.547 -11.094 1.00 94.25 182 GLY A N 1
ATOM 1414 C CA . GLY A 1 182 ? 23.678 -1.745 -9.643 1.00 94.25 182 GLY A CA 1
ATOM 1415 C C . GLY A 1 182 ? 23.101 -0.563 -8.855 1.00 94.25 182 GLY A C 1
ATOM 1416 O O . GLY A 1 182 ? 23.221 -0.533 -7.631 1.00 94.25 182 GLY A O 1
ATOM 1417 N N . MET A 1 183 ? 22.459 0.404 -9.521 1.00 91.94 183 MET A N 1
ATOM 1418 C CA . MET A 1 183 ? 21.825 1.559 -8.866 1.00 91.94 183 MET A CA 1
ATOM 1419 C C . MET A 1 183 ? 20.474 1.192 -8.236 1.00 91.94 183 MET A C 1
ATOM 1421 O O . MET A 1 183 ? 20.062 1.785 -7.240 1.00 91.94 183 MET A O 1
ATOM 1425 N N . ALA A 1 184 ? 19.790 0.198 -8.805 1.00 94.88 184 ALA A N 1
ATOM 1426 C CA . ALA A 1 184 ? 18.561 -0.384 -8.282 1.00 94.88 184 ALA A CA 1
ATOM 1427 C C . ALA A 1 184 ? 18.624 -1.915 -8.369 1.00 94.88 184 ALA A C 1
ATOM 1429 O O . ALA A 1 184 ? 19.297 -2.466 -9.230 1.00 94.88 184 ALA A O 1
ATOM 1430 N N . MET A 1 185 ? 17.904 -2.617 -7.491 1.00 95.69 185 MET A N 1
ATOM 1431 C CA . MET A 1 185 ? 17.797 -4.086 -7.564 1.00 95.69 185 MET A CA 1
ATOM 1432 C C . MET A 1 185 ? 16.631 -4.533 -8.452 1.00 95.69 185 MET A C 1
ATOM 1434 O 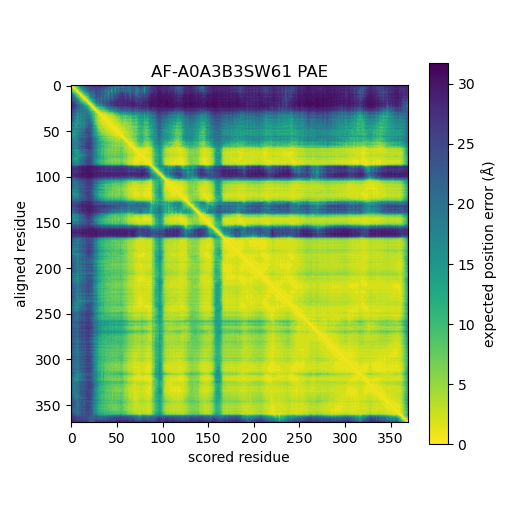O . MET A 1 185 ? 16.703 -5.555 -9.125 1.00 95.69 185 MET A O 1
ATOM 1438 N N . TYR A 1 186 ? 15.543 -3.762 -8.434 1.00 98.00 186 TYR A N 1
ATOM 1439 C CA . TYR A 1 186 ? 14.308 -4.014 -9.167 1.00 98.00 186 TYR A CA 1
ATOM 1440 C C . TYR A 1 186 ? 13.663 -2.678 -9.530 1.00 98.00 186 TYR A C 1
ATOM 1442 O O . TYR A 1 186 ? 13.994 -1.648 -8.939 1.00 98.00 186 TYR A O 1
ATOM 1450 N N . TRP A 1 187 ? 12.689 -2.711 -10.437 1.00 97.94 187 TRP A N 1
ATOM 1451 C CA . TRP A 1 187 ? 11.839 -1.563 -10.731 1.00 97.94 187 TRP A CA 1
ATOM 1452 C C . TRP A 1 187 ? 10.358 -1.945 -10.696 1.00 97.94 187 TRP A C 1
ATOM 1454 O O . TRP A 1 187 ? 9.982 -3.122 -10.724 1.00 97.94 187 TRP A O 1
ATOM 1464 N N . GLY A 1 188 ? 9.516 -0.925 -10.600 1.00 96.75 188 GLY A N 1
ATOM 1465 C CA . GLY A 1 188 ? 8.071 -1.056 -10.539 1.00 96.75 188 GLY A CA 1
ATOM 1466 C C . GLY A 1 188 ? 7.389 0.172 -11.120 1.00 96.75 188 GLY A C 1
ATOM 1467 O O . GLY A 1 188 ? 8.036 1.136 -11.526 1.00 96.75 188 GLY A O 1
ATOM 1468 N N . THR A 1 189 ? 6.069 0.117 -11.143 1.00 96.50 189 THR A N 1
ATOM 1469 C CA . THR A 1 189 ? 5.194 1.160 -11.680 1.00 96.50 189 THR A CA 1
ATOM 1470 C C . THR A 1 189 ? 4.420 1.831 -10.543 1.00 96.50 189 THR A C 1
ATOM 1472 O O . THR A 1 189 ? 4.368 1.311 -9.424 1.00 96.50 189 THR A O 1
ATOM 1475 N N . SER A 1 190 ? 3.882 3.030 -10.774 1.00 93.44 190 SER A N 1
ATOM 1476 C CA . SER A 1 190 ? 2.961 3.671 -9.830 1.00 93.44 190 SER A CA 1
ATOM 1477 C C . SER A 1 190 ? 1.953 4.521 -10.578 1.00 93.44 190 SER A C 1
ATOM 1479 O O . SER A 1 190 ? 2.340 5.405 -11.339 1.00 93.44 190 SER A O 1
ATOM 1481 N N . ARG A 1 191 ? 0.661 4.278 -10.324 1.00 90.75 191 ARG A N 1
ATOM 1482 C CA . ARG A 1 191 ? -0.470 4.917 -11.022 1.00 90.75 191 ARG A CA 1
ATOM 1483 C C . ARG A 1 191 ? -0.580 4.546 -12.505 1.00 90.75 191 ARG A C 1
ATOM 1485 O O . ARG A 1 191 ? -1.339 5.189 -13.216 1.00 90.75 191 ARG A O 1
ATOM 1492 N N . TRP A 1 192 ? 0.084 3.478 -12.944 1.00 93.88 192 TRP A N 1
ATOM 1493 C CA . TRP A 1 192 ? -0.025 2.983 -14.320 1.00 93.88 192 TRP A CA 1
ATOM 1494 C C . TRP A 1 192 ? -1.288 2.140 -14.492 1.00 93.88 192 TRP A C 1
ATOM 1496 O O . TRP A 1 192 ? -1.659 1.367 -13.606 1.00 93.88 192 TRP A O 1
ATOM 1506 N N . SER A 1 193 ? -1.970 2.271 -15.619 1.00 94.75 193 SER A N 1
ATOM 1507 C CA . SER A 1 193 ? -3.072 1.391 -15.996 1.00 94.75 193 SER A CA 1
ATOM 1508 C C . SER A 1 193 ? -2.578 -0.050 -16.219 1.00 94.75 193 SER A C 1
ATOM 1510 O O . SER A 1 193 ? -1.405 -0.274 -16.529 1.00 94.75 193 SER A O 1
ATOM 1512 N N . PRO A 1 194 ? -3.455 -1.066 -16.116 1.00 94.50 194 PRO A N 1
ATOM 1513 C CA . PRO A 1 194 ? -3.073 -2.444 -16.429 1.00 94.50 194 PRO A CA 1
ATOM 1514 C C . PRO A 1 194 ? -2.548 -2.624 -17.854 1.00 94.50 194 PRO A C 1
ATOM 1516 O O . PRO A 1 194 ? -1.725 -3.506 -18.090 1.00 94.50 194 PRO A O 1
ATOM 1519 N N . MET A 1 195 ? -3.026 -1.796 -18.789 1.00 95.19 195 MET A N 1
ATOM 1520 C CA . MET A 1 195 ? -2.584 -1.804 -20.179 1.00 95.19 195 MET A CA 1
ATOM 1521 C C . MET A 1 195 ? -1.122 -1.366 -20.290 1.00 95.19 195 MET A C 1
ATOM 1523 O O . MET A 1 195 ? -0.327 -2.106 -20.856 1.00 95.19 195 MET A O 1
ATOM 1527 N N . GLU A 1 196 ? -0.747 -0.245 -19.669 1.00 95.19 196 GLU A N 1
ATOM 1528 C CA . GLU A 1 196 ? 0.639 0.250 -19.672 1.00 95.19 196 GLU A CA 1
ATOM 1529 C C . GLU A 1 196 ? 1.593 -0.723 -18.957 1.00 95.19 196 GLU A C 1
ATOM 1531 O O . GLU A 1 196 ? 2.714 -0.955 -19.408 1.00 95.19 196 GLU A O 1
ATOM 1536 N N . ILE A 1 197 ? 1.152 -1.360 -17.862 1.00 96.38 197 ILE A N 1
ATOM 1537 C CA . ILE A 1 197 ? 1.957 -2.382 -17.164 1.00 96.38 197 ILE A CA 1
ATOM 1538 C C . ILE A 1 197 ? 2.193 -3.600 -18.071 1.00 96.38 197 ILE A C 1
ATOM 1540 O O . ILE A 1 197 ? 3.296 -4.152 -18.110 1.00 96.38 197 ILE A O 1
ATOM 1544 N N . MET A 1 198 ? 1.167 -4.034 -18.808 1.00 97.56 198 MET A N 1
ATOM 1545 C CA . MET A 1 198 ? 1.292 -5.140 -19.758 1.00 97.56 198 MET A CA 1
ATOM 1546 C C . MET A 1 198 ? 2.158 -4.762 -20.964 1.00 97.56 198 MET A C 1
ATOM 1548 O O . MET A 1 198 ? 2.932 -5.592 -21.434 1.00 97.56 198 MET A O 1
ATOM 1552 N N . GLU A 1 199 ? 2.076 -3.520 -21.437 1.00 96.56 199 GLU A N 1
ATOM 1553 C CA . GLU A 1 199 ? 2.944 -2.994 -22.490 1.00 96.56 199 GLU A CA 1
ATOM 1554 C C . GLU A 1 199 ? 4.412 -3.019 -22.050 1.00 96.56 199 GLU A C 1
ATOM 1556 O O . GLU A 1 199 ? 5.252 -3.582 -22.753 1.00 96.56 199 GLU A O 1
ATOM 1561 N N . ALA A 1 200 ? 4.715 -2.532 -20.841 1.00 96.56 200 ALA A N 1
ATOM 1562 C CA . ALA A 1 200 ? 6.055 -2.604 -20.263 1.00 96.56 200 ALA A CA 1
ATOM 1563 C C . ALA A 1 200 ? 6.570 -4.049 -20.164 1.00 96.56 200 ALA A C 1
ATOM 1565 O O . ALA A 1 200 ? 7.729 -4.329 -20.478 1.00 96.56 200 ALA A O 1
ATOM 1566 N N . TYR A 1 201 ? 5.705 -4.987 -19.767 1.00 98.00 201 TYR A N 1
ATOM 1567 C CA . TYR A 1 201 ? 6.040 -6.408 -19.760 1.00 98.00 201 TYR A CA 1
ATOM 1568 C C . TYR A 1 201 ? 6.308 -6.946 -21.173 1.00 98.00 201 TYR A C 1
ATOM 1570 O O . TYR A 1 201 ? 7.282 -7.671 -21.378 1.00 98.00 201 TYR A O 1
ATOM 1578 N N . SER A 1 202 ? 5.472 -6.586 -22.150 1.00 97.81 202 SER A N 1
ATOM 1579 C CA . SER A 1 202 ? 5.612 -7.001 -23.549 1.00 97.81 202 SER A CA 1
ATOM 1580 C C . SER A 1 202 ? 6.935 -6.520 -24.142 1.00 97.81 202 SER A C 1
ATOM 1582 O O . SER A 1 202 ? 7.691 -7.324 -24.685 1.00 97.81 202 SER A O 1
ATOM 1584 N N . VAL A 1 203 ? 7.267 -5.239 -23.953 1.00 96.81 203 VAL A N 1
ATOM 1585 C CA . VAL A 1 203 ? 8.561 -4.653 -24.333 1.00 96.81 203 VAL A CA 1
ATOM 1586 C C . VAL A 1 203 ? 9.710 -5.417 -23.679 1.00 96.81 203 VAL A C 1
ATOM 1588 O O . VAL A 1 203 ? 10.660 -5.805 -24.361 1.00 96.81 203 VAL A O 1
ATOM 1591 N N . ALA A 1 204 ? 9.625 -5.669 -22.368 1.00 97.69 204 ALA A N 1
ATOM 1592 C CA . ALA A 1 204 ? 10.673 -6.382 -21.650 1.00 97.69 204 ALA A CA 1
ATOM 1593 C C . ALA A 1 204 ? 10.899 -7.789 -22.220 1.00 97.69 204 ALA A C 1
ATOM 1595 O O . ALA A 1 204 ? 12.039 -8.211 -22.399 1.00 97.69 204 ALA A O 1
ATOM 1596 N N . ARG A 1 205 ? 9.831 -8.505 -22.583 1.00 97.94 205 ARG A N 1
ATOM 1597 C CA . ARG A 1 205 ? 9.945 -9.820 -23.227 1.00 97.94 205 ARG A CA 1
ATOM 1598 C C . ARG A 1 205 ? 10.491 -9.743 -24.648 1.00 97.94 205 ARG A C 1
ATOM 1600 O O . ARG A 1 205 ? 11.355 -10.544 -24.985 1.00 97.94 205 ARG A O 1
ATOM 1607 N N . GLN A 1 206 ? 10.035 -8.782 -25.448 1.00 97.69 206 GLN A N 1
ATOM 1608 C CA . GLN A 1 206 ? 10.460 -8.616 -26.838 1.00 97.69 206 GLN A CA 1
ATOM 1609 C C . GLN A 1 206 ? 11.953 -8.283 -26.958 1.00 97.69 206 GLN A C 1
ATOM 1611 O O . GLN A 1 206 ? 12.623 -8.774 -27.862 1.00 97.69 206 GLN A O 1
ATOM 1616 N N . PHE A 1 207 ? 12.478 -7.461 -26.048 1.00 97.44 207 PHE A N 1
ATOM 1617 C CA . PHE A 1 207 ? 13.852 -6.956 -26.114 1.00 97.44 207 PHE A CA 1
ATOM 1618 C C . PHE A 1 207 ? 14.779 -7.537 -25.037 1.00 97.44 207 PHE A C 1
ATOM 1620 O O . PHE A 1 207 ? 15.850 -6.980 -24.802 1.00 97.44 207 PHE A O 1
ATOM 1627 N N . ASN A 1 208 ? 14.379 -8.638 -24.388 1.00 97.81 208 ASN A N 1
ATOM 1628 C CA . ASN A 1 208 ? 15.124 -9.297 -23.307 1.00 97.81 208 ASN A CA 1
ATOM 1629 C C . ASN A 1 208 ? 15.574 -8.323 -22.197 1.00 97.81 208 ASN A C 1
ATOM 1631 O O . ASN A 1 208 ? 16.733 -8.294 -21.786 1.00 97.81 208 ASN A O 1
ATOM 1635 N N . GLN A 1 209 ? 14.646 -7.483 -21.748 1.00 98.19 209 GLN A N 1
ATOM 1636 C CA . GLN A 1 209 ? 14.848 -6.521 -20.670 1.00 98.19 209 GLN A CA 1
ATOM 1637 C C . GLN A 1 209 ? 14.172 -6.992 -19.380 1.00 98.19 209 GLN A C 1
ATOM 1639 O O . GLN A 1 209 ? 13.461 -8.000 -19.351 1.00 98.19 209 GLN A O 1
ATOM 1644 N N . ILE A 1 210 ? 14.399 -6.265 -18.288 1.00 98.00 210 ILE A N 1
ATOM 1645 C CA . ILE A 1 210 ? 13.878 -6.633 -16.971 1.00 98.00 210 ILE A CA 1
ATOM 1646 C C . ILE A 1 210 ? 12.439 -6.098 -16.845 1.00 98.00 210 ILE A C 1
ATOM 1648 O O . ILE A 1 210 ? 12.245 -4.893 -16.992 1.00 98.00 210 ILE A O 1
ATOM 1652 N N . PRO A 1 211 ? 11.418 -6.935 -16.576 1.00 98.19 211 PRO A N 1
ATOM 1653 C CA . PRO A 1 211 ? 10.038 -6.478 -16.382 1.00 98.19 211 PRO A CA 1
ATOM 1654 C C . PRO A 1 211 ? 9.820 -5.856 -14.987 1.00 98.19 211 PRO A C 1
ATOM 1656 O O . PRO A 1 211 ? 10.580 -6.158 -14.061 1.00 98.19 211 PRO A O 1
ATOM 1659 N N . PRO A 1 212 ? 8.767 -5.036 -14.797 1.00 97.50 212 PRO A N 1
ATOM 1660 C CA . PRO A 1 212 ? 8.445 -4.481 -13.485 1.00 97.50 212 PRO A CA 1
ATOM 1661 C C . PRO A 1 212 ? 7.942 -5.583 -12.542 1.00 97.50 212 PRO A C 1
ATOM 1663 O O . PRO A 1 212 ? 7.225 -6.492 -12.965 1.00 97.50 212 PRO A O 1
ATOM 1666 N N . ILE A 1 213 ? 8.281 -5.499 -11.251 1.00 97.38 213 ILE A N 1
ATOM 1667 C CA . ILE A 1 213 ? 7.867 -6.507 -10.252 1.00 97.38 213 ILE A CA 1
ATOM 1668 C C . ILE A 1 213 ? 6.656 -6.085 -9.417 1.00 97.38 213 ILE A C 1
ATOM 1670 O O . ILE A 1 213 ? 6.021 -6.929 -8.781 1.00 97.38 213 ILE A O 1
ATOM 1674 N N . CYS A 1 214 ? 6.334 -4.792 -9.388 1.00 97.38 214 CYS A N 1
ATOM 1675 C CA . CYS A 1 214 ? 5.241 -4.254 -8.589 1.00 97.38 214 CYS A CA 1
ATOM 1676 C C . CYS A 1 214 ? 4.549 -3.060 -9.253 1.00 97.38 214 CYS A C 1
ATOM 1678 O O . CYS A 1 214 ? 5.139 -2.353 -10.072 1.00 97.38 214 CYS A O 1
ATOM 1680 N N . GLU A 1 215 ? 3.300 -2.837 -8.856 1.00 97.56 215 GLU A N 1
ATOM 1681 C CA . GLU A 1 215 ? 2.555 -1.598 -9.071 1.00 97.56 215 GLU A CA 1
ATOM 1682 C C . GLU A 1 215 ? 2.224 -0.982 -7.708 1.00 97.56 215 GLU A C 1
ATOM 1684 O O . GLU A 1 215 ? 1.683 -1.650 -6.816 1.00 97.56 215 GLU A O 1
ATOM 1689 N N . GLN A 1 216 ? 2.547 0.303 -7.560 1.00 96.75 216 GLN A N 1
ATOM 1690 C CA . GLN A 1 216 ? 2.179 1.104 -6.404 1.00 96.75 216 GLN A CA 1
ATOM 1691 C C . GLN A 1 216 ? 0.852 1.842 -6.626 1.00 96.75 216 GLN A C 1
ATOM 1693 O O . GLN A 1 216 ? 0.827 2.933 -7.210 1.00 96.75 216 GLN A O 1
ATOM 1698 N N . ALA A 1 217 ? -0.242 1.277 -6.108 1.00 95.12 217 ALA A N 1
ATOM 1699 C CA . ALA A 1 217 ? -1.616 1.733 -6.348 1.00 95.12 217 ALA A CA 1
ATOM 1700 C C . ALA A 1 217 ? -2.333 2.251 -5.086 1.00 95.12 217 ALA A C 1
ATOM 1702 O O . ALA A 1 217 ? -2.095 1.778 -3.977 1.00 95.12 217 ALA A O 1
ATOM 1703 N N . GLU A 1 218 ? -3.247 3.207 -5.261 1.00 96.81 218 GLU A N 1
ATOM 1704 C CA . GLU A 1 218 ? -4.126 3.663 -4.178 1.00 96.81 218 GLU A CA 1
ATOM 1705 C C . GLU A 1 218 ? -5.064 2.529 -3.770 1.00 96.81 218 GLU A C 1
ATOM 1707 O O . GLU A 1 218 ? -5.685 1.904 -4.636 1.00 96.81 218 GLU A O 1
ATOM 1712 N N . TYR A 1 219 ? -5.173 2.262 -2.468 1.00 98.31 219 TYR A N 1
ATOM 1713 C CA . TYR A 1 219 ? -6.129 1.282 -1.968 1.00 98.31 219 TYR A CA 1
ATOM 1714 C C . TYR A 1 219 ? -6.588 1.615 -0.562 1.00 98.31 219 TYR A C 1
ATOM 1716 O O . TYR A 1 219 ? -5.791 1.705 0.374 1.00 98.31 219 TYR A O 1
ATOM 1724 N N . HIS A 1 220 ? -7.897 1.763 -0.434 1.00 98.06 220 HIS A N 1
ATOM 1725 C CA . HIS A 1 220 ? -8.595 1.973 0.822 1.00 98.06 220 HIS A CA 1
ATOM 1726 C C . HIS A 1 220 ? -10.083 1.673 0.620 1.00 98.06 220 HIS A C 1
ATOM 1728 O O . HIS A 1 220 ? -10.538 1.449 -0.501 1.00 98.06 220 HIS A O 1
ATOM 1734 N N . MET A 1 221 ? -10.877 1.714 1.688 1.00 97.94 221 MET A N 1
ATOM 1735 C CA . MET A 1 221 ? -12.306 1.366 1.647 1.00 97.94 221 MET A CA 1
ATOM 1736 C C . MET A 1 221 ? -13.113 2.129 0.575 1.00 97.94 221 MET A C 1
ATOM 1738 O O . MET A 1 221 ? -14.049 1.582 0.002 1.00 97.94 221 MET A O 1
ATOM 1742 N N . PHE A 1 222 ? -12.724 3.366 0.250 1.00 97.44 222 PHE A N 1
ATOM 1743 C CA . PHE A 1 222 ? -13.357 4.182 -0.803 1.00 97.44 222 PHE A CA 1
ATOM 1744 C C . PHE A 1 222 ? -12.685 4.137 -2.193 1.00 97.44 222 PHE A C 1
ATOM 1746 O O . PHE A 1 222 ? -13.164 4.803 -3.101 1.00 97.44 222 PHE A O 1
ATOM 1753 N N . GLN A 1 223 ? -11.596 3.381 -2.377 1.00 97.19 223 GLN A N 1
ATOM 1754 C CA . GLN A 1 223 ? -10.885 3.235 -3.657 1.00 97.19 223 GLN A CA 1
ATOM 1755 C C . GLN A 1 223 ? -10.409 1.786 -3.800 1.00 97.19 223 GLN A C 1
ATOM 1757 O O . GLN A 1 223 ? -9.388 1.403 -3.233 1.00 97.19 223 GLN A O 1
ATOM 1762 N N . ARG A 1 224 ? -11.181 0.967 -4.527 1.00 97.50 224 ARG A N 1
ATOM 1763 C CA . ARG A 1 224 ? -11.059 -0.505 -4.492 1.00 97.50 224 ARG A CA 1
ATOM 1764 C C . ARG A 1 224 ? -10.777 -1.152 -5.842 1.00 97.50 224 ARG A C 1
ATOM 1766 O O . ARG A 1 224 ? -10.034 -2.125 -5.914 1.00 97.50 224 ARG A O 1
ATOM 1773 N N . GLU A 1 225 ? -11.362 -0.604 -6.903 1.00 95.44 225 GLU A N 1
ATOM 1774 C CA . GLU A 1 225 ? -11.505 -1.257 -8.209 1.00 95.44 225 GLU A CA 1
ATOM 1775 C C . GLU A 1 225 ? -10.183 -1.797 -8.775 1.00 95.44 225 GLU A C 1
ATOM 1777 O O . GLU A 1 225 ? -10.059 -2.991 -9.044 1.00 95.44 225 GLU A O 1
ATOM 1782 N N . LYS A 1 226 ? -9.157 -0.943 -8.888 1.00 95.62 226 LYS A N 1
ATOM 1783 C CA . LYS A 1 226 ? -7.861 -1.330 -9.458 1.00 95.62 226 LYS A CA 1
ATOM 1784 C C . LYS A 1 226 ? -7.233 -2.510 -8.713 1.00 95.62 226 LYS A C 1
ATOM 1786 O O . LYS A 1 226 ? -6.798 -3.473 -9.339 1.00 95.62 226 LYS A O 1
ATOM 1791 N N . VAL A 1 227 ? -7.191 -2.446 -7.385 1.00 97.00 227 VAL A N 1
ATOM 1792 C CA . VAL A 1 227 ? -6.482 -3.432 -6.555 1.00 97.00 227 VAL A CA 1
ATOM 1793 C C . VAL A 1 227 ? -7.280 -4.717 -6.361 1.00 97.00 227 VAL A C 1
ATOM 1795 O O . VAL A 1 227 ? -6.683 -5.789 -6.314 1.00 97.00 227 VAL A O 1
ATOM 1798 N N . GLU A 1 228 ? -8.609 -4.644 -6.278 1.00 96.62 228 GLU A N 1
ATOM 1799 C CA . GLU A 1 228 ? -9.451 -5.833 -6.093 1.00 96.62 228 GLU A CA 1
ATOM 1800 C C . GLU A 1 228 ? -9.778 -6.555 -7.412 1.00 96.62 228 GLU A C 1
ATOM 1802 O O . GLU A 1 228 ? -9.993 -7.765 -7.386 1.00 96.62 228 GLU A O 1
ATOM 1807 N N . VAL A 1 229 ? -9.780 -5.862 -8.561 1.00 94.88 229 VAL A N 1
ATOM 1808 C CA . VAL A 1 229 ? -10.184 -6.450 -9.856 1.00 94.88 229 VAL A CA 1
ATOM 1809 C C . VAL A 1 229 ? -9.024 -6.568 -10.839 1.00 94.88 229 VAL A C 1
ATOM 1811 O O . VAL A 1 229 ? -8.822 -7.626 -11.432 1.00 94.88 229 VAL A O 1
ATOM 1814 N N . GLN A 1 230 ? -8.248 -5.500 -11.029 1.00 95.00 230 GLN A N 1
ATOM 1815 C CA . GLN A 1 230 ? -7.281 -5.430 -12.128 1.00 95.00 230 GLN A CA 1
ATOM 1816 C C . GLN A 1 230 ? -5.917 -6.034 -11.750 1.00 95.00 230 GLN A C 1
ATOM 1818 O O . GLN A 1 230 ? -5.336 -6.801 -12.520 1.00 95.00 230 GLN A O 1
ATOM 1823 N N . LEU A 1 231 ? -5.397 -5.726 -10.557 1.00 95.50 231 LEU A N 1
ATOM 1824 C CA . LEU A 1 231 ? -4.085 -6.216 -10.112 1.00 95.50 231 LEU A CA 1
ATOM 1825 C C . LEU A 1 231 ? -4.007 -7.740 -9.894 1.00 95.50 231 LEU A C 1
ATOM 1827 O O . LEU A 1 231 ? -2.963 -8.303 -10.227 1.00 95.50 231 LEU A O 1
ATOM 1831 N N . PRO A 1 232 ? -5.052 -8.448 -9.415 1.00 96.00 232 PRO A N 1
ATOM 1832 C CA . PRO A 1 232 ? -5.004 -9.906 -9.302 1.00 96.00 232 PRO A CA 1
ATOM 1833 C C . PRO A 1 232 ? -4.773 -10.593 -10.654 1.00 96.00 232 PRO A C 1
ATOM 1835 O O . PRO A 1 232 ? -3.987 -11.536 -10.748 1.00 96.00 232 PRO A O 1
ATOM 1838 N N . GLU A 1 233 ? -5.383 -10.083 -11.727 1.00 94.75 233 GLU A N 1
ATOM 1839 C CA . GLU A 1 233 ? -5.150 -10.580 -13.088 1.00 94.75 233 GLU A CA 1
ATOM 1840 C C . GLU A 1 233 ? -3.691 -10.379 -13.526 1.00 94.75 233 GLU A C 1
ATOM 1842 O O . GLU A 1 233 ? -3.072 -11.305 -14.059 1.00 94.75 233 GLU A O 1
ATOM 1847 N N . LEU A 1 234 ? -3.098 -9.209 -13.252 1.00 96.00 234 LEU A N 1
ATOM 1848 C CA . LEU A 1 234 ? -1.680 -8.949 -13.542 1.00 96.00 234 LEU A CA 1
ATOM 1849 C C . LEU A 1 234 ? -0.751 -9.857 -12.727 1.00 96.00 234 LEU A C 1
ATOM 1851 O O . LEU A 1 234 ? 0.208 -10.412 -13.271 1.00 96.00 234 LEU A O 1
ATOM 1855 N N . PHE A 1 235 ? -1.053 -10.080 -11.448 1.00 96.62 235 PHE A N 1
ATOM 1856 C CA . PHE A 1 235 ? -0.299 -11.007 -10.608 1.00 96.62 235 PHE A CA 1
ATOM 1857 C C . PHE A 1 235 ? -0.313 -12.427 -11.190 1.00 96.62 235 PHE A C 1
ATOM 1859 O O . PHE A 1 235 ? 0.732 -13.078 -11.306 1.00 96.62 235 PHE A O 1
ATOM 1866 N N . HIS A 1 236 ? -1.480 -12.914 -11.614 1.00 95.56 236 HIS A N 1
ATOM 1867 C CA . HIS A 1 236 ? -1.595 -14.248 -12.192 1.00 95.56 236 HIS A CA 1
ATOM 1868 C C . HIS A 1 236 ? -0.869 -14.363 -13.538 1.00 95.56 236 HIS A C 1
ATOM 1870 O O . HIS A 1 236 ? -0.087 -15.307 -13.700 1.00 95.56 236 HIS A O 1
ATOM 1876 N N . LYS A 1 237 ? -1.060 -13.395 -14.446 1.00 96.62 237 LYS A N 1
ATOM 1877 C CA . LYS A 1 237 ? -0.508 -13.408 -15.813 1.00 96.62 237 LYS A CA 1
ATOM 1878 C C . LYS A 1 237 ? 0.999 -13.161 -15.862 1.00 96.62 237 LYS A C 1
ATOM 1880 O O . LYS A 1 237 ? 1.717 -13.925 -16.497 1.0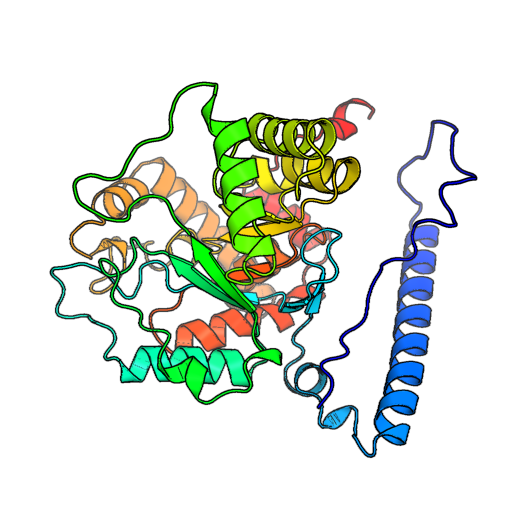0 96.62 237 LYS A O 1
ATOM 1885 N N . ILE A 1 238 ? 1.479 -12.116 -15.191 1.00 97.38 238 ILE A N 1
ATOM 1886 C CA . ILE A 1 238 ? 2.861 -11.629 -15.339 1.00 97.38 238 ILE A CA 1
ATOM 1887 C C . ILE A 1 238 ? 3.641 -11.555 -14.023 1.00 97.38 238 ILE A C 1
ATOM 1889 O O . ILE A 1 238 ? 4.850 -11.349 -14.049 1.00 97.38 238 ILE A O 1
ATOM 1893 N N . GLY A 1 239 ? 2.994 -11.803 -12.880 1.00 96.75 239 GLY A N 1
ATOM 1894 C CA . GLY A 1 239 ? 3.666 -11.883 -11.580 1.00 96.75 239 GLY A CA 1
ATOM 1895 C C . GLY A 1 239 ? 3.883 -10.550 -10.870 1.00 96.75 239 GLY A C 1
ATOM 1896 O O . GLY A 1 239 ? 4.599 -10.527 -9.870 1.00 96.75 239 GLY A O 1
ATOM 1897 N N . VAL A 1 240 ? 3.270 -9.467 -11.352 1.00 96.56 240 VAL A N 1
ATOM 1898 C CA . VAL A 1 240 ? 3.349 -8.136 -10.732 1.00 96.56 240 VAL A CA 1
ATOM 1899 C C . VAL A 1 240 ? 2.608 -8.136 -9.394 1.00 96.56 240 VAL A C 1
ATOM 1901 O O . VAL A 1 240 ? 1.448 -8.534 -9.324 1.00 96.56 240 VAL A O 1
ATOM 1904 N N . GLY A 1 241 ? 3.284 -7.707 -8.328 1.00 95.19 241 GLY A N 1
ATOM 1905 C CA . GLY A 1 241 ? 2.698 -7.544 -6.996 1.00 95.19 241 GLY A CA 1
ATOM 1906 C C . GLY A 1 241 ? 2.034 -6.187 -6.786 1.00 95.19 241 GLY A C 1
ATOM 1907 O O . GLY A 1 241 ? 2.340 -5.222 -7.485 1.00 95.19 241 GLY A O 1
ATOM 1908 N N . ALA A 1 242 ? 1.175 -6.097 -5.773 1.00 97.44 242 ALA A N 1
ATOM 1909 C CA . ALA A 1 242 ? 0.557 -4.842 -5.361 1.00 97.44 242 ALA A CA 1
ATOM 1910 C C . ALA A 1 242 ? 1.201 -4.318 -4.070 1.00 97.44 242 ALA A C 1
ATOM 1912 O O . ALA A 1 242 ? 1.201 -4.998 -3.040 1.00 97.44 242 ALA A O 1
ATOM 1913 N N . MET A 1 243 ? 1.720 -3.093 -4.118 1.00 97.75 243 MET A N 1
ATOM 1914 C CA . MET A 1 243 ? 2.133 -2.336 -2.936 1.00 97.75 243 MET A CA 1
ATOM 1915 C C . MET A 1 243 ? 1.219 -1.121 -2.827 1.00 97.75 243 MET A C 1
ATOM 1917 O O . MET A 1 243 ? 1.224 -0.265 -3.702 1.00 97.75 243 MET A O 1
ATOM 1921 N N . THR A 1 244 ? 0.382 -1.041 -1.802 1.00 98.06 244 THR A N 1
ATOM 1922 C CA . THR A 1 244 ? -0.693 -0.044 -1.799 1.00 98.06 244 THR A CA 1
ATOM 1923 C C . THR A 1 244 ? -0.361 1.181 -0.967 1.00 98.06 244 THR A C 1
ATOM 1925 O O . THR A 1 244 ? 0.387 1.083 -0.000 1.00 98.06 244 THR A O 1
ATOM 1928 N N . TRP A 1 245 ? -0.943 2.332 -1.297 1.00 95.56 245 TRP A N 1
ATOM 1929 C CA . TRP A 1 245 ? -0.739 3.587 -0.569 1.00 95.56 245 TRP A CA 1
ATOM 1930 C C . TRP A 1 245 ? -2.059 4.269 -0.182 1.00 95.56 245 TRP A C 1
ATOM 1932 O O . TRP A 1 245 ? -3.127 3.930 -0.690 1.00 95.56 245 TRP A O 1
ATOM 1942 N N . SER A 1 246 ? -1.964 5.229 0.746 1.00 94.69 246 SER A N 1
ATOM 1943 C CA . SER A 1 246 ? -3.092 5.951 1.359 1.00 94.69 246 SER A CA 1
ATOM 1944 C C . SER A 1 246 ? -4.185 5.052 1.961 1.00 94.69 246 SER A C 1
ATOM 1946 O O . SER A 1 246 ? -5.363 5.314 1.729 1.00 94.69 246 SER A O 1
ATOM 1948 N N . PRO A 1 247 ? -3.859 4.062 2.815 1.00 96.88 247 PRO A N 1
ATOM 1949 C CA . PRO A 1 247 ? -4.865 3.167 3.405 1.00 96.88 247 PRO A CA 1
ATOM 1950 C C . PRO A 1 247 ? -5.943 3.897 4.218 1.00 96.88 247 PRO A C 1
ATOM 1952 O O . PRO A 1 247 ? -7.057 3.404 4.352 1.00 96.88 247 PRO A O 1
ATOM 1955 N N . LEU A 1 248 ? -5.624 5.093 4.726 1.00 96.12 248 LEU A N 1
ATOM 1956 C CA . LEU A 1 248 ? -6.549 5.950 5.469 1.00 96.12 248 LEU A CA 1
ATOM 1957 C C . LEU A 1 248 ? -7.108 7.116 4.637 1.00 96.12 248 LEU A C 1
ATOM 1959 O O . LEU A 1 248 ? -7.640 8.064 5.212 1.00 96.12 248 LEU A O 1
ATOM 1963 N N . ALA A 1 249 ? -6.939 7.097 3.309 1.00 93.38 249 ALA A N 1
ATOM 1964 C CA . ALA A 1 249 ? -7.344 8.165 2.391 1.00 93.38 249 ALA A CA 1
ATOM 1965 C C . ALA A 1 249 ? -6.897 9.558 2.883 1.00 93.38 249 ALA A C 1
ATOM 1967 O O . ALA A 1 249 ? -7.713 10.442 3.126 1.00 93.38 249 ALA A O 1
ATOM 1968 N N . CYS A 1 250 ? -5.592 9.743 3.118 1.00 89.19 250 CYS A N 1
ATOM 1969 C CA . CYS A 1 250 ? -5.027 10.979 3.693 1.00 89.19 250 CYS A CA 1
ATOM 1970 C C . CYS A 1 250 ? -5.578 11.357 5.089 1.00 89.19 250 CYS A C 1
ATOM 1972 O O . CYS A 1 250 ? -5.624 12.532 5.459 1.00 89.19 250 CYS A O 1
ATOM 1974 N N . GLY A 1 251 ? -5.987 10.356 5.872 1.00 89.88 251 GLY A N 1
ATOM 1975 C CA . GLY A 1 251 ? -6.536 10.517 7.218 1.00 89.88 251 GLY A CA 1
ATOM 1976 C C . GLY A 1 251 ? -8.052 10.700 7.259 1.00 89.88 251 GLY A C 1
ATOM 1977 O O . GLY A 1 251 ? -8.588 10.859 8.348 1.00 89.88 251 GLY A O 1
ATOM 1978 N N . ILE A 1 252 ? -8.743 10.670 6.112 1.00 92.88 252 ILE A N 1
ATOM 1979 C CA . ILE A 1 252 ? -10.209 10.751 6.036 1.00 92.88 252 ILE A CA 1
ATOM 1980 C C . ILE A 1 252 ? -10.858 9.615 6.825 1.00 92.88 252 ILE A C 1
ATOM 1982 O O . ILE A 1 252 ? -11.785 9.856 7.592 1.00 92.88 252 ILE A O 1
ATOM 1986 N N . ILE A 1 253 ? -10.328 8.398 6.681 1.00 95.44 253 ILE A N 1
ATOM 1987 C CA . ILE A 1 253 ? -10.886 7.184 7.292 1.00 95.44 253 ILE A CA 1
ATOM 1988 C C . ILE A 1 253 ? -10.674 7.147 8.811 1.00 95.44 253 ILE A C 1
ATOM 1990 O O . ILE A 1 253 ? -11.326 6.374 9.492 1.00 95.44 253 ILE A O 1
ATOM 1994 N N . SER A 1 254 ? -9.839 8.016 9.389 1.00 93.19 254 SER A N 1
ATOM 1995 C CA . SER A 1 254 ? -9.710 8.066 10.850 1.00 93.19 254 SER A CA 1
ATOM 1996 C C . SER A 1 254 ? -10.911 8.725 11.547 1.00 93.19 254 SER A C 1
ATOM 1998 O O . SER A 1 254 ? -10.867 8.889 12.760 1.00 93.19 254 SER A O 1
ATOM 2000 N N . GLY A 1 255 ? -11.899 9.235 10.800 1.00 91.44 255 GLY A N 1
ATOM 2001 C CA . GLY A 1 255 ? -13.058 9.954 11.346 1.00 91.44 255 GLY A CA 1
ATOM 2002 C C . GLY A 1 255 ? -12.756 11.363 11.871 1.00 91.44 255 GLY A C 1
ATOM 2003 O O . GLY A 1 255 ? -13.660 12.062 12.317 1.00 91.44 255 GLY A O 1
ATOM 2004 N N . LYS A 1 256 ? -11.503 11.842 11.779 1.00 91.44 256 LYS A N 1
ATOM 2005 C CA . LYS A 1 256 ? -11.089 13.136 12.362 1.00 91.44 256 LYS A CA 1
ATOM 2006 C C . LYS A 1 256 ? -11.779 14.357 11.740 1.00 91.44 256 LYS A C 1
ATOM 2008 O O . LYS A 1 256 ? -11.640 15.451 12.273 1.00 91.44 256 LYS A O 1
ATOM 2013 N N . TYR A 1 257 ? -12.457 14.185 10.605 1.00 92.94 257 TYR A N 1
ATOM 2014 C CA . TYR A 1 257 ? -13.083 15.268 9.848 1.00 92.94 257 TYR A CA 1
ATOM 2015 C C . TYR A 1 257 ? -14.613 15.335 9.991 1.00 92.94 257 TYR A C 1
ATOM 2017 O O . TYR A 1 257 ? -15.248 16.076 9.243 1.00 92.94 257 TYR A O 1
ATOM 2025 N N . ASP A 1 258 ? -15.213 14.589 10.929 1.00 89.88 258 ASP A N 1
ATOM 2026 C CA . ASP A 1 258 ? -16.673 14.579 11.134 1.00 89.88 258 ASP A CA 1
ATOM 2027 C C . ASP A 1 258 ? -17.238 15.983 11.424 1.00 89.88 258 ASP A C 1
ATOM 2029 O O . ASP A 1 258 ? -18.260 16.383 10.872 1.00 89.88 258 ASP A O 1
ATOM 2033 N N . SER A 1 259 ? -16.508 16.776 12.216 1.00 90.00 259 SER A N 1
ATOM 2034 C CA . SER A 1 259 ? -16.900 18.133 12.630 1.00 90.00 259 SER A CA 1
ATOM 2035 C C . SER A 1 259 ? -16.133 19.241 11.893 1.00 90.00 259 SER A C 1
ATOM 2037 O O . SER A 1 259 ? -15.906 20.320 12.440 1.00 90.00 259 SER A O 1
ATOM 2039 N N . GLY A 1 260 ? -15.700 18.987 10.654 1.00 89.94 260 GLY A N 1
ATOM 2040 C CA . GLY A 1 260 ? -14.932 19.936 9.840 1.00 89.94 260 GLY A CA 1
ATOM 2041 C C . GLY A 1 260 ? -13.436 19.624 9.800 1.00 89.94 260 GLY A C 1
ATOM 2042 O O . GLY A 1 260 ? -13.027 18.492 10.011 1.00 89.94 260 GLY A O 1
ATOM 2043 N N . VAL A 1 261 ? -12.596 20.612 9.470 1.00 91.88 261 VAL A N 1
ATOM 2044 C CA . VAL A 1 261 ? -11.143 20.412 9.308 1.00 91.88 261 VAL A CA 1
ATOM 2045 C C . VAL A 1 261 ? -10.405 20.772 10.599 1.00 91.88 261 VAL A C 1
ATOM 2047 O O . VAL A 1 261 ? -10.305 21.965 10.897 1.00 91.88 261 VAL A O 1
ATOM 2050 N N . PRO A 1 262 ? -9.844 19.798 11.348 1.00 89.69 262 PRO A N 1
ATOM 2051 C CA . PRO A 1 262 ? -9.098 20.100 12.562 1.00 89.69 262 PRO A CA 1
ATOM 2052 C C . PRO A 1 262 ? -7.837 20.920 12.266 1.00 89.69 262 PRO A C 1
ATOM 2054 O O . PRO A 1 262 ? -7.212 20.723 11.209 1.00 89.69 262 PRO A O 1
ATOM 2057 N N . PRO A 1 263 ? -7.400 21.782 13.199 1.00 85.25 263 PRO A N 1
ATOM 2058 C CA . PRO A 1 263 ? -6.093 22.418 13.102 1.00 85.25 263 PRO A CA 1
ATOM 2059 C C . PRO A 1 263 ? -4.992 21.350 13.073 1.00 85.25 263 PRO A C 1
ATOM 2061 O O . PRO A 1 263 ? -5.149 20.265 13.631 1.00 85.25 263 PRO A O 1
ATOM 2064 N N . TYR A 1 264 ? -3.886 21.638 12.384 1.00 83.75 264 TYR A N 1
ATOM 2065 C CA . TYR A 1 264 ? -2.734 20.734 12.226 1.00 83.75 264 TYR A CA 1
ATOM 2066 C C . TYR A 1 264 ? -3.016 19.421 11.476 1.00 83.75 264 TYR A C 1
ATOM 2068 O O . TYR A 1 264 ? -2.105 18.624 11.259 1.00 83.75 264 TYR A O 1
ATOM 2076 N N . SER A 1 265 ? -4.250 19.194 11.018 1.00 86.38 265 SER A N 1
ATOM 2077 C CA . SER A 1 265 ? -4.568 18.089 10.116 1.00 86.38 265 SER A CA 1
ATOM 2078 C C . SER A 1 265 ? -3.957 18.317 8.733 1.00 86.38 265 SER A C 1
ATOM 2080 O O . SER A 1 265 ? -3.736 19.457 8.315 1.00 86.38 265 SER A O 1
ATOM 2082 N N . ARG A 1 266 ? -3.755 17.243 7.963 1.00 82.75 266 ARG A N 1
ATOM 2083 C CA . ARG A 1 266 ? -3.214 17.336 6.598 1.00 82.75 266 ARG A CA 1
ATOM 2084 C C . ARG A 1 266 ? -4.038 18.265 5.699 1.00 82.75 266 ARG A C 1
ATOM 2086 O O . ARG A 1 266 ? -3.468 19.031 4.931 1.00 82.75 266 ARG A O 1
ATOM 2093 N N . ALA A 1 267 ? -5.365 18.253 5.836 1.00 87.81 267 ALA A N 1
ATOM 2094 C CA . ALA A 1 267 ? -6.263 19.122 5.075 1.00 87.81 267 ALA A CA 1
ATOM 2095 C C . ALA A 1 267 ? -6.187 20.610 5.475 1.00 87.81 267 ALA A C 1
ATOM 2097 O O . ALA A 1 267 ? -6.666 21.465 4.734 1.00 87.81 267 ALA A O 1
ATOM 2098 N N . SER A 1 268 ? -5.581 20.936 6.622 1.00 86.69 268 SER A N 1
ATOM 2099 C CA . SER A 1 268 ? -5.333 22.324 7.041 1.00 86.69 268 SER A CA 1
ATOM 2100 C C . SER A 1 268 ? -4.035 22.913 6.468 1.00 86.69 268 SER A C 1
ATOM 2102 O O . SER A 1 268 ? -3.828 24.125 6.527 1.00 86.69 268 SER A O 1
ATOM 2104 N N . LEU A 1 269 ? -3.155 22.078 5.902 1.00 81.12 269 LEU A N 1
ATOM 2105 C CA . LEU A 1 269 ? -1.839 22.501 5.426 1.00 81.12 269 LEU A CA 1
ATOM 2106 C C . LEU A 1 269 ? -1.926 23.271 4.101 1.00 81.12 269 LEU A C 1
ATOM 2108 O O . LEU A 1 269 ? -2.678 22.928 3.184 1.00 81.12 269 LEU A O 1
ATOM 2112 N N . LYS A 1 270 ? -1.062 24.282 3.943 1.00 78.25 270 LYS A N 1
ATOM 2113 C CA . LYS A 1 270 ? -0.934 25.030 2.683 1.00 78.25 270 LYS A CA 1
ATOM 2114 C C . LYS A 1 270 ? -0.530 24.086 1.543 1.00 78.25 270 LYS A C 1
ATOM 2116 O O . LYS A 1 270 ? 0.427 23.325 1.682 1.00 78.25 270 LYS A O 1
ATOM 2121 N N . GLY A 1 271 ? -1.236 24.162 0.413 1.00 79.81 271 GLY A N 1
ATOM 2122 C CA . GLY A 1 271 ? -1.045 23.274 -0.745 1.00 79.81 271 GLY A CA 1
ATOM 2123 C C . GLY A 1 271 ? -1.957 22.039 -0.763 1.00 79.81 271 GLY A C 1
ATOM 2124 O O . GLY A 1 271 ? -2.005 21.345 -1.774 1.00 79.81 271 GLY A O 1
ATOM 2125 N N . TYR A 1 272 ? -2.732 21.801 0.302 1.00 84.06 272 TYR A N 1
ATOM 2126 C CA . TYR A 1 272 ? -3.691 20.691 0.404 1.00 84.06 272 TYR A CA 1
ATOM 2127 C C . TYR A 1 272 ? -5.150 21.148 0.277 1.00 84.06 272 TYR A C 1
ATOM 2129 O O . TYR A 1 272 ? -6.060 20.462 0.739 1.00 84.06 272 TYR A O 1
ATOM 2137 N N . GLN A 1 273 ? -5.395 22.283 -0.387 1.00 86.75 273 GLN A N 1
ATOM 2138 C CA . GLN A 1 273 ? -6.754 22.791 -0.606 1.00 86.75 273 GLN A CA 1
ATOM 2139 C C . GLN A 1 273 ? -7.628 21.761 -1.335 1.00 86.75 273 GLN A C 1
ATOM 2141 O O . GLN A 1 273 ? -8.753 21.524 -0.925 1.00 86.75 273 GLN A O 1
ATOM 2146 N N . TRP A 1 274 ? -7.058 21.035 -2.301 1.00 88.50 274 TRP A N 1
ATOM 2147 C CA . TRP A 1 274 ? -7.731 19.929 -2.989 1.00 88.50 274 TRP A CA 1
ATOM 2148 C C . TRP A 1 274 ? -8.257 18.840 -2.032 1.00 88.50 274 TRP A C 1
ATOM 2150 O O . TRP A 1 274 ? -9.311 18.257 -2.275 1.00 88.50 274 TRP A O 1
ATOM 2160 N N . LEU A 1 275 ? -7.543 18.557 -0.932 1.00 88.75 275 LEU A N 1
ATOM 2161 C CA . LEU A 1 275 ? -7.957 17.571 0.069 1.00 88.75 275 LEU A CA 1
ATOM 2162 C C . LEU A 1 275 ? -9.075 18.136 0.945 1.00 88.75 275 LEU A C 1
ATOM 2164 O O . LEU A 1 275 ? -10.035 17.429 1.241 1.00 88.75 275 LEU A O 1
ATOM 2168 N N . LYS A 1 276 ? -8.968 19.413 1.324 1.00 90.06 276 LYS A N 1
ATOM 2169 C CA . LYS A 1 276 ? -10.025 20.132 2.041 1.00 90.06 276 LYS A CA 1
ATOM 2170 C C . LYS A 1 276 ? -11.319 20.171 1.226 1.00 90.06 276 LYS A C 1
ATOM 2172 O O . LYS A 1 276 ? -12.369 19.830 1.760 1.00 90.06 276 LYS A O 1
ATOM 2177 N N . ASP A 1 277 ? -11.234 20.490 -0.061 1.00 92.62 277 ASP A N 1
ATOM 2178 C CA . ASP A 1 277 ? -12.383 20.517 -0.971 1.00 92.62 277 ASP A CA 1
ATOM 2179 C C . ASP A 1 277 ? -12.993 19.117 -1.124 1.00 92.62 277 ASP A C 1
ATOM 2181 O O . ASP A 1 277 ? -14.210 18.960 -1.048 1.00 92.62 277 ASP A O 1
ATOM 2185 N N . LYS A 1 278 ? -12.158 18.071 -1.234 1.00 91.94 278 LYS A N 1
ATOM 2186 C CA . LYS A 1 278 ? -12.618 16.673 -1.258 1.00 91.94 278 LYS A CA 1
ATOM 2187 C C . LYS A 1 278 ? -13.376 16.293 0.018 1.00 91.94 278 LYS A C 1
ATOM 2189 O O . LYS A 1 278 ? -14.432 15.677 -0.078 1.00 91.94 278 LYS A O 1
ATOM 2194 N N . ILE A 1 279 ? -12.873 16.671 1.194 1.00 91.81 279 ILE A N 1
ATOM 2195 C CA . ILE A 1 279 ? -13.511 16.384 2.492 1.00 91.81 279 ILE A CA 1
ATOM 2196 C C . ILE A 1 279 ? -14.853 17.109 2.631 1.00 91.81 279 ILE A C 1
ATOM 2198 O O . ILE A 1 279 ? -15.827 16.509 3.076 1.00 91.81 279 ILE A O 1
ATOM 2202 N N . LEU A 1 280 ? -14.905 18.386 2.241 1.00 92.69 280 LEU A N 1
ATOM 2203 C CA . LEU A 1 280 ? -16.099 19.227 2.366 1.00 92.69 280 LEU A CA 1
ATOM 2204 C C . LEU A 1 280 ? -17.130 18.999 1.249 1.00 92.69 280 LEU A C 1
ATOM 2206 O O . LEU A 1 280 ? -18.263 19.474 1.351 1.00 92.69 280 LEU A O 1
ATOM 2210 N N . SER A 1 281 ? -16.759 18.268 0.196 1.00 94.75 281 SER A N 1
ATOM 2211 C CA . SER A 1 281 ? -17.670 17.881 -0.877 1.00 94.75 281 SER A CA 1
ATOM 2212 C C . SER A 1 281 ? -18.838 17.027 -0.370 1.00 94.75 281 SER A C 1
ATOM 2214 O O . SER A 1 281 ? -18.794 16.424 0.705 1.00 94.75 281 SER A O 1
ATOM 2216 N N . GLU A 1 282 ? -19.905 16.941 -1.164 1.00 94.75 282 GLU A N 1
ATOM 2217 C CA . GLU A 1 282 ? -21.032 16.048 -0.872 1.00 94.75 282 GLU A CA 1
ATOM 2218 C C . GLU A 1 282 ? -20.574 14.591 -0.718 1.00 94.75 282 GLU A C 1
ATOM 2220 O O . GLU A 1 282 ? -20.951 13.922 0.242 1.00 94.75 282 GLU A O 1
ATOM 2225 N N . GLU A 1 283 ? -19.689 14.128 -1.603 1.00 93.38 283 GLU A N 1
ATOM 2226 C CA . GLU A 1 283 ? -19.131 12.780 -1.534 1.00 93.38 283 GLU A CA 1
ATOM 2227 C C . GLU A 1 283 ? -18.289 12.567 -0.270 1.00 93.38 283 GLU A C 1
ATOM 2229 O O . GLU A 1 283 ? -18.428 11.543 0.395 1.00 93.38 283 GLU A O 1
ATOM 2234 N N . GLY A 1 284 ? -17.479 13.554 0.123 1.00 92.69 284 GLY A N 1
ATOM 2235 C CA . GLY A 1 284 ? -16.719 13.510 1.375 1.00 92.69 284 GLY A CA 1
ATOM 2236 C C . GLY A 1 284 ? -17.624 13.362 2.601 1.00 92.69 284 GLY A C 1
ATOM 2237 O O . GLY A 1 284 ? -17.359 12.526 3.467 1.00 92.69 284 GLY A O 1
ATOM 2238 N N . ARG A 1 285 ? -18.748 14.090 2.641 1.00 92.69 285 ARG A N 1
ATOM 2239 C CA . ARG A 1 285 ? -19.750 13.973 3.715 1.00 92.69 285 ARG A CA 1
ATOM 2240 C C . ARG A 1 285 ? -20.457 12.615 3.720 1.00 92.69 285 ARG A C 1
ATOM 2242 O O . ARG A 1 285 ? -20.641 12.039 4.790 1.00 92.69 285 ARG A O 1
ATOM 2249 N N . ARG A 1 286 ? -20.785 12.058 2.546 1.00 94.69 286 ARG A N 1
ATOM 2250 C CA . ARG A 1 286 ? -21.319 10.684 2.433 1.00 94.69 286 ARG A CA 1
ATOM 2251 C C . ARG A 1 286 ? -20.334 9.645 2.968 1.00 94.69 286 ARG A C 1
ATOM 2253 O O . ARG A 1 286 ? -20.740 8.711 3.653 1.00 94.69 286 ARG A O 1
ATOM 2260 N N . GLN A 1 287 ? -19.041 9.823 2.698 1.00 94.81 287 GLN A N 1
ATOM 2261 C CA . GLN A 1 287 ? -17.995 8.959 3.245 1.00 94.81 287 GLN A CA 1
ATOM 2262 C C . GLN A 1 287 ? -17.918 9.070 4.771 1.00 94.81 287 GLN A C 1
ATOM 2264 O O . GLN A 1 287 ? -17.858 8.037 5.429 1.00 94.81 287 GLN A O 1
ATOM 2269 N N . GLN A 1 288 ? -18.003 10.276 5.350 1.00 93.69 288 GLN A N 1
ATOM 2270 C CA . GLN A 1 288 ? -18.034 10.448 6.813 1.00 93.69 288 GLN A CA 1
ATOM 2271 C C . GLN A 1 288 ? -19.235 9.750 7.468 1.00 93.69 288 GLN A C 1
ATOM 2273 O O . GLN A 1 288 ? -19.070 9.119 8.509 1.00 93.69 288 GLN A O 1
ATOM 2278 N N . ALA A 1 289 ? -20.418 9.782 6.844 1.00 95.31 289 ALA A N 1
ATOM 2279 C CA . ALA A 1 289 ? -21.584 9.053 7.353 1.00 95.31 289 ALA A CA 1
ATOM 2280 C C . ALA A 1 289 ? -21.317 7.538 7.441 1.00 95.31 289 ALA A C 1
ATOM 2282 O O . ALA A 1 289 ? -21.516 6.940 8.495 1.00 95.31 289 ALA A O 1
ATOM 2283 N N . LYS A 1 290 ? -20.744 6.946 6.384 1.00 97.12 290 LYS A N 1
ATOM 2284 C CA . LYS A 1 290 ? -20.347 5.526 6.373 1.00 97.12 290 LYS A CA 1
ATOM 2285 C C . LYS A 1 290 ? -19.277 5.203 7.417 1.00 97.12 290 LYS A C 1
ATOM 2287 O O . LYS A 1 290 ? -19.273 4.112 7.979 1.00 97.12 290 LYS A O 1
ATOM 2292 N N . LEU A 1 291 ? -18.366 6.137 7.702 1.00 97.12 291 LEU A N 1
ATOM 2293 C CA . LEU A 1 291 ? -17.351 5.947 8.742 1.00 97.12 291 LEU A CA 1
ATOM 2294 C C . LEU A 1 291 ? -17.968 5.821 10.142 1.00 97.12 291 LEU A C 1
ATOM 2296 O O . LEU A 1 291 ? -17.423 5.072 10.948 1.00 97.12 291 LEU A O 1
ATOM 2300 N N . LYS A 1 292 ? -19.113 6.463 10.423 1.00 95.56 292 LYS A N 1
ATOM 2301 C CA . LYS A 1 292 ? -19.841 6.277 11.695 1.00 95.56 292 LYS A CA 1
ATOM 2302 C C . LYS A 1 292 ? -20.372 4.856 11.851 1.00 95.56 292 LYS A C 1
ATOM 2304 O O . LYS A 1 292 ? -20.278 4.281 12.928 1.00 95.56 292 LYS A O 1
ATOM 2309 N N . GLU A 1 293 ? -20.876 4.268 10.773 1.00 97.19 293 GLU A N 1
ATOM 2310 C CA . GLU A 1 293 ? -21.330 2.873 10.778 1.00 97.19 293 GLU A CA 1
ATOM 2311 C C . GLU A 1 293 ? -20.146 1.901 10.931 1.00 97.19 293 GLU A C 1
ATOM 2313 O O . GLU A 1 293 ? -20.202 0.952 11.712 1.00 97.19 293 GLU A O 1
ATOM 2318 N N . LEU A 1 294 ? -19.023 2.172 10.255 1.00 97.88 294 LEU A N 1
ATOM 2319 C CA . LEU A 1 294 ? -17.798 1.372 10.386 1.00 97.88 294 LEU A CA 1
ATOM 2320 C C . LEU A 1 294 ? -17.156 1.482 11.775 1.00 97.88 294 LEU A C 1
ATOM 2322 O O . LEU A 1 294 ? -16.541 0.521 12.241 1.00 97.88 294 LEU A O 1
ATOM 2326 N N . GLN A 1 295 ? -17.309 2.623 12.448 1.00 97.69 295 GLN A N 1
ATOM 2327 C CA . GLN A 1 295 ? -16.835 2.829 13.815 1.00 97.69 295 GLN A CA 1
ATOM 2328 C C . GLN A 1 295 ? -17.491 1.837 14.790 1.00 97.69 295 GLN A C 1
ATOM 2330 O O . GLN A 1 295 ? -16.792 1.254 15.615 1.00 97.69 295 GLN A O 1
ATOM 2335 N N . ALA A 1 296 ? -18.786 1.539 14.629 1.00 97.31 296 ALA A N 1
ATOM 2336 C CA . ALA A 1 296 ? -19.474 0.537 15.448 1.00 97.31 296 ALA A CA 1
ATOM 2337 C C . ALA A 1 296 ? -18.882 -0.878 15.274 1.00 97.31 296 ALA A C 1
ATOM 2339 O O . ALA A 1 296 ? -18.774 -1.645 16.234 1.00 97.31 296 ALA A O 1
ATOM 2340 N N . ILE A 1 297 ? -18.436 -1.225 14.058 1.00 97.88 297 ILE A N 1
ATOM 2341 C CA . ILE A 1 297 ? -17.716 -2.484 13.808 1.00 97.88 297 ILE A CA 1
ATOM 2342 C C . ILE A 1 297 ? -16.356 -2.469 14.511 1.00 97.88 297 ILE A C 1
ATOM 2344 O O . ILE A 1 297 ? -15.987 -3.459 15.144 1.00 97.88 297 ILE A O 1
ATOM 2348 N N . ALA A 1 298 ? -15.613 -1.363 14.413 1.00 97.94 298 ALA A N 1
ATOM 2349 C CA . ALA A 1 298 ? -14.300 -1.230 15.039 1.00 97.94 298 ALA A CA 1
ATOM 2350 C C . ALA A 1 298 ? -14.382 -1.402 16.569 1.00 97.94 298 ALA A C 1
ATOM 2352 O O . ALA A 1 298 ? -13.613 -2.182 17.138 1.00 97.94 298 ALA A O 1
ATOM 2353 N N . GLU A 1 299 ? -15.378 -0.777 17.204 1.00 97.44 299 GLU A N 1
ATOM 2354 C CA . GLU A 1 299 ? -15.671 -0.905 18.638 1.00 97.44 299 GLU A CA 1
ATOM 2355 C C . GLU A 1 299 ? -15.994 -2.345 19.034 1.00 97.44 299 GLU A C 1
ATOM 2357 O O . GLU A 1 299 ? -15.404 -2.872 19.978 1.00 97.44 299 GLU A O 1
ATOM 2362 N N . ARG A 1 300 ? -16.848 -3.031 18.264 1.00 97.38 300 ARG A N 1
ATOM 2363 C CA . ARG A 1 300 ? -17.185 -4.442 18.509 1.00 97.38 300 ARG A CA 1
ATOM 2364 C C . ARG A 1 300 ? -15.972 -5.371 18.404 1.00 97.38 300 ARG A C 1
ATOM 2366 O O . ARG A 1 300 ? -15.926 -6.398 19.076 1.00 97.38 300 ARG A O 1
ATOM 2373 N N . LEU A 1 301 ? -14.988 -5.025 17.574 1.00 96.94 301 LEU A N 1
ATOM 2374 C CA . LEU A 1 301 ? -13.737 -5.778 17.431 1.00 96.94 301 LEU A CA 1
ATOM 2375 C C . LEU A 1 301 ? -12.657 -5.364 18.446 1.00 96.94 301 LEU A C 1
ATOM 2377 O O . LEU A 1 301 ? -11.593 -6.001 18.494 1.00 96.94 301 LEU A O 1
ATOM 2381 N N . GLY A 1 302 ? -12.917 -4.332 19.255 1.00 97.62 302 GLY A N 1
ATOM 2382 C CA . GLY A 1 302 ? -11.967 -3.768 20.210 1.00 97.62 302 GLY A CA 1
ATOM 2383 C C . GLY A 1 302 ? -10.740 -3.173 19.520 1.00 97.62 302 GLY A C 1
ATOM 2384 O O . GLY A 1 302 ? -9.614 -3.474 19.914 1.00 97.62 302 GLY A O 1
ATOM 2385 N N . CYS A 1 303 ? -10.942 -2.419 18.439 1.00 98.00 303 CYS A N 1
ATOM 2386 C CA . CYS A 1 303 ? -9.878 -1.757 17.683 1.00 98.00 303 CYS A CA 1
ATOM 2387 C C . CYS A 1 303 ? -10.299 -0.353 17.238 1.00 98.00 303 CYS A C 1
ATOM 2389 O O . CYS A 1 303 ? -11.477 -0.001 17.292 1.00 98.00 303 CYS A O 1
ATOM 2391 N N . THR A 1 304 ? -9.341 0.452 16.785 1.00 98.19 304 THR A N 1
ATOM 2392 C CA . THR A 1 304 ? -9.642 1.770 16.217 1.00 98.19 304 THR A CA 1
ATOM 2393 C C . THR A 1 304 ? -10.072 1.660 14.752 1.00 98.19 304 THR A C 1
ATOM 2395 O O . THR A 1 304 ? -9.755 0.692 14.054 1.00 98.19 304 THR A O 1
ATOM 2398 N N . LEU A 1 305 ? -10.778 2.669 14.240 1.00 97.88 305 LEU A N 1
ATOM 2399 C CA . LEU A 1 305 ? -11.167 2.708 12.829 1.00 97.88 305 LEU A CA 1
ATOM 2400 C C . LEU A 1 305 ? -9.958 2.706 11.864 1.00 97.88 305 LEU A C 1
ATOM 2402 O O . LEU A 1 305 ? -10.008 1.976 10.869 1.00 97.88 305 LEU A O 1
ATOM 2406 N N . PRO A 1 306 ? -8.839 3.412 12.145 1.00 98.19 306 PRO A N 1
ATOM 2407 C CA . PRO A 1 306 ? -7.597 3.243 11.392 1.00 98.19 306 PRO A CA 1
ATOM 2408 C C . PRO A 1 306 ? -7.071 1.805 11.365 1.00 98.19 306 PRO A C 1
ATOM 2410 O O . PRO A 1 306 ? -6.715 1.305 10.294 1.00 98.19 306 PRO A O 1
ATOM 2413 N N . GLN A 1 307 ? -7.072 1.116 12.511 1.00 98.44 307 GLN A N 1
ATOM 2414 C CA . GLN A 1 307 ? -6.644 -0.282 12.594 1.00 98.44 307 GLN A CA 1
ATOM 2415 C C . GLN A 1 307 ? -7.533 -1.196 11.751 1.00 98.44 307 GLN A C 1
ATOM 2417 O O . GLN A 1 307 ? -7.019 -2.006 10.976 1.00 98.44 307 GLN A O 1
ATOM 2422 N N . LEU A 1 308 ? -8.856 -1.028 11.849 1.00 98.56 308 LEU A N 1
ATOM 2423 C CA . LEU A 1 308 ? -9.819 -1.758 11.029 1.00 98.56 308 LEU A CA 1
ATOM 2424 C C . LEU A 1 308 ? -9.563 -1.528 9.534 1.00 98.56 308 LEU A C 1
ATOM 2426 O O . LEU A 1 308 ? -9.518 -2.487 8.767 1.00 98.56 308 LEU A O 1
ATOM 2430 N N . ALA A 1 309 ? -9.350 -0.280 9.114 1.00 98.44 309 ALA A N 1
ATOM 2431 C CA . ALA A 1 309 ? -9.126 0.070 7.715 1.00 98.44 309 ALA A CA 1
ATOM 2432 C C . ALA A 1 309 ? -7.830 -0.521 7.141 1.00 98.44 309 ALA A C 1
ATOM 2434 O O . ALA A 1 309 ? -7.830 -1.082 6.043 1.00 98.44 309 ALA A O 1
ATOM 2435 N N . ILE A 1 310 ? -6.728 -0.449 7.890 1.00 98.50 310 ILE A N 1
ATOM 2436 C CA . ILE A 1 310 ? -5.438 -1.011 7.468 1.00 98.50 310 ILE A CA 1
ATOM 2437 C C . ILE A 1 310 ? -5.505 -2.543 7.429 1.00 98.50 310 ILE A C 1
ATOM 2439 O O . ILE A 1 310 ? -5.065 -3.154 6.450 1.00 98.50 310 ILE A O 1
ATOM 2443 N N . ALA A 1 311 ? -6.101 -3.172 8.447 1.00 98.12 311 ALA A N 1
ATOM 2444 C CA . ALA A 1 311 ? -6.315 -4.616 8.469 1.00 98.12 311 ALA A CA 1
ATOM 2445 C C . ALA A 1 311 ? -7.209 -5.056 7.302 1.00 98.12 311 ALA A C 1
ATOM 2447 O O . ALA A 1 311 ? -6.919 -6.046 6.630 1.00 98.12 311 ALA A O 1
ATOM 2448 N N . TRP A 1 312 ? -8.251 -4.282 6.997 1.00 98.44 312 TRP A N 1
ATOM 2449 C CA . TRP A 1 312 ? -9.117 -4.518 5.851 1.00 98.44 312 TRP A CA 1
ATOM 2450 C C . TRP A 1 312 ? -8.331 -4.466 4.539 1.00 98.44 312 TRP A C 1
ATOM 2452 O O . TRP A 1 312 ? -8.512 -5.354 3.708 1.00 98.44 312 TRP A O 1
ATOM 2462 N N . CYS A 1 313 ? -7.404 -3.521 4.351 1.00 98.06 313 CYS A N 1
ATOM 2463 C CA . CYS A 1 313 ? -6.529 -3.517 3.173 1.00 98.06 313 CYS A CA 1
ATOM 2464 C C . CYS A 1 313 ? -5.664 -4.791 3.100 1.00 98.06 313 CYS A C 1
ATOM 2466 O O . CYS A 1 313 ? -5.546 -5.410 2.042 1.00 98.06 313 CYS A O 1
ATOM 2468 N N . LEU A 1 314 ? -5.114 -5.226 4.236 1.00 96.69 314 LEU A N 1
ATOM 2469 C CA . LEU A 1 314 ? -4.250 -6.406 4.333 1.00 96.69 314 LEU A CA 1
ATOM 2470 C C . LEU A 1 314 ? -4.965 -7.758 4.246 1.00 96.69 314 LEU A C 1
ATOM 2472 O O . LEU A 1 314 ? -4.290 -8.779 4.055 1.00 96.69 314 LEU A O 1
ATOM 2476 N N . ARG A 1 315 ? -6.301 -7.778 4.358 1.00 94.56 315 ARG A N 1
ATOM 2477 C CA . ARG A 1 315 ? -7.124 -8.988 4.183 1.00 94.56 315 ARG A CA 1
ATOM 2478 C C . ARG A 1 315 ? -6.922 -9.614 2.801 1.00 94.56 315 ARG A C 1
ATOM 2480 O O . ARG A 1 315 ? -7.067 -10.819 2.639 1.00 94.56 315 ARG A O 1
ATOM 2487 N N . ASN A 1 316 ? -6.608 -8.786 1.804 1.00 90.06 316 ASN A N 1
ATOM 2488 C CA . ASN A 1 316 ? -6.370 -9.232 0.444 1.00 90.06 316 ASN A CA 1
ATOM 2489 C C . ASN A 1 316 ? -4.957 -9.830 0.346 1.00 90.06 316 ASN A C 1
ATOM 2491 O O . ASN A 1 316 ? -3.963 -9.109 0.425 1.00 90.06 316 ASN A O 1
ATOM 2495 N N . GLU A 1 317 ? -4.865 -11.149 0.153 1.00 85.31 317 GLU A N 1
ATOM 2496 C CA . GLU A 1 317 ? -3.585 -11.852 -0.035 1.00 85.31 317 GLU A CA 1
ATOM 2497 C C . GLU A 1 317 ? -2.812 -11.346 -1.273 1.00 85.31 317 GLU A C 1
ATOM 2499 O O . GLU A 1 317 ? -1.588 -11.453 -1.311 1.00 85.31 317 GLU A O 1
ATOM 2504 N N . GLY A 1 318 ? -3.496 -10.743 -2.257 1.00 89.75 318 GLY A N 1
ATOM 2505 C CA . GLY A 1 318 ? -2.875 -10.112 -3.427 1.00 89.75 318 GLY A CA 1
ATOM 2506 C C . GLY A 1 318 ? -2.139 -8.800 -3.125 1.00 89.75 318 GLY A C 1
ATOM 2507 O O . GLY A 1 318 ? -1.323 -8.359 -3.935 1.00 89.75 318 GLY A O 1
ATOM 2508 N N . VAL A 1 319 ? -2.384 -8.186 -1.962 1.00 96.62 319 VAL A N 1
ATOM 2509 C CA . VAL A 1 319 ? -1.629 -7.023 -1.481 1.00 96.62 319 VAL A CA 1
ATOM 2510 C C . VAL A 1 319 ? -0.383 -7.514 -0.743 1.00 96.62 319 VAL A C 1
ATOM 2512 O O . VAL A 1 319 ? -0.464 -8.138 0.319 1.00 96.62 319 VAL A O 1
ATOM 2515 N N . SER A 1 320 ? 0.794 -7.226 -1.303 1.00 97.38 320 SER A N 1
ATOM 2516 C CA . SER A 1 320 ? 2.079 -7.611 -0.711 1.00 97.38 320 SER A CA 1
ATOM 2517 C C . SER A 1 320 ? 2.416 -6.749 0.507 1.00 97.38 320 SER A C 1
ATOM 2519 O O . SER A 1 320 ? 2.853 -7.288 1.521 1.00 97.38 320 SER A O 1
ATOM 2521 N N . SER A 1 321 ? 2.194 -5.432 0.416 1.00 98.06 321 SER A N 1
ATOM 2522 C CA . SER A 1 321 ? 2.404 -4.490 1.520 1.00 98.06 321 SER A CA 1
ATOM 2523 C C . SER A 1 321 ? 1.497 -3.262 1.417 1.00 98.06 321 SER A C 1
ATOM 2525 O O . SER A 1 321 ? 1.195 -2.808 0.312 1.00 98.06 321 SER A O 1
ATOM 2527 N N . VAL A 1 322 ? 1.127 -2.691 2.564 1.00 98.44 322 VAL A N 1
ATOM 2528 C CA . VAL A 1 322 ? 0.412 -1.415 2.698 1.00 98.44 322 VAL A CA 1
ATOM 2529 C C . VAL A 1 322 ? 1.372 -0.351 3.236 1.00 98.44 322 VAL A C 1
ATOM 2531 O O . VAL A 1 322 ? 1.921 -0.496 4.326 1.00 98.44 322 VAL A O 1
ATOM 2534 N N . LEU A 1 323 ? 1.574 0.729 2.483 1.00 96.06 323 LEU A N 1
ATOM 2535 C CA . LEU A 1 323 ? 2.381 1.878 2.888 1.00 96.06 323 LEU A CA 1
ATOM 2536 C C . LEU A 1 323 ? 1.582 2.785 3.829 1.00 96.06 323 LEU A C 1
ATOM 2538 O O . LEU A 1 323 ? 0.579 3.392 3.443 1.00 96.06 323 LEU A O 1
ATOM 2542 N N . LEU A 1 324 ? 2.055 2.880 5.066 1.00 95.25 324 LEU A N 1
ATOM 2543 C CA . LEU A 1 324 ? 1.536 3.746 6.111 1.00 95.25 324 LEU A CA 1
ATOM 2544 C C . LEU A 1 324 ? 2.078 5.169 5.964 1.00 95.25 324 LEU A C 1
ATOM 2546 O O . LEU A 1 324 ? 3.204 5.379 5.515 1.00 95.25 324 LEU A O 1
ATOM 2550 N N . GLY A 1 325 ? 1.278 6.137 6.403 1.00 89.62 325 GLY A N 1
ATOM 2551 C CA . GLY A 1 325 ? 1.719 7.501 6.680 1.00 89.62 325 GLY A CA 1
ATOM 2552 C C . GLY A 1 325 ? 1.348 7.856 8.116 1.00 89.62 325 GLY A C 1
ATOM 2553 O O . GLY A 1 325 ? 0.256 7.501 8.564 1.00 89.62 325 GLY A O 1
ATOM 2554 N N . ALA A 1 326 ? 2.258 8.512 8.828 1.00 86.94 326 ALA A N 1
ATOM 2555 C CA . ALA A 1 326 ? 2.053 8.946 10.201 1.00 86.94 326 ALA A CA 1
ATOM 2556 C C . ALA A 1 326 ? 2.762 10.281 10.442 1.00 86.94 326 ALA A C 1
ATOM 2558 O O . ALA A 1 326 ? 3.892 10.485 9.991 1.00 86.94 326 ALA A O 1
ATOM 2559 N N . SER A 1 327 ? 2.109 11.164 11.196 1.00 82.50 327 SER A N 1
ATOM 2560 C CA . SER A 1 327 ? 2.670 12.448 11.614 1.00 82.50 327 SER A CA 1
ATOM 2561 C C . SER A 1 327 ? 3.281 12.406 13.016 1.00 82.50 327 SER A C 1
ATOM 2563 O O . SER A 1 327 ? 3.856 13.395 13.443 1.00 82.50 327 SER A O 1
ATOM 2565 N N . ASN A 1 328 ? 3.109 11.321 13.773 1.00 85.75 328 ASN A N 1
ATOM 2566 C CA . ASN A 1 328 ? 3.682 11.130 15.107 1.00 85.75 328 ASN A CA 1
ATOM 2567 C C . ASN A 1 328 ? 3.763 9.633 15.454 1.00 85.75 328 ASN A C 1
ATOM 2569 O O . ASN A 1 328 ? 3.197 8.790 14.752 1.00 85.75 328 ASN A O 1
ATOM 2573 N N . THR A 1 329 ? 4.495 9.307 16.518 1.00 89.69 329 THR A N 1
ATOM 2574 C CA . THR A 1 329 ? 4.736 7.926 16.963 1.00 89.69 329 THR A CA 1
ATOM 2575 C C . THR A 1 329 ? 3.460 7.200 17.372 1.00 89.69 329 THR A C 1
ATOM 2577 O O . THR A 1 329 ? 3.330 6.014 17.079 1.00 89.69 329 THR A O 1
ATOM 2580 N N . ASP A 1 330 ? 2.498 7.903 17.972 1.00 93.19 330 ASP A N 1
ATOM 2581 C CA . ASP A 1 330 ? 1.245 7.307 18.446 1.00 93.19 330 ASP A CA 1
ATOM 2582 C C . ASP A 1 330 ? 0.406 6.781 17.280 1.00 93.19 330 ASP A C 1
ATOM 2584 O O . ASP A 1 330 ? -0.024 5.632 17.297 1.00 93.19 330 ASP A O 1
ATOM 2588 N N . GLN A 1 331 ? 0.266 7.575 16.212 1.00 92.69 331 GLN A N 1
ATOM 2589 C CA . GLN A 1 331 ? -0.395 7.144 14.979 1.00 92.69 331 GLN A CA 1
ATOM 2590 C C . GLN A 1 331 ? 0.310 5.940 14.355 1.00 92.69 331 GLN A C 1
ATOM 2592 O O . GLN A 1 331 ? -0.346 5.036 13.844 1.00 92.69 331 GLN A O 1
ATOM 2597 N N . LEU A 1 332 ? 1.647 5.922 14.356 1.00 93.31 332 LEU A N 1
ATOM 2598 C CA . LEU A 1 332 ? 2.393 4.801 13.794 1.00 93.31 332 LEU A CA 1
ATOM 2599 C C . LEU A 1 332 ? 2.160 3.518 14.603 1.00 93.31 332 LEU A C 1
ATOM 2601 O O . LEU A 1 332 ? 1.875 2.484 14.004 1.00 93.31 332 LEU A O 1
ATOM 2605 N N . MET A 1 333 ? 2.227 3.585 15.934 1.00 95.88 333 MET A N 1
ATOM 2606 C CA . MET A 1 333 ? 1.958 2.432 16.802 1.00 95.88 333 MET A CA 1
ATOM 2607 C C . MET A 1 333 ? 0.514 1.958 16.699 1.00 95.88 333 MET A C 1
ATOM 2609 O O . MET A 1 333 ? 0.274 0.756 16.580 1.00 95.88 333 MET A O 1
ATOM 2613 N N . GLU A 1 334 ? -0.441 2.889 16.669 1.00 97.06 334 GLU A N 1
ATOM 2614 C CA . GLU A 1 334 ? -1.847 2.580 16.425 1.00 97.06 334 GLU A CA 1
ATOM 2615 C C . GLU A 1 334 ? -2.000 1.812 15.106 1.00 97.06 334 GLU A C 1
ATOM 2617 O O . GLU A 1 334 ? -2.592 0.733 15.090 1.00 97.06 334 GLU A O 1
ATOM 2622 N N . ASN A 1 335 ? -1.400 2.314 14.022 1.00 97.25 335 ASN A N 1
ATOM 2623 C CA . ASN A 1 335 ? -1.469 1.713 12.692 1.00 97.25 335 ASN A CA 1
ATOM 2624 C C . ASN A 1 335 ? -0.793 0.333 12.616 1.00 97.25 335 ASN A C 1
ATOM 2626 O O . ASN A 1 335 ? -1.313 -0.560 11.948 1.00 97.25 335 ASN A O 1
ATOM 2630 N N . ILE A 1 336 ? 0.343 0.133 13.295 1.00 96.75 336 ILE A N 1
ATOM 2631 C CA . ILE A 1 336 ? 1.007 -1.181 13.405 1.00 96.75 336 ILE A CA 1
ATOM 2632 C C . ILE A 1 336 ? 0.090 -2.183 14.125 1.00 96.75 336 ILE A C 1
ATOM 2634 O O . ILE A 1 336 ? 0.014 -3.347 13.719 1.00 96.75 336 ILE A O 1
ATOM 2638 N N . GLY A 1 337 ? -0.694 -1.700 15.096 1.00 96.50 337 GLY A N 1
ATOM 2639 C CA . GLY A 1 337 ? -1.749 -2.434 15.802 1.00 96.50 337 GLY A CA 1
ATOM 2640 C C . GLY A 1 337 ? -2.813 -3.092 14.902 1.00 96.50 337 GLY A C 1
ATOM 2641 O O . GLY A 1 337 ? -3.557 -3.979 15.326 1.00 96.50 337 GLY A O 1
ATOM 2642 N N . ALA A 1 338 ? -2.894 -2.704 13.625 1.00 97.25 338 ALA A N 1
ATOM 2643 C CA . ALA A 1 338 ? -3.787 -3.327 12.649 1.00 97.25 338 ALA A CA 1
ATOM 2644 C C . ALA A 1 338 ? -3.468 -4.814 12.404 1.00 97.25 338 ALA A C 1
ATOM 2646 O O . ALA A 1 338 ? -4.350 -5.592 12.027 1.00 97.25 338 ALA A O 1
ATOM 2647 N N . ILE A 1 339 ? -2.223 -5.246 12.636 1.00 94.94 339 ILE A N 1
ATOM 2648 C CA . ILE A 1 339 ? -1.816 -6.650 12.471 1.00 94.94 339 ILE A CA 1
ATOM 2649 C C . ILE A 1 339 ? -2.618 -7.564 13.407 1.00 94.94 339 ILE A C 1
ATOM 2651 O O . ILE A 1 339 ? -3.009 -8.660 13.002 1.00 94.94 339 ILE A O 1
ATOM 2655 N N . GLN A 1 340 ? -2.920 -7.102 14.622 1.00 94.31 340 GLN A N 1
ATOM 2656 C CA . GLN A 1 340 ? -3.686 -7.851 15.620 1.00 94.31 340 GLN A CA 1
ATOM 2657 C C . GLN A 1 340 ? -5.189 -7.901 15.291 1.00 94.31 340 GLN A C 1
ATOM 2659 O O . GLN A 1 340 ? -5.911 -8.745 15.823 1.00 94.31 340 GLN A O 1
ATOM 2664 N N . VAL A 1 341 ? -5.668 -7.042 14.385 1.00 96.44 341 VAL A N 1
ATOM 2665 C CA . VAL A 1 341 ? -7.064 -7.030 13.919 1.00 96.44 341 VAL A CA 1
ATOM 2666 C C . VAL A 1 341 ? -7.287 -8.015 12.772 1.00 96.44 341 VAL A C 1
ATOM 2668 O O . VAL A 1 341 ? -8.375 -8.573 12.657 1.00 96.44 341 VAL A O 1
ATOM 2671 N N . LEU A 1 342 ? -6.262 -8.306 11.961 1.00 93.38 342 LEU A N 1
ATOM 2672 C CA . LEU A 1 342 ? -6.368 -9.217 10.812 1.00 93.38 342 LEU A CA 1
ATOM 2673 C C . LEU A 1 342 ? -7.038 -10.571 11.121 1.00 93.38 342 LEU A C 1
ATOM 2675 O O . LEU A 1 342 ? -7.915 -10.961 10.352 1.00 93.38 342 LEU A O 1
ATOM 2679 N N . PRO A 1 343 ? -6.693 -11.292 12.209 1.00 92.62 343 PRO A N 1
ATOM 2680 C CA . PRO A 1 343 ? -7.341 -12.564 12.538 1.00 92.62 343 PRO A CA 1
ATOM 2681 C C . PRO A 1 343 ? -8.827 -12.433 12.897 1.0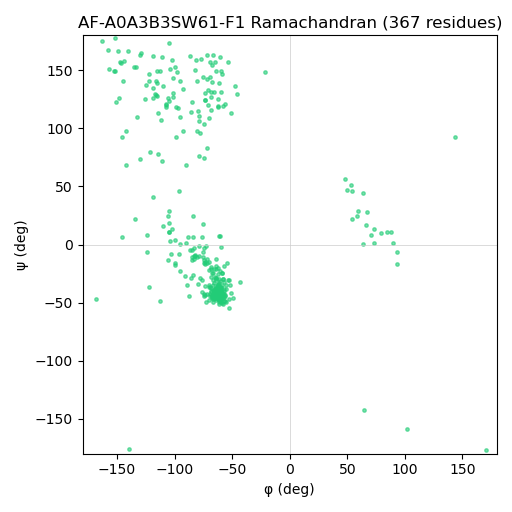0 92.62 343 PRO A C 1
ATOM 2683 O O . PRO A 1 343 ? -9.561 -13.412 12.809 1.00 92.62 343 PRO A O 1
ATOM 2686 N N . LYS A 1 344 ? -9.276 -11.237 13.300 1.00 95.38 344 LYS A N 1
ATOM 2687 C CA . LYS A 1 344 ? -10.664 -10.955 13.687 1.00 95.38 344 LYS A CA 1
ATOM 2688 C C . LYS A 1 344 ? -11.571 -10.660 12.483 1.00 95.38 344 LYS A C 1
ATOM 2690 O O . LYS A 1 344 ? -12.789 -10.629 12.634 1.00 95.38 344 LYS A O 1
ATOM 2695 N N . LEU A 1 345 ? -11.004 -10.444 11.290 1.00 94.75 345 LEU A N 1
ATOM 2696 C CA . LEU A 1 345 ? -11.756 -10.153 10.064 1.00 94.75 345 LEU A CA 1
ATOM 2697 C C . LEU A 1 345 ? -12.355 -11.426 9.452 1.00 94.75 345 LEU A C 1
ATOM 2699 O O . LEU A 1 345 ? -11.870 -11.948 8.448 1.00 94.75 345 LEU A O 1
ATOM 2703 N N . SER A 1 346 ? -13.433 -11.920 10.059 1.00 94.31 346 SER A N 1
ATOM 2704 C CA . SER A 1 346 ? -14.225 -13.020 9.509 1.00 94.31 346 SER A CA 1
ATOM 2705 C C . SER A 1 346 ? -14.950 -12.615 8.218 1.00 94.31 346 SER A C 1
ATOM 2707 O O . SER A 1 346 ? -15.163 -11.434 7.931 1.00 94.31 346 SER A O 1
ATOM 2709 N N . SER A 1 347 ? -15.412 -13.606 7.450 1.00 93.38 347 SER A N 1
ATOM 2710 C CA . SER A 1 347 ? -16.223 -13.366 6.249 1.00 93.38 347 SER A CA 1
ATOM 2711 C C . SER A 1 347 ? -17.500 -12.568 6.537 1.00 93.38 347 SER A C 1
ATOM 2713 O O . SER A 1 347 ? -17.910 -11.778 5.691 1.00 93.38 347 SER A O 1
ATOM 2715 N N . SER A 1 348 ? -18.101 -12.725 7.724 1.00 95.38 348 SER A N 1
ATOM 2716 C CA . SER A 1 348 ? -19.285 -11.957 8.126 1.00 95.38 348 SER A CA 1
ATOM 2717 C C . SER A 1 348 ? -18.967 -10.474 8.318 1.00 95.38 348 SER A C 1
ATOM 2719 O O . SER A 1 348 ? -19.674 -9.633 7.774 1.00 95.38 348 SER A O 1
ATOM 2721 N N . ILE A 1 349 ? -17.862 -10.152 9.000 1.00 96.50 349 ILE A N 1
ATOM 2722 C CA . ILE A 1 349 ? -17.407 -8.767 9.181 1.00 96.50 349 ILE A CA 1
ATOM 2723 C C . ILE A 1 349 ? -17.068 -8.132 7.832 1.00 96.50 349 ILE A C 1
ATOM 2725 O O . ILE A 1 349 ? -17.450 -6.996 7.569 1.00 96.50 349 ILE A O 1
ATOM 2729 N N . VAL A 1 350 ? -16.382 -8.861 6.945 1.00 95.50 350 VAL A N 1
ATOM 2730 C CA . VAL A 1 350 ? -16.054 -8.347 5.606 1.00 95.50 350 VAL A CA 1
ATOM 2731 C C . VAL A 1 350 ? -17.322 -8.056 4.798 1.00 95.50 350 VAL A C 1
ATOM 2733 O O . VAL A 1 350 ? -17.383 -7.023 4.137 1.00 95.50 350 VAL A O 1
ATOM 2736 N N . HIS A 1 351 ? -18.339 -8.919 4.880 1.00 96.31 351 HIS A N 1
ATOM 2737 C CA . HIS A 1 351 ? -19.624 -8.704 4.213 1.00 96.31 351 HIS A CA 1
ATOM 2738 C C . HIS A 1 351 ? -20.386 -7.493 4.776 1.00 96.31 351 HIS A C 1
ATOM 2740 O O . HIS A 1 351 ? -20.978 -6.723 4.022 1.00 96.31 351 HIS A O 1
ATOM 2746 N N . GLU A 1 352 ? -20.362 -7.299 6.093 1.00 97.50 352 GLU A N 1
ATOM 2747 C CA . GLU A 1 352 ? -20.971 -6.139 6.752 1.00 97.50 352 GLU A CA 1
ATOM 2748 C C . GLU A 1 352 ? -20.285 -4.833 6.329 1.00 97.50 352 GLU A C 1
ATOM 2750 O O . GLU A 1 352 ? -20.955 -3.883 5.926 1.00 97.50 352 GLU A O 1
ATOM 2755 N N . VAL A 1 353 ? -18.946 -4.819 6.294 1.00 97.44 353 VAL A N 1
ATOM 2756 C CA . VAL A 1 353 ? -18.166 -3.693 5.760 1.00 97.44 353 VAL A CA 1
ATOM 2757 C C . VAL A 1 353 ? -18.505 -3.437 4.287 1.00 97.44 353 VAL A C 1
ATOM 2759 O O . VAL A 1 353 ? -18.720 -2.290 3.905 1.00 97.44 353 VAL A O 1
ATOM 2762 N N . ASP A 1 354 ? -18.591 -4.479 3.453 1.00 96.94 354 ASP A N 1
ATOM 2763 C CA . ASP A 1 354 ? -18.992 -4.343 2.045 1.00 96.94 354 ASP A CA 1
ATOM 2764 C C . ASP A 1 354 ? -20.403 -3.746 1.904 1.00 96.94 354 ASP A C 1
ATOM 2766 O O . ASP A 1 354 ? -20.624 -2.926 1.010 1.00 96.94 354 ASP A O 1
ATOM 2770 N N . SER A 1 355 ? -21.329 -4.114 2.795 1.00 97.62 355 SER A N 1
ATOM 2771 C CA . SER A 1 355 ? -22.712 -3.621 2.802 1.00 97.62 355 SER A CA 1
ATOM 2772 C C . SER A 1 355 ? -22.781 -2.130 3.141 1.00 97.62 355 SER A C 1
ATOM 2774 O O . SER A 1 355 ? -23.425 -1.375 2.418 1.00 97.62 355 SER A O 1
ATOM 2776 N N . ILE A 1 356 ? -22.052 -1.685 4.173 1.00 97.69 356 ILE A N 1
ATOM 2777 C CA . ILE A 1 356 ? -21.955 -0.261 4.549 1.00 97.69 356 ILE A CA 1
ATOM 2778 C C . ILE A 1 356 ? -21.299 0.553 3.426 1.00 97.69 356 ILE A C 1
ATOM 2780 O O . ILE A 1 356 ? -21.743 1.646 3.060 1.00 97.69 356 ILE A O 1
ATOM 2784 N N . LEU A 1 357 ? -20.210 0.030 2.855 1.00 97.25 357 LEU A N 1
ATOM 2785 C CA . LEU A 1 357 ? -19.478 0.740 1.814 1.00 97.25 357 LEU A CA 1
ATOM 2786 C C . LEU A 1 357 ? -20.266 0.819 0.505 1.00 97.25 357 LEU A C 1
ATOM 2788 O O . LEU A 1 357 ? -20.162 1.835 -0.189 1.00 97.25 357 LEU A O 1
ATOM 2792 N N . GLY A 1 358 ? -21.045 -0.212 0.165 1.00 96.56 358 GLY A N 1
ATOM 2793 C CA . GLY A 1 358 ? -21.901 -0.245 -1.024 1.00 96.56 358 GLY A CA 1
ATOM 2794 C C . GLY A 1 358 ? -21.138 -0.048 -2.338 1.00 96.56 358 GLY A C 1
ATOM 2795 O O . GLY A 1 358 ? -21.693 0.454 -3.308 1.00 96.56 358 GLY A O 1
ATOM 2796 N N . ASN A 1 359 ? -19.841 -0.363 -2.353 1.00 96.12 359 ASN A N 1
ATOM 2797 C CA . ASN A 1 359 ? -18.927 -0.072 -3.461 1.00 96.12 359 ASN A CA 1
ATOM 2798 C C . ASN A 1 359 ? -18.040 -1.270 -3.827 1.00 96.12 359 ASN A C 1
ATOM 2800 O O . ASN A 1 359 ? -16.950 -1.094 -4.379 1.00 96.12 359 ASN A O 1
ATOM 2804 N N . LYS A 1 360 ? -18.469 -2.485 -3.464 1.00 95.19 360 LYS A N 1
ATOM 2805 C CA . LYS A 1 360 ? -17.749 -3.708 -3.808 1.00 95.19 360 LYS A CA 1
ATOM 2806 C C . LYS A 1 360 ? -17.618 -3.788 -5.334 1.00 95.19 360 LYS A C 1
ATOM 2808 O O . LYS A 1 360 ? -18.643 -3.790 -6.016 1.00 95.19 360 LYS A O 1
ATOM 2813 N N . PRO A 1 361 ? -16.392 -3.804 -5.881 1.00 92.19 361 PRO A N 1
ATOM 2814 C CA . PRO A 1 361 ? -16.217 -3.788 -7.321 1.00 92.19 361 PRO A CA 1
ATOM 2815 C C . PRO A 1 361 ? -16.617 -5.143 -7.913 1.00 92.19 361 PRO A C 1
ATOM 2817 O O . PRO A 1 361 ? -16.357 -6.193 -7.326 1.00 92.19 361 PRO A O 1
ATOM 2820 N N . TYR A 1 362 ? -17.248 -5.108 -9.083 1.00 86.50 362 TYR A N 1
ATOM 2821 C CA . TYR A 1 362 ? -17.716 -6.306 -9.776 1.00 86.50 362 TYR A CA 1
ATOM 2822 C C . TYR A 1 362 ? -16.542 -7.119 -10.331 1.00 86.50 362 TYR A C 1
ATOM 2824 O O . TYR A 1 362 ? -15.659 -6.572 -10.998 1.00 86.50 362 TYR A O 1
ATOM 2832 N N . SER A 1 363 ? -16.545 -8.437 -10.113 1.00 71.62 363 SER A N 1
ATOM 2833 C CA . SER A 1 363 ? -15.595 -9.348 -10.753 1.00 71.62 363 SER A CA 1
ATOM 2834 C C . SER A 1 363 ? -16.265 -10.078 -11.914 1.00 71.62 363 SER A C 1
ATOM 2836 O O . SER A 1 363 ? -17.408 -10.513 -11.817 1.00 71.62 363 SER A O 1
ATOM 2838 N N . LYS A 1 364 ? -15.540 -10.320 -13.015 1.00 57.31 364 LYS A N 1
ATOM 2839 C CA . LYS A 1 364 ? -16.046 -11.141 -14.138 1.00 57.31 364 LYS A CA 1
ATOM 2840 C C . LYS A 1 364 ? -16.475 -12.557 -13.716 1.00 57.31 364 LYS A C 1
ATOM 2842 O O . LYS A 1 364 ? -17.211 -13.204 -14.454 1.00 57.31 364 LYS A O 1
ATOM 2847 N N . LYS A 1 365 ? -16.023 -13.047 -12.554 1.00 55.06 365 LYS A N 1
ATOM 2848 C CA . LYS A 1 365 ? -16.463 -14.331 -11.987 1.00 55.06 365 LYS A CA 1
ATOM 2849 C C . LYS A 1 365 ? -17.932 -14.328 -11.550 1.00 55.06 365 LYS A C 1
ATOM 2851 O O . LYS A 1 365 ? -18.537 -15.392 -11.573 1.00 55.06 365 LYS A O 1
ATOM 2856 N N . ASP A 1 366 ? -18.507 -13.165 -11.249 1.00 50.59 366 ASP A N 1
ATOM 2857 C CA . ASP A 1 366 ? -19.887 -13.038 -10.764 1.00 50.59 366 ASP A CA 1
ATOM 2858 C C . ASP A 1 366 ? -20.928 -13.268 -11.884 1.00 50.59 366 ASP A C 1
ATOM 2860 O O . ASP A 1 366 ? -22.082 -13.573 -11.605 1.00 50.59 366 ASP A O 1
ATOM 2864 N N . TYR A 1 367 ? -20.509 -13.211 -13.159 1.00 45.06 367 TYR A N 1
ATOM 2865 C CA . TYR A 1 367 ? -21.361 -13.390 -14.349 1.00 45.06 367 TYR A CA 1
ATOM 2866 C C . TYR A 1 367 ? -21.771 -14.845 -14.639 1.00 45.06 367 TYR A C 1
ATOM 2868 O O . TYR A 1 367 ? -22.567 -15.086 -15.542 1.00 45.06 367 TYR A O 1
ATOM 2876 N N . ARG A 1 368 ? -21.173 -15.825 -13.950 1.00 42.34 368 ARG A N 1
ATOM 2877 C CA . ARG A 1 368 ? -21.439 -17.262 -14.158 1.00 42.34 368 ARG A CA 1
ATOM 2878 C C . ARG A 1 368 ? -22.297 -17.880 -13.045 1.00 42.34 368 ARG A C 1
ATOM 2880 O O . ARG A 1 368 ? -22.272 -19.100 -12.896 1.00 42.34 368 ARG A O 1
ATOM 2887 N N . SER A 1 369 ? -22.991 -17.045 -12.271 1.00 34.59 369 SER A N 1
ATOM 2888 C CA . SER A 1 369 ? -23.855 -17.443 -11.150 1.00 34.59 369 SER A CA 1
ATOM 2889 C C . SER A 1 369 ? -25.315 -17.470 -11.566 1.00 34.59 369 SER A C 1
ATOM 2891 O O . SER A 1 369 ? -25.736 -16.471 -12.190 1.00 34.59 369 SER A O 1
#

Organism: NCBI:txid1676925

Sequence (369 aa):
MLSMTYSESVRSGINRYHSEPGLSVPRPAEHSQLQRQREQRAAMHLRNMEDFLKMHGLSLEECVSYQTGMKYRNLGKSGLRVSCLGLGECTDVVSKTCSLTLVPQMAEQLMTLAYENGINLFDTAEVYAAGKPRLSCVSLRRRSSLVITTKIFWGGKYGICLLLPFAVAETVRAMTHVINQGMAMYWGTSRWSPMEIMEAYSVARQFNQIPPICEQAEYHMFQREKVEVQLPELFHKIGVGAMTWSPLACGIISGKYDSGVPPYSRASLKGYQWLKDKILSEEGRRQQAKLKELQAIAERLGCTLPQLAIAWCLRNEGVSSVLLGASNTDQLMENIGAIQVLPKLSSSIVHEVDSILGNKPYSKKDYRS

Radius of gyration: 21.61 Å; Cα contacts (8 Å, |Δi|>4): 498; chains: 1; bounding box: 48×59×48 Å

Foldseek 3Di:
DDPDDDDPPDPPPPVVPDDDDDDDDDDPVVVVVVVVVVVVVVVVVVVVVQVVQVVVVHHPCPDLCNVQVWDWYDQFNDPDIFTQAAAEPPFLQDDPPDPLRPPLVQVLVLVVLCVSSPGQEYEEECPGVVNPDSCPSVVVDDPVSHDYYYDDQPNDPCGDPQDDPCSLLVVQVVQQVCCVVVVDVFAAEEPDDLVSLVVNVVSCVVVVTGHHQEYEEEDWLQDHPCQPAPLVVCSVPPRYAYEYEDLCVQVLQQLPQQPHDDPSRSCNDPPNVVVSCCCPDPVVNLVSVLSVVLQVVCVVLVAGSLLVSLLLRSLDPRHSHYHDYDNGPVSSVSNSNSSVCNVVDDPVNNVSSCVSSVCPHDYPVVVVD

Solvent-accessible surface area (backbone atoms only — not comparable to full-atom values): 21282 Å² total; per-residue (Å²): 134,82,88,81,77,87,80,91,83,77,70,81,77,66,71,82,77,72,89,75,94,84,80,75,84,77,53,76,71,53,54,58,48,53,50,49,52,50,50,54,50,52,53,53,49,50,51,55,47,43,54,53,31,50,77,70,78,41,59,62,78,73,33,53,44,63,70,55,64,44,51,70,33,43,41,31,72,44,91,52,73,32,22,40,46,22,46,34,64,72,63,63,59,53,43,103,80,49,95,64,50,58,51,72,66,54,55,44,49,45,53,49,53,39,42,74,46,41,34,29,27,39,36,48,41,42,57,47,66,77,57,58,82,79,66,65,68,58,72,81,49,67,71,86,71,50,44,80,47,75,46,86,72,54,84,52,101,76,46,78,77,76,80,53,96,66,31,54,57,50,50,38,50,51,55,32,46,41,33,76,72,67,78,35,92,76,54,60,48,64,80,64,53,74,64,57,54,48,47,37,38,49,45,14,64,76,68,75,45,58,53,56,35,32,38,43,37,72,37,28,94,93,42,50,52,60,64,75,50,52,43,52,55,42,29,72,76,74,25,30,12,33,38,29,31,48,39,37,62,82,51,57,58,58,56,68,51,75,91,44,84,45,84,90,35,69,50,62,40,75,90,26,57,70,52,36,51,47,50,73,31,74,67,31,48,55,50,49,56,44,46,56,61,48,39,55,54,15,55,77,70,72,46,50,45,50,17,47,41,46,19,57,55,59,67,40,81,69,43,24,23,42,30,41,68,55,83,47,61,66,56,43,53,51,49,60,51,8,66,76,44,44,86,70,63,42,73,67,57,52,50,51,52,42,61,67,61,69,64,74,66,85,53,85,75,66,78,78,113

Nearest PDB structures (foldseek):
  3eb4-assembly1_A  TM=9.386E-01  e=3.583E-42  Rattus norvegicus
  3eb3-assembly1_A  TM=9.335E-01  e=5.053E-42  Rattus norvegicus
  7wf3-assembly1_C  TM=9.271E-01  e=6.961E-40  Homo sapiens
  6ci1-assembly1_H  TM=9.013E-01  e=1.003E-31  Rattus norvegicus
  8hw0-assembly1_A  TM=9.220E-01  e=3.149E-26  Devosia

InterPro domains:
  IPR005399 Potassium channel, voltage-dependent, beta subunit, KCNAB-related [PR01577] (199-218)
  IPR005399 Potassium channel, voltage-dependent, beta subunit, KCNAB-related [PR01577] (244-250)
  IPR005399 Potassium channel, voltage-dependent, beta subunit, KCNAB-related [PR01577] (272-284)
  IPR005399 Potassium channel, voltage-dependent, beta subunit, KCNAB-related [PR01577] (298-310)
  IPR005399 Potassium channel, voltage-dependent, beta subunit, KCNAB-related [PR01577] (311-324)
  IPR005399 Potassium channel, voltage-dependent, beta subunit, KCNAB-related [PTHR43150] (168-369)
  IPR005400 Potassium channel, voltage-dependent, beta subunit, KCNAB1 [PR01578] (258-271)
  IPR005400 Potassium channel, voltage-dependent, beta subunit, KCNAB1 [PR01578] (285-300)
  IPR005400 Potassium channel, voltage-dependent, beta subunit, KCNAB1 [PR01578] (325-335)
  IPR005400 Potassium channel, voltage-dependent, beta subunit, KCNAB1 [PR01578] (345-355)
  IPR023210 NADP-dependent oxidoreductase domain [PF00248] (168-356)
  IPR036812 NAD(P)-dependent oxidoreductase domain superfamily [G3DSA:3.20.20.100] (69-160)
  IPR036812 NAD(P)-dependent oxidoreductase domain superfamily [G3DSA:3.20.20.100] (164-363)
  IPR036812 NAD(P)-dependent oxidoreductase domain superfamily [SSF51430] (70-361)

Secondary structure (DSSP, 8-state):
-----------TTTTTS--S---PPPPHHHHHHHHHHHHHHHHHHHHHHHHHHHHTT--STTSHHHHH-PPEEESTTSS-EEESEEEE--SSS--TT-S----HHHHHHHHHHHHHTT--EEE--TTGGGG---GGGGGGS-GGG-EEE---S--STT-----STTHHHHHHHHHHHHHHTTS-S---EES--HHHHHHHHHHHHHTT-PPP-EEEEE-BTTB-HIIIIIHHHHHHHH--EEEEE-TTGGGGGGTTTTTS--TTSGGGSTT-HHHHHHHHSHHHHHHHHHHHHHHHHHHHTTS-HHHHHHHHHHT-TTEEEEEE--SSHHHHHHHHGGGGTGGG--HHHHHHHHHHH--PPPPGGGGG-

pLDDT: mean 80.7, std 21.63, range [22.08, 98.56]

Mean predicted aligned error: 10.39 Å